Protein AF-A0A847P1I7-F1 (afdb_monomer)

Secondary structure (DSSP, 8-state):
-------HHHHHHHHHHH---SS-----S-TT--S----S----------EEEE-TTT--EEEEEEE--BGGGHHHHHHHHTT-TT--EEEEE-S-TTSB--B--GGGGG-TT--EEEEESS---B--GGGGG-TT--EEEEESS---B--HHHHHT-TT--EEE--SS---BPPP-S---SEEE--SS---B--GGGGGSPPPSEEE-TTS---S--HHHHHHHHTT---GGGG------EEEE-S-SSEEEETTPPP----EEEE-SSSS-PPEEEEE---TTS-EEEEEEEEEE-TTS-EEEEEEEEEEESS--PPPEEEESS-SEEEEETTSPPPP--EEEEETTTEE---EEE----TTS-EEEEEEEEEE-TTS-EEEEEEEEEEES--PPPEEEESS-SS----TTPPP----EEEE--

Nearest PDB structures (foldseek):
  4u09-assembly1_A  TM=7.629E-01  e=2.697E-05  Leptospira interrogans serovar Copenhageni str. Fiocruz L1-130
  7sd1-assembly2_B  TM=8.257E-01  e=1.462E-04  Homo sapiens
  6s5y-assembly6_F  TM=3.499E-01  e=2.988E-05  Streptococcus agalactiae
  7voi-assembly1_C  TM=8.002E-01  e=9.758E-03  Homo sapiens
  7txh-assembly2_E  TM=5.831E-01  e=3.493E-04  Homo sapiens

Mean predicted aligned error: 15.8 Å

Radius of gyration: 42.82 Å; Cα contacts (8 Å, |Δi|>4): 878; chains: 1; bounding box: 141×56×103 Å

Solvent-accessible surface area (backbone atoms only — not comparable to full-atom values): 24532 Å² total; per-residue (Å²): 142,87,83,88,79,81,59,74,63,63,60,53,54,55,46,66,76,68,66,77,84,70,91,76,83,85,80,77,94,68,90,82,72,86,88,77,84,92,77,84,82,79,91,78,90,73,92,65,80,75,47,76,42,58,40,92,84,80,65,45,54,28,30,42,39,43,60,65,55,31,72,92,48,55,72,62,54,47,62,49,39,66,75,37,48,63,22,28,31,42,35,42,32,36,94,47,83,86,50,29,38,48,58,63,56,61,44,59,28,56,23,46,48,23,27,34,42,36,41,34,33,35,45,27,45,58,77,45,75,37,50,45,57,19,48,44,26,29,39,41,38,43,30,41,33,45,28,47,52,62,62,59,53,57,44,63,38,18,82,48,35,40,35,39,36,38,31,40,25,49,25,39,39,54,68,96,66,83,46,67,31,44,28,41,34,43,27,44,28,43,35,53,46,74,57,76,69,55,59,78,43,74,61,29,71,34,37,37,40,36,58,20,42,50,47,84,66,52,72,60,50,49,51,40,50,52,68,9,63,56,47,40,78,84,23,60,64,76,73,55,43,46,78,47,73,41,74,68,74,66,34,73,47,45,44,75,50,84,86,75,83,70,52,67,47,71,50,51,99,87,58,78,73,54,65,72,50,72,51,77,70,73,64,48,79,50,61,46,81,36,58,36,41,41,35,36,44,43,93,67,68,38,62,34,74,52,75,41,41,37,40,29,30,83,57,80,82,66,53,30,48,50,42,67,45,70,72,53,61,47,81,41,44,53,72,47,84,86,79,86,68,60,66,49,41,43,29,90,85,72,38,76,47,67,72,47,77,46,70,70,71,62,38,80,49,76,44,77,28,62,34,38,37,41,29,55,50,97,79,66,33,68,18,66,37,68,33,34,40,36,24,36,69,85,84,74,78,60,48,77,42,67,70,45,70,99,73,82,89,78,61,92,94,58,89,86,81,83,67,54,71,45,75,49,67,136

Sequence (426 aa):
MMNFRISFVAAFIIVALNTFTGVCQNYSADSINAYKVLSSAGHPNPDVTRYTTRDSVSGRIIALTIPGVYENRSPVVDEVLLYMTELRSLTLHTTSVTIGFNALPTEIGYLTKLETLILYNQNITDLPVSLERIHSLKHVDIISNKLKYLPKVLADKCSSLTYLRLDNNSIDSLPEISGLPETLIVNNCHISYIPESYTSLKPPSYSEFKGNGLCNLSPQLQEWLSAANPTWASDQHCKPPEITLNGQNPLFMVINRTYIEPGYIVTDDFDSMPAVVIDTSLNTTVGGTYTITYKAEDRHGYSTSCTRTIIVMERDTTIPVVTLIGADTITIERFHPYQEHGARVSDLLDGNVAYTIIGKADTTTIGAYELLYSATDSAGNTGVAKRIVLVVDDTTPPVLTLNGKLIDTITANGSFYESGWKAVDR

Structure (mmCIF, N/CA/C/O backbone):
data_AF-A0A847P1I7-F1
#
_entry.id   AF-A0A847P1I7-F1
#
loop_
_atom_site.group_PDB
_atom_site.id
_atom_site.type_symbol
_atom_site.label_atom_id
_atom_site.label_alt_id
_atom_site.label_comp_id
_atom_site.label_asym_id
_atom_site.label_entity_id
_atom_site.label_seq_id
_atom_site.pdbx_PDB_ins_code
_atom_site.Cartn_x
_atom_site.Cartn_y
_atom_site.Cartn_z
_atom_site.occupancy
_atom_site.B_iso_or_equiv
_atom_site.auth_seq_id
_ato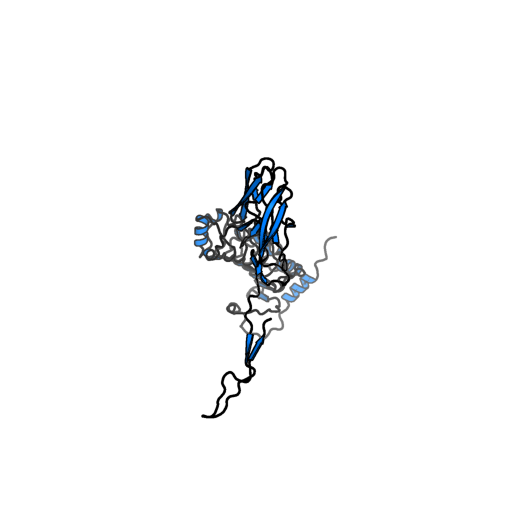m_site.auth_comp_id
_atom_site.auth_asym_id
_atom_site.auth_atom_id
_atom_site.pdbx_PDB_model_num
ATOM 1 N N . MET A 1 1 ? -48.907 -33.983 26.728 1.00 31.52 1 MET A N 1
ATOM 2 C CA . MET A 1 1 ? -47.739 -34.879 26.872 1.00 31.52 1 MET A CA 1
ATOM 3 C C . MET A 1 1 ? -46.482 -34.037 26.729 1.00 31.52 1 MET A C 1
ATOM 5 O O . MET A 1 1 ? -45.939 -33.930 25.644 1.00 31.52 1 MET A O 1
ATOM 9 N N . MET A 1 2 ? -46.102 -33.324 27.785 1.00 28.05 2 MET A N 1
ATOM 10 C CA . MET A 1 2 ? -44.955 -32.414 27.767 1.00 28.05 2 MET A CA 1
ATOM 11 C C . MET A 1 2 ? -44.593 -32.159 29.228 1.00 28.05 2 MET A C 1
ATOM 13 O O . MET A 1 2 ? -45.115 -31.241 29.837 1.00 28.05 2 MET A O 1
ATOM 17 N N . ASN A 1 3 ? -43.897 -33.114 29.839 1.00 32.84 3 ASN A N 1
ATOM 18 C CA . ASN A 1 3 ? -43.274 -33.034 31.164 1.00 32.84 3 ASN A CA 1
ATOM 19 C C . ASN A 1 3 ? -42.542 -34.361 31.399 1.00 32.84 3 ASN A C 1
ATOM 21 O O . ASN A 1 3 ? -43.035 -35.397 30.966 1.00 32.84 3 ASN A O 1
ATOM 25 N N . PHE A 1 4 ? -41.401 -34.310 32.092 1.00 27.23 4 PHE A N 1
ATOM 26 C CA . PHE A 1 4 ? -40.451 -35.406 32.369 1.00 27.23 4 PHE A CA 1
ATOM 27 C C . PHE A 1 4 ? -39.329 -35.641 31.345 1.00 27.23 4 PHE A C 1
ATOM 29 O O . PHE A 1 4 ? -39.129 -36.750 30.863 1.00 27.23 4 PHE A O 1
ATOM 36 N N . ARG A 1 5 ? -38.508 -34.611 31.110 1.00 26.61 5 ARG A N 1
ATOM 37 C CA . ARG A 1 5 ? -37.045 -34.757 30.955 1.00 26.61 5 ARG A CA 1
ATOM 38 C C . ARG A 1 5 ? -36.333 -33.562 31.602 1.00 26.61 5 ARG A C 1
ATOM 40 O O . ARG A 1 5 ? -35.603 -32.828 30.953 1.00 26.61 5 ARG A O 1
ATOM 47 N N . ILE A 1 6 ? -36.581 -33.357 32.896 1.00 31.38 6 ILE A N 1
ATOM 48 C CA . ILE A 1 6 ? -35.661 -32.593 33.750 1.00 31.38 6 ILE A CA 1
ATOM 4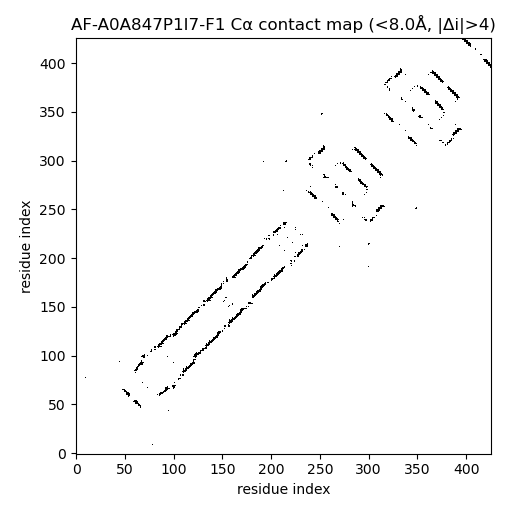9 C C . ILE A 1 6 ? -34.418 -33.480 33.855 1.00 31.38 6 ILE A C 1
ATOM 51 O O . ILE A 1 6 ? -34.460 -34.542 34.477 1.00 31.38 6 ILE A O 1
ATOM 55 N N . SER A 1 7 ? -33.378 -33.134 33.098 1.00 33.62 7 SER A N 1
ATOM 56 C CA . SER A 1 7 ? -32.201 -33.977 32.913 1.00 33.62 7 SER A CA 1
ATOM 57 C C . SER A 1 7 ? -31.457 -34.143 34.240 1.00 33.62 7 SER A C 1
ATOM 59 O O . SER A 1 7 ? -31.097 -33.171 34.901 1.00 33.62 7 SER A O 1
ATOM 61 N N . PHE A 1 8 ? -31.211 -35.400 34.605 1.00 31.05 8 PHE A N 1
ATOM 62 C CA . PHE A 1 8 ? -30.493 -35.893 35.788 1.00 31.05 8 PHE A CA 1
ATOM 63 C C . PHE A 1 8 ? -29.105 -35.251 36.034 1.00 31.05 8 PHE A C 1
ATOM 65 O O . PHE A 1 8 ? -28.510 -35.451 37.091 1.00 31.05 8 PHE A O 1
ATOM 72 N N . VAL A 1 9 ? -28.590 -34.468 35.081 1.00 31.38 9 VAL A N 1
ATOM 73 C CA . VAL A 1 9 ? -27.278 -33.808 35.120 1.00 31.38 9 VAL A CA 1
ATOM 74 C C . VAL A 1 9 ? -27.279 -32.561 36.020 1.00 31.38 9 VAL A C 1
ATOM 76 O O . VAL A 1 9 ? -26.332 -32.362 36.780 1.00 31.38 9 VAL A O 1
ATOM 79 N N . ALA A 1 10 ? -28.363 -31.774 36.038 1.00 31.97 10 ALA A N 1
ATOM 80 C CA . ALA A 1 10 ? -28.457 -30.563 36.865 1.00 31.97 10 ALA A CA 1
ATOM 81 C C . ALA A 1 10 ? -28.519 -30.880 38.374 1.00 31.97 10 ALA A C 1
ATOM 83 O O . ALA A 1 10 ? -27.910 -30.192 39.195 1.00 31.97 10 ALA A O 1
ATOM 84 N N . ALA A 1 11 ? -29.181 -31.982 38.747 1.00 31.05 11 ALA A N 1
ATOM 85 C CA . ALA A 1 11 ? -29.254 -32.440 40.135 1.00 31.05 11 ALA A CA 1
ATOM 86 C C . ALA A 1 11 ? -27.894 -32.941 40.663 1.00 31.05 11 ALA A C 1
ATOM 88 O O . ALA A 1 11 ? -27.566 -32.700 41.822 1.00 31.05 11 ALA A O 1
ATOM 89 N N . PHE A 1 12 ? -27.060 -33.564 39.821 1.00 31.47 12 PHE A N 1
ATOM 90 C CA . PHE A 1 12 ? -25.731 -34.042 40.230 1.00 31.47 12 PHE A CA 1
ATOM 91 C C . PHE A 1 12 ? -24.722 -32.901 40.445 1.00 31.47 12 PHE A C 1
ATOM 93 O O . PHE A 1 12 ? -23.875 -32.993 41.332 1.00 31.47 12 PHE A O 1
ATOM 100 N N . ILE A 1 13 ? -24.837 -31.797 39.698 1.00 37.53 13 ILE A N 1
ATOM 101 C CA . ILE A 1 13 ? -23.954 -30.627 39.847 1.00 37.53 13 ILE A CA 1
ATOM 102 C C . ILE A 1 13 ? -24.339 -29.792 41.081 1.00 37.53 13 ILE A C 1
ATOM 104 O O . ILE A 1 13 ? -23.459 -29.313 41.798 1.00 37.53 13 ILE A O 1
ATOM 108 N N . ILE A 1 14 ? -25.636 -29.689 41.396 1.00 34.97 14 ILE A N 1
ATOM 109 C CA . ILE A 1 14 ? -26.123 -29.028 42.621 1.00 34.97 14 ILE A CA 1
ATOM 110 C C . ILE A 1 14 ? -25.792 -29.855 43.876 1.00 34.97 14 ILE A C 1
ATOM 112 O O . ILE A 1 14 ? -25.462 -29.276 44.911 1.00 34.97 14 ILE A O 1
ATOM 116 N N . VAL A 1 15 ? -25.815 -31.192 43.797 1.00 31.77 15 VAL A N 1
ATOM 117 C CA . VAL A 1 15 ? -25.398 -32.069 44.907 1.00 31.77 15 VAL A CA 1
ATOM 118 C C . VAL A 1 15 ? -23.878 -32.014 45.105 1.00 31.77 15 VAL A C 1
ATOM 120 O O . VAL A 1 15 ? -23.437 -31.800 46.229 1.00 31.77 15 VAL A O 1
ATOM 123 N N . ALA A 1 16 ? -23.068 -32.048 44.041 1.00 34.25 16 ALA A N 1
ATOM 124 C CA . ALA A 1 16 ? -21.606 -31.953 44.153 1.00 34.25 16 ALA A CA 1
ATOM 125 C C . ALA A 1 16 ? -21.104 -30.618 44.750 1.00 34.25 16 ALA A C 1
ATOM 127 O O . ALA A 1 16 ? -20.061 -30.594 45.402 1.00 34.25 16 ALA A O 1
ATOM 128 N N . LEU A 1 17 ? -21.847 -29.517 44.579 1.00 37.75 17 LEU A N 1
ATOM 129 C CA . LEU A 1 17 ? -21.515 -28.204 45.155 1.00 37.75 17 LEU A CA 1
ATOM 130 C C . LEU A 1 17 ? -22.099 -27.957 46.559 1.00 37.75 17 LEU A C 1
ATOM 132 O O . LEU A 1 17 ? -21.698 -26.975 47.191 1.00 37.75 17 LEU A O 1
ATOM 136 N N . ASN A 1 18 ? -23.001 -28.819 47.050 1.00 31.30 18 ASN A N 1
ATOM 137 C CA . ASN A 1 18 ? -23.634 -28.707 48.373 1.00 31.30 18 ASN A CA 1
ATOM 138 C C . ASN A 1 18 ? -23.264 -29.835 49.362 1.00 31.30 18 ASN A C 1
ATOM 140 O O . ASN A 1 18 ? -23.566 -29.692 50.543 1.00 31.30 18 ASN A O 1
ATOM 144 N N . THR A 1 19 ? -22.598 -30.925 48.948 1.00 30.30 19 THR A N 1
ATOM 145 C CA . THR A 1 19 ? -22.246 -32.051 49.851 1.00 30.30 19 THR A CA 1
ATOM 146 C C . THR A 1 19 ? -20.777 -32.141 50.278 1.00 30.30 19 THR A C 1
ATOM 148 O O . THR A 1 19 ? -20.393 -33.117 50.917 1.00 30.30 19 THR A O 1
ATOM 151 N N . PHE A 1 20 ? -19.937 -31.139 50.012 1.00 32.59 20 PHE A N 1
ATOM 152 C CA . PHE A 1 20 ? -18.567 -31.096 50.552 1.00 32.59 20 PHE A CA 1
ATOM 153 C C . PHE A 1 20 ? -18.531 -30.458 51.956 1.00 32.59 20 PHE A C 1
ATOM 155 O O . PHE A 1 20 ? -17.933 -29.411 52.174 1.00 32.59 20 PHE A O 1
ATOM 162 N N . THR A 1 21 ? -19.192 -31.091 52.931 1.00 34.00 21 THR A N 1
ATOM 163 C CA . THR A 1 21 ? -19.036 -30.790 54.372 1.00 34.00 21 THR A CA 1
ATOM 164 C C . THR A 1 21 ? -18.113 -31.781 55.088 1.00 34.00 21 THR A C 1
ATOM 166 O O . THR A 1 21 ? -18.111 -31.856 56.313 1.00 34.00 21 THR A O 1
ATOM 169 N N . GLY A 1 22 ? -17.303 -32.551 54.364 1.00 28.95 22 GLY A N 1
ATOM 170 C CA . GLY A 1 22 ? -16.374 -33.502 54.966 1.00 28.95 22 GLY A CA 1
ATOM 171 C C . GLY A 1 22 ? -15.105 -33.618 54.143 1.00 28.95 22 GLY A C 1
ATOM 172 O O . GLY A 1 22 ? -15.175 -33.866 52.948 1.00 28.95 22 GLY A O 1
ATOM 173 N N . VAL A 1 23 ? -13.962 -33.496 54.817 1.00 27.89 23 VAL A N 1
ATOM 174 C CA . VAL A 1 23 ? -12.592 -33.618 54.287 1.00 27.89 23 VAL A CA 1
ATOM 175 C C . VAL A 1 23 ? -12.031 -32.346 53.633 1.00 27.89 23 VAL A C 1
ATOM 177 O O . VAL A 1 23 ? -11.768 -32.299 52.443 1.00 27.89 23 VAL A O 1
ATOM 180 N N . CYS A 1 24 ? -11.790 -31.330 54.464 1.00 25.72 24 CYS A N 1
ATOM 181 C CA . CYS A 1 24 ? -10.607 -30.459 54.383 1.00 25.72 24 CYS A CA 1
ATOM 182 C C . CYS A 1 24 ? -10.381 -29.834 55.771 1.00 25.72 24 CYS A C 1
ATOM 184 O O . CYS A 1 24 ? -10.513 -28.632 55.979 1.00 25.72 24 CYS A O 1
ATOM 186 N N . GLN A 1 25 ? -10.078 -30.679 56.763 1.00 26.55 25 GLN A N 1
ATOM 187 C CA . GLN A 1 25 ? -9.228 -30.220 57.858 1.00 26.55 25 GLN A CA 1
ATOM 188 C C . GLN A 1 25 ? -7.819 -30.075 57.276 1.00 26.55 25 GLN A C 1
ATOM 190 O O . GLN A 1 25 ? -7.344 -30.989 56.607 1.00 26.55 25 GLN A O 1
ATOM 195 N N . ASN A 1 26 ? -7.187 -28.935 57.552 1.00 28.45 26 ASN A N 1
ATOM 196 C CA . ASN A 1 26 ? -5.839 -28.533 57.141 1.00 28.45 26 ASN A CA 1
ATOM 197 C C . ASN A 1 26 ? -5.751 -27.980 55.716 1.00 28.45 26 ASN A C 1
ATOM 199 O O . ASN A 1 26 ? -5.397 -28.702 54.802 1.00 28.45 26 ASN A O 1
ATOM 203 N N . TYR A 1 27 ? -6.028 -26.686 55.550 1.00 26.11 27 TYR A N 1
ATOM 204 C CA . TYR A 1 27 ? -5.005 -25.718 55.137 1.00 26.11 27 TYR A CA 1
ATOM 205 C C . TYR A 1 27 ? -5.398 -24.341 55.685 1.00 26.11 27 TYR A C 1
ATOM 207 O O . TYR A 1 27 ? -6.515 -23.858 55.509 1.00 26.11 27 TYR A O 1
ATOM 215 N N . SER A 1 28 ? -4.479 -23.778 56.458 1.00 25.98 28 SER A N 1
ATOM 216 C CA . SER A 1 28 ? -4.569 -22.516 57.178 1.00 25.98 28 SER A CA 1
ATOM 217 C C . SER A 1 28 ? -4.544 -21.310 56.238 1.00 25.98 28 SER A C 1
ATOM 219 O O . SER A 1 28 ? -3.720 -21.259 55.336 1.00 25.98 28 SER A O 1
ATOM 221 N N . ALA A 1 29 ? -5.413 -20.336 56.507 1.00 27.09 29 ALA A N 1
ATOM 222 C CA . ALA A 1 29 ? -5.182 -18.884 56.463 1.00 27.09 29 ALA A CA 1
ATOM 223 C C . ALA A 1 29 ? -4.519 -18.166 55.252 1.00 27.09 29 ALA A C 1
ATOM 225 O O . ALA A 1 29 ? -4.426 -16.945 55.322 1.00 27.09 29 ALA A O 1
ATOM 226 N N . ASP A 1 30 ? -4.156 -18.808 54.137 1.00 27.58 30 ASP A N 1
ATOM 227 C CA . ASP A 1 30 ? -3.387 -18.144 53.056 1.00 27.58 30 ASP A CA 1
ATOM 228 C C . ASP A 1 30 ? -4.159 -17.832 51.753 1.00 27.58 30 ASP A C 1
ATOM 230 O O . ASP A 1 30 ? -3.571 -17.440 50.747 1.00 27.58 30 ASP A O 1
ATOM 234 N N . SER A 1 31 ? -5.492 -17.910 51.733 1.00 29.28 31 SER A N 1
ATOM 235 C CA . SER A 1 31 ? -6.301 -17.649 50.521 1.00 29.28 31 SER A CA 1
ATOM 236 C C . SER A 1 31 ? -6.682 -16.176 50.272 1.00 29.28 31 SER A C 1
ATOM 238 O O . SER A 1 31 ? -7.546 -15.899 49.443 1.00 29.28 31 SER A O 1
ATOM 240 N N . ILE A 1 32 ? -6.026 -15.210 50.932 1.00 29.67 32 ILE A N 1
ATOM 241 C CA . ILE A 1 32 ? -6.309 -13.766 50.768 1.00 29.67 32 ILE A CA 1
ATOM 242 C C . ILE A 1 32 ? -5.277 -13.016 49.889 1.00 29.67 32 ILE A C 1
ATOM 244 O O . ILE A 1 32 ? -5.553 -11.902 49.460 1.00 29.67 32 ILE A O 1
ATOM 248 N N . ASN A 1 33 ? -4.143 -13.609 49.492 1.00 28.39 33 ASN A N 1
ATOM 249 C CA . ASN A 1 33 ? -3.076 -12.877 48.775 1.00 28.39 33 ASN A CA 1
ATOM 250 C C . ASN A 1 33 ? -2.760 -13.381 47.352 1.00 28.39 33 ASN A C 1
ATOM 252 O O . ASN A 1 33 ? -1.612 -13.676 47.038 1.00 28.39 33 ASN A O 1
ATOM 256 N N . ALA A 1 34 ? -3.745 -13.398 46.449 1.00 29.17 34 ALA A N 1
ATOM 257 C CA . ALA A 1 34 ? -3.501 -13.615 45.011 1.00 29.17 34 ALA A CA 1
ATOM 258 C C . ALA A 1 34 ? -3.711 -12.354 44.142 1.00 29.17 34 ALA A C 1
ATOM 260 O O . ALA A 1 34 ? -3.944 -12.454 42.942 1.00 29.17 34 ALA A O 1
ATOM 261 N N . TYR A 1 35 ? -3.583 -11.158 44.732 1.00 27.31 35 TYR A N 1
ATOM 262 C CA . TYR A 1 35 ? -3.474 -9.875 44.017 1.00 27.31 35 TYR A CA 1
ATOM 263 C C . TYR A 1 35 ? -2.084 -9.261 44.239 1.00 27.31 35 TYR A C 1
ATOM 265 O O . TYR A 1 35 ? -1.932 -8.189 44.813 1.00 27.31 35 TYR A O 1
ATOM 273 N N . LYS A 1 36 ? -1.039 -9.994 43.847 1.00 27.14 36 LYS A N 1
ATOM 274 C CA . LYS A 1 36 ? 0.323 -9.484 43.618 1.00 27.14 36 LYS A CA 1
ATOM 275 C C . LYS A 1 36 ? 1.170 -10.644 43.114 1.00 27.14 36 LYS A C 1
ATOM 277 O O . LYS A 1 36 ? 1.626 -11.430 43.921 1.00 27.14 36 LYS A O 1
ATOM 282 N N . VAL A 1 37 ? 1.306 -10.765 41.797 1.00 25.05 37 VAL A N 1
ATOM 283 C CA . VAL A 1 37 ? 2.531 -11.094 41.036 1.00 25.05 37 VAL A CA 1
ATOM 284 C C . VAL A 1 37 ? 2.080 -11.242 39.581 1.00 25.05 37 VAL A C 1
ATOM 286 O O . VAL A 1 37 ? 1.728 -12.325 39.139 1.00 25.05 37 VAL A O 1
ATOM 289 N N . LEU A 1 38 ? 2.071 -10.130 38.847 1.00 26.27 38 LEU A N 1
ATOM 290 C CA . LEU A 1 38 ? 2.296 -10.104 37.398 1.00 26.27 38 LEU A CA 1
ATOM 291 C C . LEU A 1 38 ? 3.076 -8.823 37.082 1.00 26.27 38 LEU A C 1
ATOM 293 O O . LEU A 1 38 ? 2.606 -7.896 36.433 1.00 26.27 38 LEU A O 1
ATOM 297 N N . SER A 1 39 ? 4.297 -8.776 37.604 1.00 28.66 39 SER A N 1
ATOM 298 C CA . SER A 1 39 ? 5.394 -8.062 36.966 1.00 28.66 39 SER A CA 1
ATOM 299 C C . SER A 1 39 ? 6.488 -9.087 36.708 1.00 28.66 39 SER A C 1
ATOM 301 O O . SER A 1 39 ? 6.836 -9.838 37.617 1.00 28.66 39 SER A O 1
ATOM 303 N N . SER A 1 40 ? 7.047 -9.041 35.503 1.00 26.34 40 SER A N 1
ATOM 304 C CA . SER A 1 40 ? 8.213 -9.775 34.998 1.00 26.34 40 SER A CA 1
ATOM 305 C C . SER A 1 40 ? 7.987 -11.187 34.426 1.00 26.34 40 SER A C 1
ATOM 307 O O . SER A 1 40 ? 7.715 -12.148 35.129 1.00 26.34 40 SER A O 1
ATOM 309 N N . ALA A 1 41 ? 8.191 -11.236 33.105 1.00 29.58 41 ALA A N 1
ATOM 310 C CA . ALA A 1 41 ? 8.873 -12.275 32.336 1.00 29.58 41 ALA A CA 1
ATOM 311 C C . ALA A 1 41 ? 8.306 -13.707 32.318 1.00 29.58 41 ALA A C 1
ATOM 313 O O . ALA A 1 41 ? 8.547 -14.501 33.216 1.00 29.58 41 ALA A O 1
ATOM 314 N N . GLY A 1 42 ? 7.751 -14.063 31.152 1.00 33.59 42 GLY A N 1
ATOM 315 C CA . GLY A 1 42 ? 7.811 -15.421 30.605 1.00 33.59 42 GLY A CA 1
ATOM 316 C C . GLY A 1 42 ? 6.724 -16.368 31.107 1.00 33.59 42 GLY A C 1
ATOM 317 O O . GLY A 1 42 ? 6.628 -16.647 32.293 1.00 33.59 42 GLY A O 1
ATOM 318 N N . HIS A 1 43 ? 5.918 -16.863 30.165 1.00 35.31 43 HIS A N 1
ATOM 319 C CA . HIS A 1 43 ? 4.866 -17.871 30.330 1.00 35.31 43 HIS A CA 1
ATOM 320 C C . HIS A 1 43 ? 5.081 -18.879 31.474 1.00 35.31 43 HIS A C 1
ATOM 322 O O . HIS A 1 43 ? 6.141 -19.498 31.571 1.00 35.31 43 HIS A O 1
ATOM 328 N N . PRO A 1 44 ? 3.993 -19.212 32.185 1.00 30.83 44 PRO A N 1
ATOM 329 C CA . PRO A 1 44 ? 3.666 -20.623 32.332 1.00 30.83 44 PRO A CA 1
ATOM 330 C C . PRO A 1 44 ? 2.178 -20.886 32.087 1.00 30.83 44 PRO A C 1
ATOM 332 O O . PRO A 1 44 ? 1.292 -20.272 32.677 1.00 30.83 44 PRO A O 1
ATOM 335 N N . ASN A 1 45 ? 1.931 -21.838 31.194 1.00 44.19 45 ASN A N 1
ATOM 336 C CA . ASN A 1 45 ? 0.672 -22.558 31.059 1.00 44.19 45 ASN A CA 1
ATOM 337 C C . ASN A 1 45 ? 0.267 -23.158 32.418 1.00 44.19 45 ASN A C 1
ATOM 339 O O . ASN A 1 45 ? 1.090 -23.871 33.000 1.00 44.19 45 ASN A O 1
ATOM 343 N N . PRO A 1 46 ? -0.964 -22.947 32.908 1.00 36.94 46 PRO A N 1
ATOM 344 C CA . PRO A 1 46 ? -1.484 -23.756 33.986 1.00 36.94 46 PRO A CA 1
ATOM 345 C C . PRO A 1 46 ? -2.641 -24.623 33.467 1.00 36.94 46 PRO A C 1
ATOM 347 O O . PRO A 1 46 ? -3.646 -24.140 32.942 1.00 36.94 46 PRO A O 1
ATOM 350 N N . ASP A 1 47 ? -2.494 -25.934 33.638 1.00 38.31 47 ASP A N 1
ATOM 351 C CA . ASP A 1 47 ? -3.620 -26.843 33.838 1.00 38.31 47 ASP A CA 1
ATOM 352 C C . ASP A 1 47 ? -4.463 -26.303 35.002 1.00 38.31 47 ASP A C 1
ATOM 354 O O . ASP A 1 47 ? -3.946 -26.152 36.111 1.00 38.31 47 ASP A O 1
ATOM 358 N N . VAL A 1 48 ? -5.739 -25.965 34.779 1.00 36.31 48 VAL A N 1
ATOM 359 C CA . VAL A 1 48 ? -6.553 -25.322 35.822 1.00 36.31 48 VAL A CA 1
ATOM 360 C C . VAL A 1 48 ? -7.930 -25.964 35.979 1.00 36.31 48 VAL A C 1
ATOM 362 O O . VAL A 1 48 ? -8.796 -25.952 35.108 1.00 36.31 48 VAL A O 1
ATOM 365 N N . THR A 1 49 ? -8.125 -26.509 37.171 1.00 38.25 49 THR A N 1
ATOM 366 C CA . THR A 1 49 ? -9.386 -26.783 37.865 1.00 38.25 49 THR A CA 1
ATOM 367 C C . THR A 1 49 ? -10.191 -25.501 38.134 1.00 38.25 49 THR A C 1
ATOM 369 O O . THR A 1 49 ? -9.625 -24.494 38.537 1.00 38.25 49 THR A O 1
ATOM 372 N N . ARG A 1 50 ? -11.523 -25.541 37.980 1.00 52.03 50 ARG A N 1
ATOM 373 C CA . ARG A 1 50 ? -12.455 -24.424 38.272 1.00 52.03 50 ARG A CA 1
ATOM 374 C C . ARG A 1 50 ? -12.218 -23.818 39.666 1.00 52.03 50 ARG A C 1
ATOM 376 O O . ARG A 1 50 ? -12.227 -24.559 40.647 1.00 52.03 50 ARG A O 1
ATOM 383 N N . TYR A 1 51 ? -12.115 -22.491 39.763 1.00 65.38 51 TYR A N 1
ATOM 384 C CA . TYR A 1 51 ? -12.024 -21.780 41.047 1.00 65.38 51 TYR A CA 1
ATOM 385 C C . TYR A 1 51 ? -13.334 -21.052 41.367 1.00 65.38 51 TYR A C 1
ATOM 387 O O . TYR A 1 51 ? -13.917 -20.400 40.498 1.00 65.38 51 TYR A O 1
ATOM 395 N N . THR A 1 52 ? -13.789 -21.154 42.620 1.00 67.62 52 THR A N 1
ATOM 396 C CA . THR A 1 52 ? -14.979 -20.452 43.129 1.00 67.62 52 THR A CA 1
ATOM 397 C C . THR A 1 52 ? -14.684 -19.766 44.455 1.00 67.62 52 THR A C 1
ATOM 399 O O . THR A 1 52 ? -14.153 -20.409 45.360 1.00 67.62 52 THR A O 1
ATOM 402 N N . THR A 1 53 ? -15.128 -18.520 44.610 1.00 71.38 53 THR A N 1
ATOM 403 C CA . THR A 1 53 ? -15.154 -17.813 45.901 1.00 71.38 53 THR A CA 1
ATOM 404 C C . THR A 1 53 ? -16.583 -17.769 46.419 1.00 71.38 53 THR A C 1
ATOM 406 O O . THR A 1 53 ? -17.510 -17.529 45.642 1.00 71.38 53 THR A O 1
ATOM 409 N N . ARG A 1 54 ? -16.776 -17.986 47.724 1.00 70.88 54 ARG A N 1
ATOM 410 C CA . ARG A 1 54 ? -18.090 -17.938 48.380 1.00 70.88 54 ARG A CA 1
ATOM 411 C C . ARG A 1 54 ? -18.185 -16.765 49.346 1.00 70.88 54 ARG A C 1
ATOM 413 O O . ARG A 1 54 ? -17.202 -16.403 49.983 1.00 70.88 54 ARG A O 1
ATOM 420 N N . ASP A 1 55 ? -19.378 -16.198 49.452 1.00 70.25 55 ASP A N 1
ATOM 421 C CA . ASP A 1 55 ? -19.719 -15.226 50.483 1.00 70.25 55 ASP A CA 1
ATOM 422 C C . ASP A 1 55 ? -19.673 -15.894 51.864 1.00 70.25 55 ASP A C 1
ATOM 424 O O . ASP A 1 55 ? -20.224 -16.980 52.056 1.00 70.25 55 ASP A O 1
ATOM 428 N N . SER A 1 56 ? -19.005 -15.255 52.823 1.00 63.97 56 SER A N 1
ATOM 429 C CA . SER A 1 56 ? -18.724 -15.841 54.140 1.00 63.97 56 SER A CA 1
ATOM 430 C C . SER A 1 56 ? -19.964 -15.996 55.023 1.00 63.97 56 SER A C 1
ATOM 432 O O . SER A 1 56 ? -19.939 -16.790 55.961 1.00 63.97 56 SER A O 1
ATOM 434 N N . VAL A 1 57 ? -21.043 -15.266 54.726 1.00 71.19 57 VAL A N 1
ATOM 435 C CA . VAL A 1 57 ? -22.283 -15.273 55.514 1.00 71.19 57 VAL A CA 1
ATOM 436 C C . VAL A 1 57 ? -23.321 -16.205 54.892 1.00 71.19 57 VAL A C 1
ATOM 438 O O . VAL A 1 57 ? -23.902 -17.042 55.575 1.00 71.19 57 VAL A O 1
ATOM 441 N N . SER A 1 58 ? -23.558 -16.080 53.587 1.00 73.50 58 SER A N 1
ATOM 442 C CA . SER A 1 58 ? -24.580 -16.843 52.863 1.00 73.50 58 SER A CA 1
ATOM 443 C C . SER A 1 58 ? -24.074 -18.165 52.280 1.00 73.50 58 SER A C 1
ATOM 445 O O . SER A 1 58 ? -24.883 -18.985 51.846 1.00 73.50 58 SER A O 1
ATOM 447 N N . GLY A 1 59 ? -22.754 -18.372 52.207 1.00 66.06 59 GLY A N 1
ATOM 448 C CA . GLY A 1 59 ? -22.128 -19.550 51.597 1.00 66.06 59 GLY A CA 1
ATOM 449 C C . GLY A 1 59 ? -22.312 -19.653 50.076 1.00 66.06 59 GLY A C 1
ATOM 450 O O . GLY A 1 59 ? -21.873 -20.632 49.463 1.00 66.06 59 GLY A O 1
ATOM 451 N N . ARG A 1 60 ? -22.962 -18.671 49.439 1.00 70.56 60 ARG A N 1
ATOM 452 C CA . ARG A 1 60 ? -23.238 -18.661 47.996 1.00 70.56 60 ARG A CA 1
ATOM 453 C C . ARG A 1 60 ? -21.993 -18.275 47.203 1.00 70.56 60 ARG A C 1
ATOM 455 O O . ARG A 1 60 ? -21.170 -17.503 47.680 1.00 70.56 60 ARG A O 1
ATOM 462 N N . ILE A 1 61 ? -21.850 -18.817 45.994 1.00 69.06 61 ILE A N 1
ATOM 463 C CA . ILE A 1 61 ? -20.724 -18.495 45.106 1.00 69.06 61 ILE A CA 1
ATOM 464 C C . ILE A 1 61 ? -20.890 -17.060 44.594 1.00 69.06 61 ILE A C 1
ATOM 466 O O . ILE A 1 61 ? -21.924 -16.727 44.020 1.00 69.06 61 ILE A O 1
ATOM 470 N N . ILE A 1 62 ? -19.865 -16.234 44.801 1.00 72.69 62 ILE A N 1
ATOM 471 C CA . ILE A 1 62 ? -19.821 -14.819 44.406 1.00 72.69 62 ILE A CA 1
ATOM 472 C C . ILE A 1 62 ? -18.751 -14.523 43.354 1.00 72.69 62 ILE A C 1
ATOM 474 O O . ILE A 1 62 ? -18.842 -13.501 42.683 1.00 72.69 62 ILE A O 1
ATOM 478 N N . ALA A 1 63 ? -17.771 -15.408 43.166 1.00 75.75 63 ALA A N 1
ATOM 479 C CA . ALA A 1 63 ? -16.825 -15.317 42.058 1.00 75.75 63 ALA A CA 1
ATOM 480 C C . ALA A 1 63 ? -16.608 -16.691 41.430 1.00 75.75 63 ALA A C 1
ATOM 482 O O . ALA A 1 63 ? -16.498 -17.687 42.152 1.00 75.75 63 ALA A O 1
ATOM 483 N N . LEU A 1 64 ? -16.540 -16.734 40.102 1.00 80.06 64 LEU A N 1
ATOM 484 C CA . LEU A 1 64 ? -16.348 -17.954 39.329 1.00 80.06 64 LEU A CA 1
ATOM 485 C C . LEU A 1 64 ? -15.324 -17.720 38.221 1.00 80.06 64 LEU A C 1
ATOM 487 O O . LEU A 1 64 ? -15.507 -16.844 37.378 1.00 80.06 64 LEU A O 1
ATOM 491 N N . THR A 1 65 ? -14.304 -18.575 38.180 1.00 77.50 65 THR A N 1
ATOM 492 C CA . THR A 1 65 ? -13.333 -18.622 37.086 1.00 77.50 65 THR A CA 1
ATOM 493 C C . THR A 1 65 ? -13.435 -19.957 36.362 1.00 77.50 65 THR A C 1
ATOM 495 O O . THR A 1 65 ? -13.243 -21.020 36.965 1.00 77.50 65 THR A O 1
ATOM 498 N N . ILE A 1 66 ? -13.709 -19.902 35.057 1.00 72.62 66 ILE A N 1
ATOM 499 C CA . ILE A 1 66 ? -13.792 -21.070 34.180 1.00 72.62 66 ILE A CA 1
ATOM 500 C C . ILE A 1 66 ? -12.644 -21.013 33.156 1.00 72.62 66 ILE A C 1
ATOM 502 O O . ILE A 1 66 ? -12.690 -20.201 32.229 1.00 72.62 66 ILE A O 1
ATOM 506 N N . PRO A 1 67 ? -11.613 -21.857 33.310 1.00 69.12 67 PRO A N 1
ATOM 507 C CA . PRO A 1 67 ? -10.578 -22.051 32.299 1.00 69.12 67 PRO A CA 1
ATOM 508 C C . PRO A 1 67 ? -11.040 -23.028 31.206 1.00 69.12 67 PRO A C 1
ATOM 510 O O . PRO A 1 67 ? -11.845 -23.930 31.460 1.00 69.12 67 PRO A O 1
ATOM 513 N N . GLY A 1 68 ? -10.484 -22.888 30.002 1.00 58.97 68 GLY A N 1
ATOM 514 C CA . GLY A 1 68 ? -10.636 -23.850 28.907 1.00 58.97 68 GLY A CA 1
ATOM 515 C C . GLY A 1 68 ? -12.078 -23.991 28.418 1.00 58.97 68 GLY A C 1
ATOM 516 O O . GLY A 1 68 ? -12.573 -25.106 28.242 1.00 58.97 68 GLY A O 1
ATOM 517 N N . VAL A 1 69 ? -12.789 -22.873 28.251 1.00 57.50 69 VAL A N 1
ATOM 518 C CA . VAL A 1 69 ? -14.116 -22.889 27.622 1.00 57.50 69 VAL A CA 1
ATOM 519 C C . VAL A 1 69 ? -13.927 -23.138 26.122 1.00 57.50 69 VAL A C 1
ATOM 521 O O . VAL A 1 69 ? -13.441 -22.272 25.401 1.00 57.50 69 VAL A O 1
ATOM 524 N N . TYR A 1 70 ? -14.267 -24.347 25.673 1.00 59.38 70 TYR A N 1
ATOM 525 C CA . TYR A 1 70 ? -14.174 -24.772 24.273 1.00 59.38 70 TYR A CA 1
ATOM 526 C C . TYR A 1 70 ? -15.568 -24.933 23.659 1.00 59.38 70 TYR A C 1
ATOM 528 O O . TYR A 1 70 ? -16.520 -25.213 24.394 1.00 59.38 70 TYR A O 1
ATOM 536 N N . GLU A 1 71 ? -15.676 -24.831 22.327 1.00 50.94 71 GLU A N 1
ATOM 537 C CA . GLU A 1 71 ? -16.931 -24.898 21.539 1.00 50.94 71 GLU A CA 1
ATOM 538 C C . GLU A 1 71 ? -17.908 -26.016 21.974 1.00 50.94 71 GLU A C 1
ATOM 540 O O . GLU A 1 71 ? -19.121 -25.840 21.923 1.00 50.94 71 GLU A O 1
ATOM 545 N N . ASN A 1 72 ? -17.405 -27.135 22.510 1.00 40.38 72 ASN A N 1
ATOM 546 C CA . ASN A 1 72 ? -18.209 -28.294 22.923 1.00 40.38 72 ASN A CA 1
ATOM 547 C C . ASN A 1 72 ? -18.669 -28.302 24.402 1.00 40.38 72 ASN A C 1
ATOM 549 O O . ASN A 1 72 ? -19.235 -29.296 24.857 1.00 40.38 72 ASN A O 1
ATOM 553 N N . ARG A 1 73 ? -18.418 -27.238 25.185 1.00 50.44 73 ARG A N 1
ATOM 554 C CA . ARG A 1 73 ? -18.839 -27.116 26.604 1.00 50.44 73 ARG A CA 1
ATOM 555 C C . ARG A 1 73 ? -19.798 -25.950 26.900 1.00 50.44 73 ARG A C 1
ATOM 557 O O . ARG A 1 73 ? -20.149 -25.785 28.069 1.00 50.44 73 ARG A O 1
ATOM 564 N N . SER A 1 74 ? -20.282 -25.226 25.880 1.00 49.06 74 SER A N 1
ATOM 565 C CA . SER A 1 74 ? -21.327 -24.181 26.005 1.00 49.06 74 SER A CA 1
ATOM 566 C C . SER A 1 74 ? -22.500 -24.565 26.920 1.00 49.06 74 SER A C 1
ATOM 568 O O . SER A 1 74 ? -22.797 -23.781 27.819 1.00 49.06 74 SER A O 1
ATOM 570 N N . PRO A 1 75 ? -23.074 -25.793 26.848 1.00 49.00 75 PRO A N 1
ATOM 571 C CA . PRO A 1 75 ? -24.247 -26.142 27.658 1.00 49.00 75 PRO A CA 1
ATOM 572 C C . PRO A 1 75 ? -24.014 -26.014 29.170 1.00 49.00 75 PRO A C 1
ATOM 574 O O . PRO A 1 75 ? -24.952 -25.847 29.942 1.00 49.00 75 PRO A O 1
ATOM 577 N N . VAL A 1 76 ? -22.753 -26.101 29.612 1.00 50.22 76 VAL A N 1
ATOM 578 C CA . VAL A 1 76 ? -22.399 -26.015 31.030 1.00 50.22 76 VAL A CA 1
ATOM 579 C C . VAL A 1 76 ? -22.327 -24.571 31.515 1.00 50.22 76 VAL A C 1
ATOM 581 O O . VAL A 1 76 ? -22.524 -24.345 32.701 1.00 50.22 76 VAL A O 1
ATOM 584 N N . VAL A 1 77 ? -22.042 -23.594 30.653 1.00 58.31 77 VAL A N 1
ATOM 585 C CA . VAL A 1 77 ? -22.119 -22.176 31.040 1.00 58.31 77 VAL A CA 1
ATOM 586 C C . VAL A 1 77 ? -23.590 -21.759 31.071 1.00 58.31 77 VAL A C 1
ATOM 588 O O . VAL A 1 77 ? -24.046 -21.227 32.079 1.00 58.31 77 VAL A O 1
ATOM 591 N N . ASP A 1 78 ? -24.346 -22.117 30.035 1.00 65.19 78 ASP A N 1
ATOM 592 C CA . ASP A 1 78 ? -25.747 -21.729 29.838 1.00 65.19 78 ASP A CA 1
ATOM 593 C C . ASP A 1 78 ? -26.635 -22.154 31.024 1.00 65.19 78 ASP A C 1
ATOM 595 O O . ASP A 1 78 ? -27.301 -21.323 31.646 1.00 65.19 78 ASP A O 1
ATOM 599 N N . GLU A 1 79 ? -26.585 -23.434 31.419 1.00 61.38 79 GLU A N 1
ATOM 600 C CA . GLU A 1 79 ? -27.403 -23.947 32.527 1.00 61.38 79 GLU A CA 1
ATOM 601 C C . GLU A 1 79 ? -26.917 -23.476 33.902 1.00 61.38 79 GLU A C 1
ATOM 603 O O . GLU A 1 79 ? -27.725 -23.274 34.807 1.00 61.38 79 GLU A O 1
ATOM 608 N N . VAL A 1 80 ? -25.605 -23.307 34.096 1.00 63.66 80 VAL A N 1
ATOM 609 C CA . VAL A 1 80 ? -25.040 -22.974 35.413 1.00 63.66 80 VAL A CA 1
ATOM 610 C C . VAL A 1 80 ? -25.283 -21.511 35.772 1.00 63.66 80 VAL A C 1
ATOM 612 O O . VAL A 1 80 ? -25.588 -21.217 36.932 1.00 63.66 80 VAL A O 1
ATOM 615 N N . LEU A 1 81 ? -25.204 -20.599 34.798 1.00 67.88 81 LEU A N 1
ATOM 616 C CA . LEU A 1 81 ? -25.432 -19.173 35.039 1.00 67.88 81 LEU A CA 1
ATOM 617 C C . LEU A 1 81 ? -26.865 -18.881 35.507 1.00 67.88 81 LEU A C 1
ATOM 619 O O . LEU A 1 81 ? -27.057 -17.977 36.319 1.00 67.88 81 LEU A O 1
ATOM 623 N N . LEU A 1 82 ? -27.850 -19.696 35.108 1.00 68.56 82 LEU A N 1
ATOM 624 C CA . LEU A 1 82 ? -29.241 -19.561 35.557 1.00 68.56 82 LEU A CA 1
ATOM 625 C C . LEU A 1 82 ? -29.395 -19.666 37.087 1.00 68.56 82 LEU A C 1
ATOM 627 O O . LEU A 1 82 ? -30.282 -19.042 37.667 1.00 68.56 82 LEU A O 1
ATOM 631 N N . TYR A 1 83 ? -28.528 -20.435 37.755 1.00 68.88 83 TYR A N 1
ATOM 632 C CA . TYR A 1 83 ? -28.614 -20.693 39.199 1.00 68.88 83 TYR A CA 1
ATOM 633 C C . TYR A 1 83 ? -27.628 -19.863 40.034 1.00 68.88 83 TYR A C 1
ATOM 635 O O . TYR A 1 83 ? -27.673 -19.907 41.264 1.00 68.88 83 TYR A O 1
ATOM 643 N N . MET A 1 84 ? -26.742 -19.092 39.397 1.00 73.69 84 MET A N 1
ATOM 644 C CA . MET A 1 84 ? -25.692 -18.309 40.061 1.00 73.69 84 MET A CA 1
ATOM 645 C C . MET A 1 84 ? -26.061 -16.826 40.207 1.00 73.69 84 MET A C 1
ATOM 647 O O . MET A 1 84 ? -25.227 -15.947 40.031 1.00 73.69 84 MET A O 1
ATOM 651 N N . THR A 1 85 ? -27.300 -16.518 40.591 1.00 81.44 85 THR A N 1
ATOM 652 C CA . THR A 1 85 ? -27.824 -15.135 40.644 1.00 81.44 85 THR A CA 1
ATOM 653 C C . THR A 1 85 ? -27.126 -14.212 41.658 1.00 81.44 85 THR A C 1
ATOM 655 O O . THR A 1 85 ? -27.357 -13.007 41.651 1.00 81.44 85 THR A O 1
ATOM 658 N N . GLU A 1 86 ? -26.293 -14.754 42.553 1.00 83.69 86 GLU A N 1
ATOM 659 C CA . GLU A 1 86 ? -25.465 -13.978 43.495 1.00 83.69 86 GLU A CA 1
ATOM 660 C C . GLU A 1 86 ? -24.051 -13.690 42.989 1.00 83.69 86 GLU A C 1
ATOM 662 O O . GLU A 1 86 ? -23.262 -13.065 43.703 1.00 83.69 86 GLU A O 1
ATOM 667 N N . LEU A 1 87 ? -23.713 -14.159 41.788 1.00 84.12 87 LEU A N 1
ATOM 668 C CA . LEU A 1 87 ? -22.383 -13.993 41.235 1.00 84.12 87 LEU A CA 1
ATOM 669 C C . LEU A 1 87 ? -22.079 -12.506 41.030 1.00 84.12 87 LEU A C 1
ATOM 671 O O . LEU A 1 87 ? -22.845 -11.786 40.395 1.00 84.12 87 LEU A O 1
ATOM 675 N N . ARG A 1 88 ? -20.942 -12.067 41.568 1.00 88.81 88 ARG A N 1
ATOM 676 C CA . ARG A 1 88 ? -20.415 -10.702 41.451 1.00 88.81 88 ARG A CA 1
ATOM 677 C C . ARG A 1 88 ? -19.223 -10.619 40.509 1.00 88.81 88 ARG A C 1
ATOM 679 O O . ARG A 1 88 ? -18.961 -9.552 39.972 1.00 88.81 88 ARG A O 1
ATOM 686 N N . SER A 1 89 ? -18.518 -11.724 40.284 1.00 87.75 89 SER A N 1
ATOM 687 C CA . SER A 1 89 ? -17.383 -11.780 39.363 1.00 87.75 89 SER A CA 1
ATOM 688 C C . SER A 1 89 ? -17.400 -13.054 38.521 1.00 87.75 89 SER A C 1
ATOM 690 O O . SER A 1 89 ? -17.541 -14.158 39.055 1.00 87.75 89 SER A O 1
ATOM 692 N N . LEU A 1 90 ? -17.261 -12.898 37.205 1.00 87.38 90 LEU A N 1
ATOM 693 C CA . LEU A 1 90 ? -17.190 -13.989 36.239 1.00 87.38 90 LEU A CA 1
ATOM 694 C C . LEU A 1 90 ? -15.960 -13.815 35.350 1.00 87.38 90 LEU A C 1
ATOM 696 O O . LEU A 1 90 ? -15.849 -12.821 34.635 1.00 87.38 90 LEU A O 1
ATOM 700 N N . THR A 1 91 ? -15.091 -14.822 35.344 1.00 83.44 91 THR A N 1
ATOM 701 C CA . THR A 1 91 ? -13.905 -14.869 34.485 1.00 83.44 91 THR A CA 1
ATOM 702 C C . THR A 1 91 ? -13.945 -16.100 33.590 1.00 83.44 91 THR A C 1
ATOM 704 O O . THR A 1 91 ? -13.917 -17.230 34.082 1.00 83.44 91 THR A O 1
ATOM 707 N N . LEU A 1 92 ? -13.953 -15.893 32.275 1.00 81.25 92 LEU A N 1
ATOM 708 C CA . LEU A 1 92 ? -13.853 -16.943 31.262 1.00 81.25 92 LEU A CA 1
ATOM 709 C C . LEU A 1 92 ? -12.555 -16.758 30.472 1.00 81.25 92 LEU A C 1
ATOM 711 O O . LEU A 1 92 ? -12.305 -15.686 29.921 1.00 81.25 92 LEU A O 1
ATOM 715 N N . HIS A 1 93 ? -11.716 -17.792 30.417 1.00 75.69 93 HIS A N 1
ATOM 716 C CA . HIS A 1 93 ? -10.466 -17.730 29.661 1.00 75.69 93 HIS A CA 1
ATOM 717 C C . HIS A 1 93 ? -10.058 -19.087 29.083 1.00 75.69 93 HIS A C 1
ATOM 719 O O . HIS A 1 93 ? -10.520 -20.141 29.516 1.00 75.69 93 HIS A O 1
ATOM 725 N N . THR A 1 94 ? -9.177 -19.072 28.086 1.00 69.88 94 THR A N 1
ATOM 726 C CA . THR A 1 94 ? -8.556 -20.268 27.505 1.00 69.88 94 THR A CA 1
ATOM 727 C C . THR A 1 94 ? -7.112 -19.955 27.145 1.00 69.88 94 THR A C 1
ATOM 729 O O . THR A 1 94 ? -6.749 -18.806 26.906 1.00 69.88 94 THR A O 1
ATOM 732 N N . THR A 1 95 ? -6.272 -20.981 27.115 1.00 63.66 95 THR A N 1
ATOM 733 C CA . THR A 1 95 ? -4.882 -20.888 26.653 1.00 63.66 95 THR A CA 1
ATOM 734 C C . THR A 1 95 ? -4.744 -21.229 25.167 1.00 63.66 95 THR A C 1
ATOM 736 O O . THR A 1 95 ? -3.687 -21.001 24.587 1.00 63.66 95 THR A O 1
ATOM 739 N N . SER A 1 96 ? -5.805 -21.742 24.527 1.00 63.03 96 SER A N 1
ATOM 740 C CA . SER A 1 96 ? -5.806 -22.115 23.109 1.00 63.03 96 SER A CA 1
ATOM 741 C C . SER A 1 96 ? -6.611 -21.131 22.264 1.00 63.03 96 SER A C 1
ATOM 743 O O . SER A 1 96 ? -7.821 -21.006 22.434 1.00 63.03 96 SER A O 1
ATOM 745 N N . VAL A 1 97 ? -5.934 -20.495 21.306 1.00 57.09 97 VAL A N 1
ATOM 746 C CA . VAL A 1 97 ? -6.508 -19.508 20.373 1.00 57.09 97 VAL A CA 1
ATOM 747 C C . VAL A 1 97 ? -7.385 -20.172 19.291 1.00 57.09 97 VAL A C 1
ATOM 749 O O . VAL A 1 97 ? -8.144 -19.506 18.599 1.00 57.09 97 VAL A O 1
ATOM 752 N N . THR A 1 98 ? -7.300 -21.497 19.117 1.00 54.56 98 THR A N 1
ATOM 753 C CA . THR A 1 98 ? -7.908 -22.212 17.975 1.00 54.56 98 THR A CA 1
ATOM 754 C C . THR A 1 98 ? -9.304 -22.777 18.244 1.00 54.56 98 THR A C 1
ATOM 756 O O . THR A 1 98 ? -10.026 -23.049 17.295 1.00 54.56 98 THR A O 1
ATOM 759 N N . ILE A 1 99 ? -9.691 -22.968 19.509 1.00 56.88 99 ILE A N 1
ATOM 760 C CA . ILE A 1 99 ? -10.924 -23.682 19.912 1.00 56.88 99 ILE A CA 1
ATOM 761 C C . ILE A 1 99 ? -11.768 -22.889 20.927 1.00 56.88 99 ILE A C 1
ATOM 763 O O . ILE A 1 99 ? -12.530 -23.469 21.700 1.00 56.88 99 ILE A O 1
ATOM 767 N N . GLY A 1 100 ? -11.597 -21.564 20.961 1.00 57.41 100 GLY A N 1
ATOM 768 C CA . GLY A 1 100 ? -12.269 -20.668 21.902 1.00 57.41 100 GLY A CA 1
ATOM 769 C C . GLY A 1 100 ? -13.769 -20.504 21.644 1.00 57.41 100 GLY A C 1
ATOM 770 O O . GLY A 1 100 ? -14.257 -20.673 20.530 1.00 57.41 100 GLY A O 1
ATOM 771 N N . PHE A 1 101 ? -14.493 -20.135 22.694 1.00 70.06 101 PHE A N 1
ATOM 772 C CA . PHE A 1 101 ? -15.926 -19.854 22.672 1.00 70.06 101 PHE A CA 1
ATOM 773 C C . PHE A 1 101 ? -16.245 -18.551 21.912 1.00 70.06 101 PHE A C 1
ATOM 775 O O . PHE A 1 101 ? -15.522 -17.566 22.057 1.00 70.06 101 PHE A O 1
ATOM 782 N N . ASN A 1 102 ? -17.295 -18.533 21.083 1.00 74.31 102 ASN A N 1
ATOM 783 C CA . ASN A 1 102 ? -17.522 -17.457 20.105 1.00 74.31 102 ASN A CA 1
ATOM 784 C C . ASN A 1 102 ? -18.610 -16.428 20.472 1.00 74.31 102 ASN A C 1
ATOM 786 O O . ASN A 1 102 ? -18.656 -15.364 19.854 1.00 74.31 102 ASN A O 1
ATOM 790 N N . ALA A 1 103 ? -19.453 -16.683 21.478 1.00 79.38 103 ALA A N 1
ATOM 791 C CA . ALA A 1 103 ? -20.464 -15.723 21.932 1.00 79.38 103 ALA A CA 1
ATOM 792 C C . ALA A 1 103 ? -20.986 -16.058 23.331 1.00 79.38 103 ALA A C 1
ATOM 794 O O . ALA A 1 103 ? -21.393 -17.187 23.555 1.00 79.38 103 ALA A O 1
ATOM 795 N N . LEU A 1 104 ? -21.062 -15.083 24.245 1.00 82.56 104 LEU A N 1
ATOM 796 C CA . LEU A 1 104 ? -21.706 -15.266 25.557 1.00 82.56 104 LEU A CA 1
ATOM 797 C C . LEU A 1 104 ? -23.195 -15.635 25.441 1.00 82.56 104 LEU A C 1
ATOM 799 O O . LEU A 1 104 ? -23.896 -15.058 24.607 1.00 82.56 104 LEU A O 1
ATOM 803 N N . PRO A 1 105 ? -23.704 -16.536 26.304 1.00 83.81 105 PRO A N 1
ATOM 804 C CA . PRO A 1 105 ? -25.099 -16.938 26.253 1.00 83.81 105 PRO A CA 1
ATOM 805 C C . PRO A 1 105 ? -26.003 -15.842 26.810 1.00 83.81 105 PRO A C 1
ATOM 807 O O . PRO A 1 105 ? -25.604 -15.049 27.668 1.00 83.81 105 PRO A O 1
ATOM 810 N N . THR A 1 106 ? -27.256 -15.810 26.357 1.00 85.94 106 THR A N 1
ATOM 811 C CA . THR A 1 106 ? -28.232 -14.794 26.780 1.00 85.94 106 THR A CA 1
ATOM 812 C C . THR A 1 106 ? -28.521 -14.827 28.284 1.00 85.94 106 THR A C 1
ATOM 814 O O . THR A 1 106 ? -28.870 -13.807 28.880 1.00 85.94 106 THR A O 1
ATOM 817 N N . GLU A 1 107 ? -28.307 -15.972 28.920 1.00 85.44 107 GLU A N 1
ATOM 818 C CA . GLU A 1 107 ? -28.515 -16.273 30.330 1.00 85.44 107 GLU A CA 1
ATOM 819 C C . GLU A 1 107 ? -27.618 -15.438 31.249 1.00 85.44 107 GLU A C 1
ATOM 821 O O . GLU A 1 107 ? -27.967 -15.233 32.412 1.00 85.44 107 GLU A O 1
ATOM 826 N N . ILE A 1 108 ? -26.515 -14.874 30.739 1.00 87.31 108 ILE A N 1
ATOM 827 C CA . ILE A 1 108 ? -25.677 -13.944 31.507 1.00 87.31 108 ILE A CA 1
ATOM 828 C C . ILE A 1 108 ? -26.490 -12.769 32.071 1.00 87.31 108 ILE A C 1
ATOM 830 O O . ILE A 1 108 ? -26.215 -12.301 33.173 1.00 87.31 108 ILE A O 1
ATOM 834 N N . GLY A 1 109 ? -27.558 -12.354 31.378 1.00 87.88 109 GLY A N 1
ATOM 835 C CA . GLY A 1 109 ? -28.463 -11.292 31.820 1.00 87.88 109 GLY A CA 1
ATOM 836 C C . GLY A 1 109 ? -29.249 -11.597 33.103 1.00 87.88 109 GLY A C 1
ATOM 837 O O . GLY A 1 109 ? -29.874 -10.690 33.650 1.00 87.88 109 GLY A O 1
ATOM 838 N N . TYR A 1 110 ? -29.237 -12.840 33.603 1.00 88.50 110 TYR A N 1
ATOM 839 C CA . TYR A 1 110 ? -29.805 -13.191 34.913 1.00 88.50 110 TYR A CA 1
ATOM 840 C C . TYR A 1 110 ? -28.864 -12.882 36.083 1.00 88.50 110 TYR A C 1
ATOM 842 O O . TYR A 1 110 ? -29.304 -12.840 37.233 1.00 88.50 110 TYR A O 1
ATOM 850 N N . LEU A 1 111 ? -27.582 -12.627 35.816 1.00 90.44 111 LEU A N 1
ATOM 851 C CA . LEU A 1 111 ? -26.583 -12.301 36.830 1.00 90.44 111 LEU A CA 1
ATOM 852 C C . LEU A 1 111 ? -26.663 -10.816 37.212 1.00 90.44 111 LEU A C 1
ATOM 854 O O . LEU A 1 111 ? -25.690 -10.081 37.102 1.00 90.44 111 LEU A O 1
ATOM 858 N N . THR A 1 112 ? -27.821 -10.341 37.674 1.00 92.19 112 THR A N 1
ATOM 859 C CA . THR A 1 112 ? -28.086 -8.907 37.922 1.00 92.19 112 THR A CA 1
ATOM 860 C C . THR A 1 112 ? -27.269 -8.288 39.066 1.00 92.19 112 THR A C 1
ATOM 862 O O . THR A 1 112 ? -27.442 -7.110 39.366 1.00 92.19 112 THR A O 1
ATOM 865 N N . LYS A 1 113 ? -26.439 -9.089 39.749 1.00 92.88 113 LYS A N 1
ATOM 866 C CA . LYS A 1 113 ? -25.482 -8.677 40.790 1.00 92.88 113 LYS A CA 1
ATOM 867 C C . LYS A 1 113 ? -24.028 -8.705 40.305 1.00 92.88 113 LYS A C 1
ATOM 869 O O . LYS A 1 113 ? -23.130 -8.430 41.097 1.00 92.88 113 LYS A O 1
ATOM 874 N N . LEU A 1 114 ? -23.789 -9.051 39.039 1.00 93.75 114 LEU A N 1
ATOM 875 C CA . LEU A 1 114 ? -22.454 -9.146 38.468 1.00 93.75 114 LEU A CA 1
ATOM 876 C C . LEU A 1 114 ? -21.818 -7.755 38.383 1.00 93.75 114 LEU A C 1
ATOM 878 O O . LEU A 1 114 ? -22.358 -6.852 37.750 1.00 93.75 114 LEU A O 1
ATOM 882 N N . GLU A 1 115 ? -20.673 -7.587 39.033 1.00 95.06 115 GLU A N 1
ATOM 883 C CA . GLU A 1 115 ? -19.900 -6.343 39.073 1.00 95.06 115 GLU A CA 1
ATOM 884 C C . GLU A 1 115 ? -18.673 -6.415 38.154 1.00 95.06 115 GLU A C 1
ATOM 886 O O . GLU A 1 115 ? -18.246 -5.395 37.611 1.00 95.06 115 GLU A O 1
ATOM 891 N N . THR A 1 116 ? -18.127 -7.617 37.953 1.00 92.56 116 THR A N 1
ATOM 892 C CA . THR A 1 116 ? -16.912 -7.865 37.173 1.00 92.56 116 THR A CA 1
ATOM 893 C C . THR A 1 116 ? -17.131 -8.954 36.126 1.00 92.56 116 THR A C 1
ATOM 895 O O . THR A 1 116 ? -17.553 -10.062 36.460 1.00 92.56 116 THR A O 1
ATOM 898 N N . LEU A 1 117 ? -16.795 -8.655 34.870 1.00 93.12 117 LEU A N 1
ATOM 899 C CA . LEU A 1 117 ? -16.809 -9.606 33.759 1.00 93.12 117 LEU A CA 1
ATOM 900 C C . LEU A 1 117 ? -15.460 -9.581 33.036 1.00 93.12 117 LEU A C 1
ATOM 902 O O . LEU A 1 117 ? -15.077 -8.553 32.487 1.00 93.12 117 LEU A O 1
ATOM 906 N N . ILE A 1 118 ? -14.761 -10.714 33.020 1.00 89.00 118 ILE A N 1
ATOM 907 C CA . ILE A 1 118 ? -13.458 -10.861 32.362 1.00 89.00 118 ILE A CA 1
ATOM 908 C C . ILE A 1 118 ? -13.544 -11.978 31.324 1.00 89.00 118 ILE A C 1
ATOM 910 O O . ILE A 1 118 ? -13.844 -13.125 31.657 1.00 89.00 118 ILE A O 1
ATOM 914 N N . LEU A 1 119 ? -13.257 -11.652 30.069 1.00 87.44 119 LEU A N 1
ATOM 915 C CA . LEU A 1 119 ? -13.281 -12.552 28.921 1.00 87.44 119 LEU A CA 1
ATOM 916 C C . LEU A 1 119 ? -11.942 -12.446 28.191 1.00 87.44 119 LEU A C 1
ATOM 918 O O . LEU A 1 119 ? -11.697 -11.486 27.468 1.00 87.44 119 LEU A O 1
ATOM 922 N N . TYR A 1 120 ? -11.063 -13.430 28.354 1.00 84.19 120 TYR A N 1
ATOM 923 C CA . TYR A 1 120 ? -9.730 -13.382 27.749 1.00 84.19 120 TYR A CA 1
ATOM 924 C C . TYR A 1 120 ? -9.482 -14.540 26.783 1.00 84.19 120 TYR A C 1
ATOM 926 O O . TYR A 1 120 ? -9.779 -15.702 27.092 1.00 84.19 120 TYR A O 1
ATOM 934 N N . ASN A 1 121 ? -8.882 -14.209 25.635 1.00 78.38 121 ASN A N 1
ATOM 935 C CA . ASN A 1 121 ? -8.352 -15.154 24.653 1.00 78.38 121 ASN A CA 1
ATOM 936 C C . ASN A 1 121 ? -9.408 -16.106 24.065 1.00 78.38 121 ASN A C 1
ATOM 938 O O . ASN A 1 121 ? -9.109 -17.267 23.803 1.00 78.38 121 ASN A O 1
ATOM 942 N N . GLN A 1 122 ? -10.653 -15.649 23.906 1.00 79.00 122 GLN A N 1
ATOM 943 C CA . GLN A 1 122 ? -11.707 -16.426 23.245 1.00 79.00 122 GLN A CA 1
ATOM 944 C C . GLN A 1 122 ? -11.863 -16.003 21.776 1.00 79.00 122 GLN A C 1
ATOM 946 O O . GLN A 1 122 ? -11.161 -15.131 21.271 1.00 79.00 122 GLN A O 1
ATOM 951 N N . ASN A 1 123 ? -12.832 -16.604 21.086 1.00 83.56 123 ASN A N 1
ATOM 952 C CA . ASN A 1 123 ? -13.222 -16.220 19.731 1.00 83.56 123 ASN A CA 1
ATOM 953 C C . ASN A 1 123 ? -14.468 -15.321 19.738 1.00 83.56 123 ASN A C 1
ATOM 955 O O . ASN A 1 123 ? -15.243 -15.348 18.785 1.00 83.56 123 ASN A O 1
ATOM 959 N N . ILE A 1 124 ? -14.697 -14.556 20.816 1.00 86.69 124 ILE A N 1
ATOM 960 C CA . ILE A 1 124 ? -15.930 -13.778 20.983 1.00 86.69 124 ILE A CA 1
ATOM 961 C C . ILE A 1 124 ? -16.016 -12.698 19.911 1.00 86.69 124 ILE A C 1
ATOM 963 O O . ILE A 1 124 ? -15.151 -11.825 19.841 1.00 86.69 124 ILE A O 1
ATOM 967 N N . THR A 1 125 ? -17.071 -12.749 19.101 1.00 89.00 125 THR A N 1
ATOM 968 C CA . THR A 1 125 ? -17.322 -11.766 18.038 1.00 89.00 125 THR A CA 1
ATOM 969 C C . THR A 1 125 ? -18.325 -10.691 18.435 1.00 89.00 125 THR A C 1
ATOM 971 O O . THR A 1 125 ? -18.305 -9.612 17.847 1.00 89.00 125 THR A O 1
ATOM 974 N N . ASP A 1 126 ? -19.188 -10.971 19.418 1.00 88.56 126 ASP A N 1
ATOM 975 C CA . ASP A 1 126 ? -20.204 -10.038 19.916 1.00 88.56 126 ASP A CA 1
ATOM 976 C C . ASP A 1 126 ? -20.619 -10.359 21.367 1.00 88.56 126 ASP A C 1
ATOM 978 O O . ASP A 1 126 ? -20.355 -11.452 21.879 1.00 88.56 126 ASP A O 1
ATOM 982 N N . LEU A 1 127 ? -21.290 -9.414 22.027 1.00 89.94 127 LEU A N 1
ATOM 983 C CA . LEU A 1 127 ? -21.876 -9.578 23.355 1.00 89.94 127 LEU A CA 1
ATOM 984 C C . LEU A 1 127 ? -23.412 -9.625 23.290 1.00 89.94 127 LEU A C 1
ATOM 986 O O . LEU A 1 127 ? -24.026 -8.863 22.545 1.00 89.94 127 LEU A O 1
ATOM 990 N N . PRO A 1 128 ? -24.073 -10.466 24.105 1.00 89.75 128 PRO A N 1
ATOM 991 C CA . PRO A 1 128 ? -25.522 -10.593 24.081 1.00 89.75 128 PRO A CA 1
ATOM 992 C C . PRO A 1 128 ? -26.204 -9.328 24.613 1.00 89.75 128 PRO A C 1
ATOM 994 O O . PRO A 1 128 ? -25.807 -8.759 25.632 1.00 89.75 128 PRO A O 1
ATOM 997 N N . VAL A 1 129 ? -27.317 -8.950 23.977 1.00 90.50 129 VAL A N 1
ATOM 998 C CA . VAL A 1 129 ? -28.145 -7.796 24.378 1.00 90.50 129 VAL A CA 1
ATOM 999 C C . VAL A 1 129 ? -28.624 -7.879 25.832 1.00 90.50 129 VAL A C 1
ATOM 1001 O O . VAL A 1 129 ? -28.816 -6.858 26.483 1.00 90.50 129 VAL A O 1
ATOM 1004 N N . SER A 1 130 ? -28.751 -9.088 26.385 1.00 91.69 130 SER A N 1
ATOM 1005 C CA . SER A 1 130 ? -29.207 -9.321 27.758 1.00 91.69 130 SER A CA 1
ATOM 1006 C C . SER A 1 130 ? -28.291 -8.737 28.842 1.00 91.69 130 SER A C 1
ATOM 1008 O O . SER A 1 130 ? -28.745 -8.594 29.980 1.00 91.69 130 SER A O 1
ATOM 1010 N N . LEU A 1 131 ? -27.056 -8.332 28.505 1.00 92.69 131 LEU A N 1
ATOM 1011 C CA . LEU A 1 131 ? -26.198 -7.530 29.388 1.00 92.69 131 LEU A CA 1
ATOM 1012 C C . LEU A 1 131 ? -26.864 -6.220 29.833 1.00 92.69 131 LEU A C 1
ATOM 1014 O O . LEU A 1 131 ? -26.547 -5.727 30.913 1.00 92.69 131 LEU A O 1
ATOM 1018 N N . GLU A 1 132 ? -27.840 -5.704 29.078 1.00 92.38 132 GLU A N 1
ATOM 1019 C CA . GLU A 1 132 ? -28.623 -4.521 29.456 1.00 92.38 132 GLU A CA 1
ATOM 1020 C C . GLU A 1 132 ? -29.333 -4.659 30.812 1.00 92.38 132 GLU A C 1
ATOM 1022 O O . GLU A 1 132 ? -29.680 -3.664 31.437 1.00 92.38 132 GLU A O 1
ATOM 1027 N N . ARG A 1 133 ? -29.560 -5.892 31.288 1.00 92.50 133 ARG A N 1
ATOM 1028 C CA . ARG A 1 133 ? -30.203 -6.162 32.584 1.00 92.50 133 ARG A CA 1
ATOM 1029 C C . ARG A 1 133 ? -29.239 -6.023 33.762 1.00 92.50 133 ARG A C 1
ATOM 1031 O O . ARG A 1 133 ? -29.679 -5.913 34.909 1.00 92.50 133 ARG A O 1
ATOM 1038 N N . ILE A 1 134 ? -27.935 -6.033 33.497 1.00 93.12 134 ILE A N 1
ATOM 1039 C CA . ILE A 1 134 ? -26.881 -6.088 34.507 1.00 93.12 134 ILE A CA 1
ATOM 1040 C C . ILE A 1 134 ? -26.380 -4.675 34.822 1.00 93.12 134 ILE A C 1
ATOM 1042 O O . ILE A 1 134 ? -25.257 -4.281 34.512 1.00 93.12 134 ILE A O 1
ATOM 1046 N N . HIS A 1 135 ? -27.230 -3.905 35.493 1.00 91.50 135 HIS A N 1
ATOM 1047 C CA . HIS A 1 135 ? -26.928 -2.530 35.900 1.00 91.50 135 HIS A CA 1
ATOM 1048 C C . HIS A 1 135 ? -25.835 -2.442 36.980 1.00 91.50 135 HIS A C 1
ATOM 1050 O O . HIS A 1 135 ? -25.369 -1.352 37.281 1.00 91.50 135 HIS A O 1
ATOM 1056 N N . SER A 1 136 ? -25.432 -3.572 37.572 1.00 94.56 136 SER A N 1
ATOM 1057 C CA . SER A 1 136 ? -24.376 -3.660 38.584 1.00 94.56 136 SER A CA 1
ATOM 1058 C C . SER A 1 136 ? -22.960 -3.722 38.012 1.00 94.56 136 SER A C 1
ATOM 1060 O O . SER A 1 136 ? -22.014 -3.634 38.794 1.00 94.56 136 SER A O 1
ATOM 1062 N N . LEU A 1 137 ? -22.796 -3.904 36.694 1.00 95.62 137 LEU A N 1
ATOM 1063 C CA . LEU A 1 137 ? -21.478 -4.043 36.071 1.00 95.62 137 LEU A CA 1
ATOM 1064 C C . LEU A 1 137 ? -20.654 -2.771 36.259 1.00 95.62 137 LEU A C 1
ATOM 1066 O O . LEU A 1 137 ? -21.097 -1.686 35.897 1.00 95.62 137 LEU A O 1
ATOM 1070 N N . LYS A 1 138 ? -19.444 -2.932 36.801 1.00 94.50 138 LYS A N 1
ATOM 1071 C CA . LYS A 1 138 ? -18.479 -1.854 37.065 1.00 94.50 138 LYS A CA 1
ATOM 1072 C C . LYS A 1 138 ? -17.185 -2.034 36.285 1.00 94.50 138 LYS A C 1
ATOM 1074 O O . LYS A 1 138 ? -16.603 -1.050 35.840 1.00 94.50 138 LYS A O 1
ATOM 1079 N N . HIS A 1 139 ? -16.742 -3.280 36.124 1.00 94.56 139 HIS A N 1
ATOM 1080 C CA . HIS A 1 139 ? -15.454 -3.620 35.533 1.00 94.56 139 HIS A CA 1
ATOM 1081 C C . HIS A 1 139 ? -15.623 -4.685 34.453 1.00 94.56 139 HIS A C 1
ATOM 1083 O O . HIS A 1 139 ? -16.020 -5.814 34.748 1.00 94.56 139 HIS A O 1
ATOM 1089 N N . VAL A 1 140 ? -15.312 -4.329 33.210 1.00 95.44 140 VAL A N 1
ATOM 1090 C CA . VAL A 1 140 ? -15.380 -5.240 32.067 1.00 95.44 140 VAL A CA 1
ATOM 1091 C C . VAL A 1 140 ? -14.033 -5.277 31.363 1.00 95.44 140 VAL A C 1
ATOM 1093 O O . VAL A 1 140 ? -13.503 -4.238 30.972 1.00 95.44 140 VAL A O 1
ATOM 1096 N N . ASP A 1 141 ? -13.504 -6.482 31.187 1.00 94.44 141 ASP A N 1
ATOM 1097 C CA . ASP A 1 141 ? -12.243 -6.724 30.496 1.00 94.44 141 ASP A CA 1
ATOM 1098 C C . ASP A 1 141 ? -12.439 -7.805 29.426 1.00 94.44 141 ASP A C 1
ATOM 1100 O O . ASP A 1 141 ? -12.760 -8.948 29.748 1.00 94.44 141 ASP A O 1
ATOM 1104 N N . ILE A 1 142 ? -12.316 -7.454 28.146 1.00 92.56 142 ILE A N 1
ATOM 1105 C CA . ILE A 1 142 ? -12.536 -8.363 27.011 1.00 92.56 142 ILE A CA 1
ATOM 1106 C C . ILE A 1 142 ? -11.320 -8.296 26.089 1.00 92.56 142 ILE A C 1
ATOM 1108 O O . ILE A 1 142 ? -11.334 -7.619 25.065 1.00 92.56 142 ILE A O 1
ATOM 1112 N N . ILE A 1 143 ? -10.247 -8.996 26.451 1.00 91.25 143 ILE A N 1
ATOM 1113 C CA . ILE A 1 143 ? -8.940 -8.900 25.780 1.00 91.25 143 ILE A CA 1
ATOM 1114 C C . ILE A 1 143 ? -8.697 -10.101 24.865 1.00 91.25 143 ILE A C 1
ATOM 1116 O O . ILE A 1 143 ? -9.001 -11.235 25.233 1.00 91.25 143 ILE A O 1
ATOM 1120 N N . SER A 1 144 ? -8.048 -9.879 23.716 1.00 89.88 144 SER A N 1
ATOM 1121 C CA . SER A 1 144 ? -7.661 -10.954 22.782 1.00 89.88 144 SER A CA 1
ATOM 1122 C C . SER A 1 144 ? -8.872 -11.757 22.299 1.00 89.88 144 SER A C 1
ATOM 1124 O O . SER A 1 144 ? -8.888 -12.981 22.374 1.00 89.88 144 SER A O 1
ATOM 1126 N N . ASN A 1 145 ? -9.909 -11.052 21.847 1.00 89.06 145 ASN A N 1
ATOM 1127 C CA . ASN A 1 145 ? -11.106 -11.640 21.246 1.00 89.06 145 ASN A CA 1
ATOM 1128 C C . ASN A 1 145 ? -11.231 -11.185 19.779 1.00 89.06 145 ASN A C 1
ATOM 1130 O O . ASN A 1 145 ? -10.245 -10.795 19.152 1.00 89.06 145 ASN A O 1
ATOM 1134 N N . LYS A 1 146 ? -12.424 -11.300 19.188 1.00 90.88 146 LYS A N 1
ATOM 1135 C CA . LYS A 1 146 ? -12.713 -10.983 17.780 1.00 90.88 146 LYS A CA 1
ATOM 1136 C C . LYS A 1 146 ? -13.840 -9.957 17.644 1.00 90.88 146 LYS A C 1
ATOM 1138 O O . LYS A 1 146 ? -14.537 -9.950 16.628 1.00 90.88 146 LYS A O 1
ATOM 1143 N N . LEU A 1 147 ? -14.036 -9.105 18.656 1.00 91.69 147 LEU A N 1
ATOM 1144 C CA . LEU A 1 147 ? -15.039 -8.043 18.598 1.00 91.69 147 LEU A CA 1
ATOM 1145 C C . LEU A 1 147 ? -14.723 -7.105 17.432 1.00 91.69 147 LEU A C 1
ATOM 1147 O O . LEU A 1 147 ? -13.586 -6.653 17.302 1.00 91.69 147 LEU A O 1
ATOM 1151 N N . LYS A 1 148 ? -15.734 -6.819 16.607 1.00 88.44 148 LYS A N 1
ATOM 1152 C CA . LYS A 1 148 ? -15.628 -5.888 15.469 1.00 88.44 148 LYS A CA 1
ATOM 1153 C C . LYS A 1 148 ? -16.050 -4.461 15.796 1.00 88.44 148 LYS A C 1
ATOM 1155 O O . LYS A 1 148 ? -15.636 -3.528 15.125 1.00 88.44 148 LYS A O 1
ATOM 1160 N N . TYR A 1 149 ? -16.856 -4.297 16.838 1.00 86.44 149 TYR A N 1
ATOM 1161 C CA . TYR A 1 149 ? -17.407 -3.012 17.250 1.00 86.44 149 TYR A CA 1
ATOM 1162 C C . TYR A 1 149 ? -17.295 -2.871 18.764 1.00 86.44 149 TYR A C 1
ATOM 1164 O O . TYR A 1 149 ? -17.333 -3.871 19.488 1.00 86.44 149 TYR A O 1
ATOM 1172 N N . LEU A 1 150 ? -17.204 -1.632 19.253 1.00 86.81 150 LEU A N 1
ATOM 1173 C CA . LEU A 1 150 ? -17.423 -1.356 20.671 1.00 86.81 150 LEU A CA 1
ATOM 1174 C C . LEU A 1 150 ? -18.846 -1.829 21.043 1.00 86.81 150 LEU A C 1
ATOM 1176 O O . LEU A 1 150 ? -19.810 -1.366 20.424 1.00 86.81 150 LEU A O 1
ATOM 1180 N N . PRO A 1 151 ? -19.026 -2.718 22.037 1.00 87.25 151 PRO A N 1
ATOM 1181 C CA . PRO A 1 151 ? -20.348 -3.233 22.376 1.00 87.25 151 PRO A CA 1
ATOM 1182 C C . PRO A 1 151 ? -21.248 -2.128 22.944 1.00 87.25 151 PRO A C 1
ATOM 1184 O O . PRO A 1 151 ? -21.147 -1.765 24.117 1.00 87.25 151 PRO A O 1
ATOM 1187 N N . LYS A 1 152 ? -22.164 -1.607 22.119 1.00 88.44 152 LYS A N 1
ATOM 1188 C CA . LYS A 1 152 ? -23.052 -0.483 22.468 1.00 88.44 152 LYS A CA 1
ATOM 1189 C C . LYS A 1 152 ? -23.861 -0.725 23.747 1.00 88.44 152 LYS A C 1
ATOM 1191 O O . LYS A 1 152 ? -24.100 0.206 24.507 1.00 88.44 152 LYS A O 1
ATOM 1196 N N . VAL A 1 153 ? -24.217 -1.983 24.028 1.00 90.94 153 VAL A N 1
ATOM 1197 C CA . VAL A 1 153 ? -24.898 -2.379 25.272 1.00 90.94 153 VAL A CA 1
ATOM 1198 C C . VAL A 1 153 ? -24.116 -1.970 26.530 1.00 90.94 153 VAL A C 1
ATOM 1200 O O . VAL A 1 153 ? -24.724 -1.513 27.493 1.00 90.94 153 VAL A O 1
ATOM 1203 N N . LEU A 1 154 ? -22.781 -2.057 26.513 1.00 90.12 154 LEU A N 1
ATOM 1204 C CA . LEU A 1 154 ? -21.945 -1.675 27.653 1.00 90.12 154 LEU A CA 1
ATOM 1205 C C . LEU A 1 154 ? -21.916 -0.157 27.850 1.00 90.12 154 LEU A C 1
ATOM 1207 O O . LEU A 1 154 ? -22.002 0.308 28.981 1.00 90.12 154 LEU A O 1
ATOM 1211 N N . ALA A 1 155 ? -21.826 0.604 26.760 1.00 83.75 155 ALA A N 1
ATOM 1212 C CA . ALA A 1 155 ? -21.764 2.062 26.813 1.00 83.75 155 ALA A CA 1
ATOM 1213 C C . ALA A 1 155 ? -23.120 2.706 27.164 1.00 83.75 155 ALA A C 1
ATOM 1215 O O . ALA A 1 155 ? -23.167 3.670 27.920 1.00 83.75 155 ALA A O 1
ATOM 1216 N N . ASP A 1 156 ? -24.229 2.156 26.655 1.00 86.50 156 ASP A N 1
ATOM 1217 C CA . ASP A 1 156 ? -25.554 2.777 26.788 1.00 86.50 156 ASP A CA 1
ATOM 1218 C C . ASP A 1 156 ? -26.406 2.245 27.941 1.00 86.50 156 ASP A C 1
ATOM 1220 O O . ASP A 1 156 ? -27.326 2.932 28.392 1.00 86.50 156 ASP A O 1
ATOM 1224 N N . LYS A 1 157 ? -26.199 0.991 28.361 1.00 87.62 157 LYS A N 1
ATOM 1225 C CA . LYS A 1 157 ? -27.108 0.308 29.300 1.00 87.62 157 LYS A CA 1
ATOM 1226 C C . LYS A 1 157 ? -26.462 -0.004 30.643 1.00 87.62 157 LYS A C 1
ATOM 1228 O O . LYS A 1 157 ? -27.152 0.003 31.661 1.00 87.62 157 LYS A O 1
ATOM 1233 N N . CYS A 1 158 ? -25.150 -0.229 30.685 1.00 85.88 158 CYS A N 1
ATOM 1234 C CA . CYS A 1 158 ? -24.437 -0.508 31.930 1.00 85.88 158 CYS A CA 1
ATOM 1235 C C . CYS A 1 158 ? -24.062 0.796 32.655 1.00 85.88 158 CYS A C 1
ATOM 1237 O O . CYS A 1 158 ? -22.901 1.184 32.711 1.00 85.88 158 CYS A O 1
ATOM 1239 N N . SER A 1 159 ? -25.048 1.468 33.256 1.00 85.25 159 SER A N 1
ATOM 1240 C CA . SER A 1 159 ? -24.894 2.792 33.889 1.00 85.25 159 SER A CA 1
ATOM 1241 C C . SER A 1 159 ? -23.898 2.869 35.056 1.00 85.25 159 SER A C 1
ATOM 1243 O O . SER A 1 159 ? -23.542 3.964 35.480 1.00 85.25 159 SER A O 1
ATOM 1245 N N . SER A 1 160 ? -23.487 1.734 35.628 1.00 91.94 160 SER A N 1
ATOM 1246 C CA . SER A 1 160 ? -22.475 1.670 36.695 1.00 91.94 160 SER A CA 1
ATOM 1247 C C . SER A 1 160 ? -21.071 1.330 36.194 1.00 91.94 160 SER A C 1
ATOM 1249 O O . SER A 1 160 ? -20.163 1.195 37.016 1.00 91.94 160 SER A O 1
ATOM 1251 N N . LEU A 1 161 ? -20.881 1.191 34.879 1.00 93.69 161 LEU A N 1
ATOM 1252 C CA . LEU A 1 161 ? -19.605 0.810 34.292 1.00 93.69 161 LEU A CA 1
ATOM 1253 C C . LEU A 1 161 ? -18.588 1.943 34.457 1.00 93.69 161 LEU A C 1
ATOM 1255 O O . LEU A 1 161 ? -18.758 3.030 33.911 1.00 93.69 161 LEU A O 1
ATOM 1259 N N . THR A 1 162 ? -17.510 1.680 35.193 1.00 94.06 162 THR A N 1
ATOM 1260 C CA . THR A 1 162 ? -16.424 2.646 35.416 1.00 94.06 162 THR A CA 1
ATOM 1261 C C . THR A 1 162 ? -15.134 2.246 34.715 1.00 94.06 162 T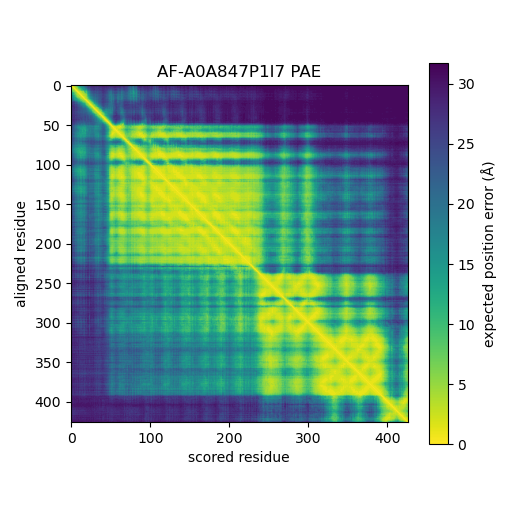HR A C 1
ATOM 1263 O O . THR A 1 162 ? -14.305 3.108 34.440 1.00 94.06 162 THR A O 1
ATOM 1266 N N . TYR A 1 163 ? -14.965 0.967 34.377 1.00 93.81 163 TYR A N 1
ATOM 1267 C CA . TYR A 1 163 ? -13.773 0.449 33.715 1.00 93.81 163 TYR A CA 1
ATOM 1268 C C . TYR A 1 163 ? -14.141 -0.476 32.557 1.00 93.81 163 TYR A C 1
ATOM 1270 O O . TYR A 1 163 ? -14.826 -1.483 32.759 1.00 93.81 163 TYR A O 1
ATOM 1278 N N . LEU A 1 164 ? -13.637 -0.157 31.365 1.00 94.38 164 LEU A N 1
ATOM 1279 C CA . LEU A 1 164 ? -13.757 -0.980 30.168 1.00 94.38 164 LEU A CA 1
ATOM 1280 C C . LEU A 1 164 ? -12.402 -1.134 29.485 1.00 94.38 164 LEU A C 1
ATOM 1282 O O . LEU A 1 164 ? -11.771 -0.144 29.110 1.00 94.38 164 LEU A O 1
ATOM 1286 N N . ARG A 1 165 ? -11.991 -2.381 29.271 1.00 93.94 165 ARG A N 1
ATOM 1287 C CA . ARG A 1 165 ? -10.784 -2.719 28.523 1.00 93.94 165 ARG A CA 1
ATOM 1288 C C . ARG A 1 165 ? -11.080 -3.734 27.423 1.00 93.94 165 ARG A C 1
ATOM 1290 O O . ARG A 1 165 ? -11.765 -4.723 27.662 1.00 93.94 165 ARG A O 1
ATOM 1297 N N . LEU A 1 166 ? -10.591 -3.462 26.212 1.00 94.44 166 LEU A N 1
ATOM 1298 C CA . LEU A 1 166 ? -10.916 -4.193 24.979 1.00 94.44 166 LEU A CA 1
ATOM 1299 C C . LEU A 1 166 ? -9.679 -4.490 24.114 1.00 94.44 166 LEU A C 1
ATOM 1301 O O . LEU A 1 166 ? -9.793 -4.635 22.898 1.00 94.44 166 LEU A O 1
ATOM 1305 N N . ASP A 1 167 ? -8.491 -4.561 24.714 1.00 92.69 167 ASP A N 1
ATOM 1306 C CA . ASP A 1 167 ? -7.238 -4.686 23.961 1.00 92.69 167 ASP A CA 1
ATOM 1307 C C . ASP A 1 167 ? -7.192 -5.923 23.045 1.00 92.69 167 ASP A C 1
ATOM 1309 O O . ASP A 1 167 ? -7.650 -7.010 23.410 1.00 92.69 167 ASP A O 1
ATOM 1313 N N . ASN A 1 168 ? -6.516 -5.802 21.900 1.00 91.31 168 ASN A N 1
ATOM 1314 C CA . ASN A 1 168 ? -6.295 -6.891 20.941 1.00 91.31 168 ASN A CA 1
ATOM 1315 C C . ASN A 1 168 ? -7.610 -7.521 20.435 1.00 91.31 168 ASN A C 1
ATOM 1317 O O . ASN A 1 168 ? -7.764 -8.743 20.415 1.00 91.31 168 ASN A O 1
ATOM 1321 N N . ASN A 1 169 ? -8.575 -6.681 20.065 1.00 92.88 169 ASN A N 1
ATOM 1322 C CA . ASN A 1 169 ? -9.759 -7.068 19.296 1.00 92.88 169 ASN A CA 1
ATOM 1323 C C . ASN A 1 169 ? -9.627 -6.582 17.842 1.00 92.88 169 ASN A C 1
ATOM 1325 O O . ASN A 1 169 ? -8.571 -6.125 17.421 1.00 92.88 169 ASN A O 1
ATOM 1329 N N . SER A 1 170 ? -10.698 -6.680 17.056 1.00 90.62 170 SER A N 1
ATOM 1330 C CA . SER A 1 170 ? -10.757 -6.195 15.672 1.00 90.62 170 SER A CA 1
ATOM 1331 C C . SER A 1 170 ? -11.722 -5.015 15.534 1.00 90.62 170 SER A C 1
ATOM 1333 O O . SER A 1 170 ? -12.439 -4.924 14.542 1.00 90.62 170 SER A O 1
ATOM 1335 N N . ILE A 1 171 ? -11.772 -4.146 16.551 1.00 90.25 171 ILE A N 1
ATOM 1336 C CA . ILE A 1 171 ? -12.667 -2.984 16.578 1.00 90.25 171 ILE A CA 1
ATOM 1337 C C . ILE A 1 171 ? -12.171 -1.964 15.557 1.00 90.25 171 ILE A C 1
ATOM 1339 O O . ILE A 1 171 ? -11.073 -1.439 15.728 1.00 90.25 171 ILE A O 1
ATOM 1343 N N . ASP A 1 172 ? -12.958 -1.710 14.513 1.00 82.94 172 ASP A N 1
ATOM 1344 C CA . ASP A 1 172 ? -12.593 -0.804 13.413 1.00 82.94 172 ASP A CA 1
ATOM 1345 C C . ASP A 1 172 ? -13.119 0.631 13.597 1.00 82.94 172 ASP A C 1
ATOM 1347 O O . ASP A 1 172 ? -12.572 1.590 13.053 1.00 82.94 172 ASP A O 1
ATOM 1351 N N . SER A 1 173 ? -14.163 0.797 14.406 1.00 81.38 173 SER A N 1
ATOM 1352 C CA . SER A 1 173 ? -14.857 2.067 14.592 1.00 81.38 173 SER A CA 1
ATOM 1353 C C . SER A 1 173 ? -15.544 2.144 15.953 1.00 81.38 173 SER A C 1
ATOM 1355 O O . SER A 1 173 ? -15.967 1.136 16.536 1.00 81.38 173 SER A O 1
ATOM 1357 N N . LEU A 1 174 ? -15.658 3.368 16.470 1.00 85.88 174 LEU A N 1
ATOM 1358 C CA . LEU A 1 174 ? -16.466 3.660 17.648 1.00 85.88 174 LEU A CA 1
ATOM 1359 C C . LEU A 1 174 ? -17.903 4.045 17.224 1.00 85.88 174 LEU A C 1
ATOM 1361 O O . LEU A 1 174 ? -18.067 4.909 16.365 1.00 85.88 174 LEU A O 1
ATOM 1365 N N . PRO A 1 175 ? -18.956 3.412 17.777 1.00 86.50 175 PRO A N 1
ATOM 1366 C CA . PRO A 1 175 ? -20.343 3.713 17.443 1.00 86.50 175 PRO A CA 1
ATOM 1367 C C . PRO A 1 175 ? -20.845 4.962 18.174 1.00 86.50 175 PRO A C 1
ATOM 1369 O O . PRO A 1 175 ? -20.302 5.362 19.193 1.00 86.50 175 PRO A O 1
ATOM 1372 N N . GLU A 1 176 ? -21.966 5.520 17.722 1.00 84.94 176 GLU A N 1
ATOM 1373 C CA . GLU A 1 176 ? -22.695 6.545 18.479 1.00 84.94 176 GLU A CA 1
ATOM 1374 C C . GLU A 1 176 ? -23.214 5.975 19.811 1.00 84.94 176 GLU A C 1
ATOM 1376 O O . GLU A 1 176 ? -24.045 5.052 19.810 1.00 84.94 176 GLU A O 1
ATOM 1381 N N . ILE A 1 177 ? -22.745 6.539 20.928 1.00 85.81 177 ILE A N 1
ATOM 1382 C CA . ILE A 1 177 ? -23.052 6.124 22.307 1.00 85.81 177 ILE A CA 1
ATOM 1383 C C . ILE A 1 177 ? -23.467 7.320 23.169 1.00 85.81 177 ILE A C 1
ATOM 1385 O O . ILE A 1 177 ? -23.165 8.471 22.869 1.00 85.81 177 ILE A O 1
ATOM 1389 N N . SER A 1 178 ? -24.161 7.034 24.266 1.00 83.50 178 SER A N 1
ATOM 1390 C CA . SER A 1 178 ? -24.685 8.040 25.200 1.00 83.50 178 SER A CA 1
ATOM 1391 C C . SER A 1 178 ? -23.719 8.437 26.320 1.00 83.50 178 SER A C 1
ATOM 1393 O O . SER A 1 178 ? -23.899 9.483 26.946 1.00 83.50 178 SER A O 1
ATOM 1395 N N . GLY A 1 179 ? -22.691 7.629 26.580 1.00 85.19 179 GLY A N 1
ATOM 1396 C CA . GLY A 1 179 ? -21.706 7.890 27.621 1.00 85.19 179 GLY A CA 1
ATOM 1397 C C . GLY A 1 179 ? -20.555 6.891 27.606 1.00 85.19 179 GLY A C 1
ATOM 1398 O O . GLY A 1 179 ? -20.638 5.831 26.990 1.00 85.19 179 GLY A O 1
ATOM 1399 N N . LEU A 1 180 ? -19.468 7.250 28.287 1.00 86.31 180 LEU A N 1
ATOM 1400 C CA . LEU A 1 180 ? -18.255 6.443 28.401 1.00 86.31 180 LEU A CA 1
ATOM 1401 C C . LEU A 1 180 ? -17.921 6.145 29.868 1.00 86.31 180 LEU A C 1
ATOM 1403 O O . LEU A 1 180 ? -18.226 6.966 30.738 1.00 86.31 180 LEU A O 1
ATOM 1407 N N . PRO A 1 181 ? -17.274 4.999 30.147 1.00 89.94 181 PRO A N 1
ATOM 1408 C CA . PRO A 1 181 ? -16.756 4.697 31.475 1.00 89.94 181 PRO A CA 1
ATOM 1409 C C . PRO A 1 181 ? -15.624 5.658 31.864 1.00 89.94 181 PRO A C 1
ATOM 1411 O O . PRO A 1 181 ? -14.993 6.281 31.012 1.00 89.94 181 PRO A O 1
ATOM 1414 N N . GLU A 1 182 ? -15.328 5.754 33.163 1.00 90.56 182 GLU A N 1
ATOM 1415 C CA . GLU A 1 182 ? -14.226 6.587 33.672 1.00 90.56 182 GLU A CA 1
ATOM 1416 C C . GLU A 1 182 ? -12.863 6.161 33.112 1.00 90.56 182 GLU A C 1
ATOM 1418 O O . GLU A 1 182 ? -11.994 7.004 32.896 1.00 90.56 182 GLU A O 1
ATOM 1423 N N . THR A 1 183 ? -12.678 4.862 32.876 1.00 90.69 183 THR A N 1
ATOM 1424 C CA . THR A 1 183 ? -11.499 4.283 32.234 1.00 90.69 183 THR A CA 1
ATOM 1425 C C . THR A 1 183 ? -11.898 3.518 30.978 1.00 90.69 183 THR A C 1
ATOM 1427 O O . THR A 1 183 ? -12.680 2.569 31.064 1.00 90.69 183 THR A O 1
ATOM 1430 N N . LEU A 1 184 ? -11.320 3.894 29.834 1.00 90.88 184 LEU A N 1
ATOM 1431 C CA . LEU A 1 184 ? -11.491 3.205 28.553 1.00 90.88 184 LEU A CA 1
ATOM 1432 C C . LEU A 1 184 ? -10.132 2.850 27.941 1.00 90.88 184 LEU A C 1
ATOM 1434 O O . LEU A 1 184 ? -9.377 3.734 27.553 1.00 90.88 184 LEU A O 1
ATOM 1438 N N . ILE A 1 185 ? -9.837 1.563 27.798 1.00 90.44 185 ILE A N 1
ATOM 1439 C CA . ILE A 1 185 ? -8.585 1.087 27.201 1.00 90.44 185 ILE A CA 1
ATOM 1440 C C . ILE A 1 185 ? -8.921 0.208 25.998 1.00 90.44 185 ILE A C 1
ATOM 1442 O O . ILE A 1 185 ? -9.579 -0.822 26.138 1.00 90.44 185 ILE A O 1
ATOM 1446 N N . VAL A 1 186 ? -8.493 0.623 24.810 1.00 90.62 186 VAL A N 1
ATOM 1447 C CA . VAL A 1 186 ? -8.737 -0.097 23.558 1.00 90.62 186 VAL A CA 1
ATOM 1448 C C . VAL A 1 186 ? -7.458 -0.096 22.734 1.00 90.62 186 VAL A C 1
ATOM 1450 O O . VAL A 1 186 ? -7.365 0.581 21.721 1.00 90.62 186 VAL A O 1
ATOM 1453 N N . ASN A 1 187 ? -6.437 -0.819 23.184 1.00 89.56 187 ASN A N 1
ATOM 1454 C CA . ASN A 1 187 ? -5.159 -0.908 22.481 1.00 89.56 187 ASN A CA 1
ATOM 1455 C C . ASN A 1 187 ? -5.157 -2.012 21.413 1.00 89.56 187 ASN A C 1
ATOM 1457 O O . ASN A 1 187 ? -5.851 -3.023 21.544 1.00 89.56 187 ASN A O 1
ATOM 1461 N N . ASN A 1 188 ? -4.303 -1.865 20.401 1.00 87.75 188 ASN A N 1
ATOM 1462 C CA . ASN A 1 188 ? -4.033 -2.845 19.347 1.00 87.75 188 ASN A CA 1
ATOM 1463 C C . ASN A 1 188 ? -5.316 -3.383 18.698 1.00 87.75 188 ASN A C 1
ATOM 1465 O O . ASN A 1 188 ? -5.469 -4.592 18.516 1.00 87.75 188 ASN A O 1
ATOM 1469 N N . CYS A 1 189 ? -6.269 -2.491 18.442 1.00 88.19 189 CYS A N 1
ATOM 1470 C CA . CYS A 1 189 ? -7.415 -2.785 17.593 1.00 88.19 189 CYS A CA 1
ATOM 1471 C C . CYS A 1 189 ? -7.164 -2.151 16.216 1.00 88.19 189 CYS A C 1
ATOM 1473 O O . CYS A 1 189 ? -6.019 -2.029 15.784 1.00 88.19 189 CYS A O 1
ATOM 1475 N N . HIS A 1 190 ? -8.215 -1.770 15.498 1.00 81.25 190 HIS A N 1
ATOM 1476 C CA . HIS A 1 190 ? -8.111 -1.164 14.175 1.00 81.25 190 HIS A CA 1
ATOM 1477 C C . HIS A 1 190 ? -8.938 0.120 14.088 1.00 81.25 190 HIS A C 1
ATOM 1479 O O . HIS A 1 190 ? -9.461 0.408 13.014 1.00 81.25 190 HIS A O 1
ATOM 1485 N N . ILE A 1 191 ? -9.092 0.861 15.195 1.00 82.69 191 ILE A N 1
ATOM 1486 C CA . ILE A 1 191 ? -9.976 2.030 15.241 1.00 82.69 191 ILE A CA 1
ATOM 1487 C C . ILE A 1 191 ? -9.451 3.099 14.284 1.00 82.69 191 ILE A C 1
ATOM 1489 O O . ILE A 1 191 ? -8.478 3.780 14.592 1.00 82.69 191 ILE A O 1
ATOM 1493 N N . SER A 1 192 ? -10.144 3.273 13.161 1.00 73.50 192 SER A N 1
ATOM 1494 C CA . SER A 1 192 ? -9.840 4.293 12.152 1.00 73.50 192 SER A CA 1
ATOM 1495 C C . SER A 1 192 ? -10.795 5.482 12.196 1.00 73.50 192 SER A C 1
ATOM 1497 O O . SER A 1 192 ? -10.572 6.484 11.524 1.00 73.50 192 SER A O 1
ATOM 1499 N N . TYR A 1 193 ? -11.880 5.381 12.969 1.00 78.75 193 TYR A N 1
ATOM 1500 C CA . TYR A 1 193 ? -12.906 6.415 13.045 1.00 78.75 193 TYR A CA 1
ATOM 1501 C C . TYR A 1 193 ? -13.452 6.589 14.465 1.00 78.75 193 TYR A C 1
ATOM 1503 O O . TYR A 1 193 ? -13.909 5.630 15.100 1.00 78.75 193 TYR A O 1
ATOM 1511 N N . ILE A 1 194 ? -13.444 7.842 14.928 1.00 85.44 194 ILE A N 1
ATOM 1512 C CA . ILE A 1 194 ? -14.123 8.301 16.141 1.00 85.44 194 ILE A CA 1
ATOM 1513 C C . ILE A 1 194 ? -15.171 9.339 15.710 1.00 85.44 194 ILE A C 1
ATOM 1515 O O . ILE A 1 194 ? -14.792 10.336 15.091 1.00 85.44 194 ILE A O 1
ATOM 1519 N N . PRO A 1 195 ? -16.467 9.139 16.009 1.00 88.06 195 PRO A N 1
ATOM 1520 C CA . PRO A 1 195 ? -17.499 10.110 15.667 1.00 88.06 195 PRO A CA 1
ATOM 1521 C C . PRO A 1 195 ? -17.281 11.463 16.354 1.00 88.06 195 PRO A C 1
ATOM 1523 O O . PRO A 1 195 ? -16.983 11.521 17.545 1.00 88.06 195 PRO A O 1
ATOM 1526 N N . GLU A 1 196 ? -17.515 12.566 15.637 1.00 88.12 196 GLU A N 1
ATOM 1527 C CA . GLU A 1 196 ? -17.397 13.933 16.185 1.00 88.12 196 GLU A CA 1
ATOM 1528 C C . GLU A 1 196 ? -18.328 14.190 17.378 1.00 88.12 196 GLU A C 1
ATOM 1530 O O . GLU A 1 196 ? -18.042 15.030 18.231 1.00 88.12 196 GLU A O 1
ATOM 1535 N N . SER A 1 197 ? -19.428 13.442 17.491 1.00 90.19 197 SER A N 1
ATOM 1536 C CA . SER A 1 197 ? -20.346 13.501 18.633 1.00 90.19 197 SER A CA 1
ATOM 1537 C C . SER A 1 197 ? -19.662 13.205 19.974 1.00 90.19 197 SER A C 1
ATOM 1539 O O . SER A 1 197 ? -20.106 13.710 21.008 1.00 90.19 197 SER A O 1
ATOM 1541 N N . TYR A 1 198 ? -18.545 12.466 19.973 1.00 89.56 198 TYR A N 1
ATOM 1542 C CA . TYR A 1 198 ? -17.770 12.164 21.177 1.00 89.56 198 TYR A CA 1
ATOM 1543 C C . TYR A 1 198 ? -17.249 13.426 21.859 1.00 89.56 198 TYR A C 1
ATOM 1545 O O . TYR A 1 198 ? -17.166 13.455 23.082 1.00 89.56 198 TYR A O 1
ATOM 1553 N N . THR A 1 199 ? -16.997 14.499 21.104 1.00 90.56 199 THR A N 1
ATOM 1554 C CA . THR A 1 199 ? -16.564 15.799 21.647 1.00 90.56 199 THR A CA 1
ATOM 1555 C C . THR A 1 199 ? -17.588 16.418 22.606 1.00 90.56 199 THR A C 1
ATOM 1557 O O . THR A 1 199 ? -17.229 17.231 23.455 1.00 90.56 199 THR A O 1
ATOM 1560 N N . SER A 1 200 ? -18.860 16.010 22.510 1.00 91.00 200 SER A N 1
ATOM 1561 C CA . SER A 1 200 ? -19.937 16.432 23.415 1.00 91.00 200 SER A CA 1
ATOM 1562 C C . SER A 1 200 ? -20.073 15.538 24.653 1.00 91.00 200 SER A C 1
ATOM 1564 O O . SER A 1 200 ? -20.771 15.902 25.601 1.00 91.00 200 SER A O 1
ATOM 1566 N N . LEU A 1 201 ? -19.428 14.367 24.664 1.00 89.62 201 LEU A N 1
ATOM 1567 C CA . LEU A 1 201 ? -19.414 13.453 25.803 1.00 89.62 201 LEU A CA 1
ATOM 1568 C C . LEU A 1 201 ? -18.335 13.872 26.801 1.00 89.62 201 LEU A C 1
ATOM 1570 O O . LEU A 1 201 ? -17.259 14.343 26.428 1.00 89.62 201 LEU A O 1
ATOM 1574 N N . LYS A 1 202 ? -18.582 13.623 28.092 1.00 88.88 202 LYS A N 1
ATOM 1575 C CA . LYS A 1 202 ? -17.535 13.755 29.112 1.00 88.88 202 LYS A CA 1
ATOM 1576 C C . LYS A 1 202 ? -16.389 12.787 28.762 1.00 88.88 202 LYS A C 1
ATOM 1578 O O . LYS A 1 202 ? -16.654 11.584 28.694 1.00 88.88 202 LYS A O 1
ATOM 1583 N N . PRO A 1 203 ? -15.147 13.267 28.561 1.00 87.69 203 PRO A N 1
ATOM 1584 C CA . PRO A 1 203 ? -14.025 12.384 28.282 1.00 87.69 203 PRO A CA 1
ATOM 1585 C C . PRO A 1 203 ? -13.761 11.462 29.482 1.00 87.69 203 PRO A C 1
ATOM 1587 O O . PRO A 1 203 ? -14.002 11.858 30.634 1.00 87.69 203 PRO A O 1
ATOM 1590 N N . PRO A 1 204 ? -13.270 10.235 29.240 1.00 88.38 204 PRO A N 1
ATOM 1591 C CA . PRO A 1 204 ? -12.841 9.354 30.315 1.00 88.38 204 PRO A CA 1
ATOM 1592 C C . PRO A 1 204 ? -11.731 10.029 31.132 1.00 88.38 204 PRO A C 1
ATOM 1594 O O . PRO A 1 204 ? -10.947 10.825 30.623 1.00 88.38 204 PRO A O 1
ATOM 1597 N N . SER A 1 205 ? -11.650 9.715 32.423 1.00 88.94 205 SER A N 1
ATOM 1598 C CA . SER A 1 205 ? -10.544 10.177 33.274 1.00 88.94 205 SER A CA 1
ATOM 1599 C C . SER A 1 205 ? -9.216 9.525 32.889 1.00 88.94 205 SER A C 1
ATOM 1601 O O . SER A 1 205 ? -8.156 10.097 33.139 1.00 88.94 205 SER A O 1
ATOM 1603 N N . TYR A 1 206 ? -9.271 8.342 32.277 1.00 87.94 206 TYR A N 1
ATOM 1604 C CA . TYR A 1 206 ? -8.112 7.655 31.729 1.00 87.94 206 TYR A CA 1
ATOM 1605 C C . TYR A 1 206 ? -8.466 6.938 30.429 1.00 87.94 206 TYR A C 1
ATOM 1607 O O . TYR A 1 206 ? -9.454 6.200 30.380 1.00 87.94 206 TYR A O 1
ATOM 1615 N N . SER A 1 207 ? -7.641 7.105 29.396 1.00 87.69 207 SER A N 1
ATOM 1616 C CA . SER A 1 207 ? -7.774 6.316 28.178 1.00 87.69 207 SER A CA 1
ATOM 1617 C C . SER A 1 207 ? -6.462 5.910 27.527 1.00 87.69 207 SER A C 1
ATOM 1619 O O . SER A 1 207 ? -5.474 6.645 27.536 1.00 87.69 207 SER A O 1
ATOM 1621 N N . GLU A 1 208 ? -6.480 4.731 26.909 1.00 87.06 208 GLU A N 1
ATOM 1622 C CA . GLU A 1 208 ? -5.398 4.255 26.053 1.00 87.06 208 GLU A CA 1
ATOM 1623 C C . GLU A 1 208 ? -5.952 3.746 24.722 1.00 87.06 208 GLU A C 1
ATOM 1625 O O . GLU A 1 208 ? -6.902 2.966 24.694 1.00 87.06 208 GLU A O 1
ATOM 1630 N N . PHE A 1 209 ? -5.328 4.188 23.631 1.00 86.50 209 PHE A N 1
ATOM 1631 C CA . PHE A 1 209 ? -5.685 3.829 22.256 1.00 86.50 209 PHE A CA 1
ATOM 1632 C C . PHE A 1 209 ? -4.444 3.466 21.425 1.00 86.50 209 PHE A C 1
ATOM 1634 O O . PHE A 1 209 ? -4.430 3.664 20.215 1.00 86.50 209 PHE A O 1
ATOM 1641 N N . LYS A 1 210 ? -3.376 2.965 22.052 1.00 85.19 210 LYS A N 1
ATOM 1642 C CA . LYS A 1 210 ? -2.123 2.621 21.357 1.00 85.19 210 LYS A CA 1
ATOM 1643 C C . LYS A 1 210 ? -2.351 1.509 20.335 1.00 85.19 210 LYS A C 1
ATOM 1645 O O . LYS A 1 210 ? -3.098 0.583 20.625 1.00 85.19 210 LYS A O 1
ATOM 1650 N N . GLY A 1 211 ? -1.646 1.533 19.210 1.00 81.75 211 GLY A N 1
ATOM 1651 C CA . GLY A 1 211 ? -1.695 0.488 18.187 1.00 81.75 211 GLY A CA 1
ATOM 1652 C C . GLY A 1 211 ? -3.003 0.421 17.390 1.00 81.75 211 GLY A C 1
ATOM 1653 O O . GLY A 1 211 ? -3.307 -0.638 16.854 1.00 81.75 211 GLY A O 1
ATOM 1654 N N . ASN A 1 212 ? -3.791 1.497 17.341 1.00 81.38 212 ASN A N 1
ATOM 1655 C CA . ASN A 1 212 ? -4.959 1.631 16.464 1.00 81.38 212 ASN A CA 1
ATOM 1656 C C . ASN A 1 212 ? -4.664 2.384 15.164 1.00 81.38 212 ASN A C 1
ATOM 1658 O O . ASN A 1 212 ? -5.462 2.281 14.236 1.00 81.38 212 ASN A O 1
ATOM 1662 N N . GLY A 1 213 ? -3.556 3.129 15.089 1.00 75.56 213 GLY A N 1
ATOM 1663 C CA . GLY A 1 213 ? -3.235 3.955 13.923 1.00 75.56 213 GLY A CA 1
ATOM 1664 C C . GLY A 1 213 ? -4.117 5.202 13.805 1.00 75.56 213 GLY A C 1
ATOM 1665 O O . GLY A 1 213 ? -4.378 5.664 12.700 1.00 75.56 213 GLY A O 1
ATOM 1666 N N . LEU A 1 214 ? -4.595 5.748 14.933 1.00 78.38 214 LEU A N 1
ATOM 1667 C CA . LEU A 1 214 ? -5.455 6.936 14.942 1.00 78.38 214 LEU A CA 1
ATOM 1668 C C . LEU A 1 214 ? -4.753 8.133 14.288 1.00 78.38 214 LEU A C 1
ATOM 1670 O O . LEU A 1 214 ? -3.740 8.638 14.778 1.00 78.38 214 LEU A O 1
ATOM 1674 N N . CYS A 1 215 ? -5.348 8.623 13.207 1.00 74.88 215 CYS A N 1
ATOM 1675 C CA . CYS A 1 215 ? -4.837 9.719 12.402 1.00 74.88 215 CYS A CA 1
ATOM 1676 C C . CYS A 1 215 ? -5.984 10.600 11.878 1.00 74.88 215 CYS A C 1
ATOM 1678 O O . CYS A 1 215 ? -7.158 10.286 12.057 1.00 74.88 215 CYS A O 1
ATOM 1680 N N . ASN A 1 216 ? -5.642 11.756 11.303 1.00 75.31 216 ASN A N 1
ATOM 1681 C CA . ASN A 1 216 ? -6.588 12.717 10.714 1.00 75.31 216 ASN A CA 1
ATOM 1682 C C . ASN A 1 216 ? -7.742 13.194 11.633 1.00 75.31 216 ASN A C 1
ATOM 1684 O O . ASN A 1 216 ? -8.816 13.560 11.162 1.00 75.31 216 ASN A O 1
ATOM 1688 N N . LEU A 1 217 ? -7.539 13.198 12.954 1.00 80.88 217 LEU A N 1
ATOM 1689 C CA . LEU A 1 217 ? -8.561 13.634 13.910 1.00 80.88 217 LEU A CA 1
ATOM 1690 C C . LEU A 1 217 ? -8.758 15.153 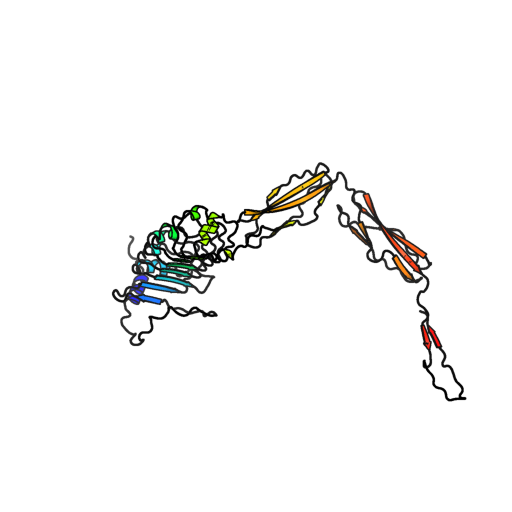13.859 1.00 80.88 217 LEU A C 1
ATOM 1692 O O . LEU A 1 217 ? -7.780 15.905 13.786 1.00 80.88 217 LEU A O 1
ATOM 1696 N N . SER A 1 218 ? -10.003 15.618 13.986 1.00 86.69 218 SER A N 1
ATOM 1697 C CA . SER A 1 218 ? -10.290 17.048 14.123 1.00 86.69 218 SER A CA 1
ATOM 1698 C C . SER A 1 218 ? -9.637 17.632 15.384 1.00 86.69 218 SER A C 1
ATOM 1700 O O . SER A 1 218 ? -9.422 16.909 16.361 1.00 86.69 218 SER A O 1
ATOM 1702 N N . PRO A 1 219 ? -9.346 18.947 15.428 1.00 89.12 219 PRO A N 1
ATOM 1703 C CA . PRO A 1 219 ? -8.787 19.579 16.625 1.00 89.12 219 PRO A CA 1
ATOM 1704 C C . PRO A 1 219 ? -9.623 19.330 17.890 1.00 89.12 219 PRO A C 1
ATOM 1706 O O . PRO A 1 219 ? -9.068 19.172 18.972 1.00 89.12 219 PRO A O 1
ATOM 1709 N N . GLN A 1 220 ? -10.947 19.237 17.741 1.00 91.06 220 GLN A N 1
ATOM 1710 C CA . GLN A 1 220 ? -11.877 18.979 18.841 1.00 91.06 220 GLN A CA 1
ATOM 1711 C C . GLN A 1 220 ? -11.729 17.551 19.376 1.00 91.06 220 GLN A C 1
ATOM 1713 O O . GLN A 1 220 ? -11.667 17.355 20.587 1.00 91.06 220 GLN A O 1
ATOM 1718 N N . LEU A 1 221 ? -11.605 16.553 18.494 1.00 88.44 221 LEU A N 1
ATOM 1719 C CA . LEU A 1 221 ? -11.339 15.170 18.895 1.00 88.44 221 LEU A CA 1
ATOM 1720 C C . LEU A 1 221 ? -9.947 15.002 19.512 1.00 88.44 221 LEU A C 1
ATOM 1722 O O . LEU A 1 221 ? -9.794 14.261 20.483 1.00 88.44 221 LEU A O 1
ATOM 1726 N N . GLN A 1 222 ? -8.940 15.709 18.993 1.00 87.06 222 GLN A N 1
ATOM 1727 C CA . GLN A 1 222 ? -7.595 15.706 19.575 1.00 87.06 222 GLN A CA 1
ATOM 1728 C C . GLN A 1 222 ? -7.601 16.277 20.996 1.00 87.06 222 GLN A C 1
ATOM 1730 O O . GLN A 1 222 ? -7.000 15.687 21.896 1.00 87.06 222 GLN A O 1
ATOM 1735 N N . GLU A 1 223 ? -8.293 17.397 21.219 1.00 88.19 223 GLU A N 1
ATOM 1736 C CA . GLU A 1 223 ? -8.463 17.990 22.548 1.00 88.19 223 GLU A CA 1
ATOM 1737 C C . GLU A 1 223 ? -9.230 17.042 23.479 1.00 88.19 223 GLU A C 1
ATOM 1739 O O . GLU A 1 223 ? -8.783 16.770 24.596 1.00 88.19 223 GLU A O 1
ATOM 1744 N N . TRP A 1 224 ? -10.327 16.463 22.987 1.00 88.56 224 TRP A N 1
ATOM 1745 C CA . TRP A 1 224 ? -11.152 15.517 23.731 1.00 88.56 224 TRP A CA 1
ATOM 1746 C C . TRP A 1 224 ? -10.366 14.277 24.186 1.00 88.56 224 TRP A C 1
ATOM 1748 O O . TRP A 1 224 ? -10.399 13.927 25.366 1.00 88.56 224 TRP A O 1
ATOM 1758 N N . LEU A 1 225 ? -9.586 13.652 23.298 1.00 84.94 225 LEU A N 1
ATOM 1759 C CA . LEU A 1 225 ? -8.712 12.529 23.659 1.00 84.94 225 LEU A CA 1
ATOM 1760 C C . LEU A 1 225 ? -7.572 12.957 24.595 1.00 84.94 225 LEU A C 1
ATOM 1762 O O . LEU A 1 225 ? -7.121 12.177 25.435 1.00 84.94 225 LEU A O 1
ATOM 1766 N N . SER A 1 226 ? -7.081 14.191 24.455 1.00 83.62 226 SER A N 1
ATOM 1767 C CA . SER A 1 226 ? -5.998 14.724 25.291 1.00 83.62 226 SER A CA 1
ATOM 1768 C C . SER A 1 226 ? -6.420 15.009 26.729 1.00 83.62 226 SER A C 1
ATOM 1770 O O . SER A 1 226 ? -5.577 14.999 27.624 1.00 83.62 226 SER A O 1
ATOM 1772 N N . ALA A 1 227 ? -7.715 15.192 26.986 1.00 81.75 227 ALA A N 1
ATOM 1773 C CA . ALA A 1 227 ? -8.239 15.337 28.340 1.00 81.75 227 ALA A CA 1
ATOM 1774 C C . ALA A 1 227 ? -8.091 14.054 29.189 1.00 81.75 227 ALA A C 1
ATOM 1776 O O . ALA A 1 227 ? -8.112 14.126 30.417 1.00 81.75 227 ALA A O 1
ATOM 1777 N N . ALA A 1 228 ? -7.902 12.894 28.553 1.00 74.25 228 ALA A N 1
ATOM 1778 C CA . ALA A 1 228 ? -7.951 11.572 29.176 1.00 74.25 228 ALA A CA 1
ATOM 1779 C C . ALA A 1 228 ? -6.568 10.916 29.406 1.00 74.25 228 ALA A C 1
ATOM 1781 O O . ALA A 1 228 ? -6.457 9.690 29.374 1.00 74.25 228 ALA A O 1
ATOM 1782 N N . ASN A 1 229 ? -5.513 11.712 29.637 1.00 69.25 229 ASN A N 1
ATOM 1783 C CA . ASN A 1 229 ? -4.110 11.271 29.776 1.00 69.25 229 ASN A CA 1
ATOM 1784 C C . ASN A 1 229 ? -3.592 10.494 28.539 1.00 69.25 229 ASN A C 1
ATOM 1786 O O . ASN A 1 229 ? -3.465 9.267 28.560 1.00 69.25 229 ASN A O 1
ATOM 1790 N N . PRO A 1 230 ? -3.321 11.204 27.434 1.00 63.69 230 PRO A N 1
ATOM 1791 C CA . PRO A 1 230 ? -3.305 10.627 26.102 1.00 63.69 230 PRO A CA 1
ATOM 1792 C C . PRO A 1 230 ? -2.053 9.806 25.821 1.00 63.69 230 PRO A C 1
ATOM 1794 O O . PRO A 1 230 ? -0.950 10.335 25.697 1.00 63.69 230 PRO A O 1
ATOM 1797 N N . THR A 1 231 ? -2.240 8.510 25.596 1.00 69.00 231 THR A N 1
ATOM 1798 C CA . THR A 1 231 ? -1.211 7.669 24.971 1.00 69.00 231 THR A CA 1
ATOM 1799 C C . THR A 1 231 ? -1.417 7.463 23.467 1.00 69.00 231 THR A C 1
ATOM 1801 O O . THR A 1 231 ? -0.595 6.823 22.818 1.00 69.00 231 THR A O 1
ATOM 1804 N N . TRP A 1 232 ? -2.478 8.045 22.893 1.00 70.56 232 TRP A N 1
ATOM 1805 C CA . TRP A 1 232 ? -2.779 7.983 21.456 1.00 70.56 232 TRP A CA 1
ATOM 1806 C C . TRP A 1 232 ? -1.774 8.776 20.602 1.00 70.56 232 TRP A C 1
ATOM 1808 O O . TRP A 1 232 ? -1.538 8.440 19.449 1.00 70.56 232 TRP A O 1
ATOM 1818 N N . ALA A 1 233 ? -1.135 9.808 21.166 1.00 61.69 233 ALA A N 1
ATOM 1819 C CA . ALA A 1 233 ? -0.243 10.699 20.422 1.00 61.69 233 ALA A CA 1
ATOM 1820 C C . ALA A 1 233 ? 1.031 10.010 19.891 1.00 61.69 233 ALA A C 1
ATOM 1822 O O . ALA A 1 233 ? 1.612 10.483 18.918 1.00 61.69 233 ALA A O 1
ATOM 1823 N N . SER A 1 234 ? 1.467 8.893 20.489 1.00 60.84 234 SER A N 1
ATOM 1824 C CA . SER A 1 234 ? 2.611 8.112 19.985 1.00 60.84 234 SER A CA 1
ATOM 1825 C C . SER A 1 234 ? 2.242 7.096 18.900 1.00 60.84 234 SER A C 1
ATOM 1827 O O . SER A 1 234 ? 3.113 6.362 18.447 1.00 60.84 234 SER A O 1
ATOM 1829 N N . ASP A 1 235 ? 0.970 7.031 18.507 1.00 61.22 235 ASP A N 1
ATOM 1830 C CA . ASP A 1 235 ? 0.423 6.053 17.561 1.00 61.22 235 ASP A CA 1
ATOM 1831 C C . ASP A 1 235 ? 0.071 6.656 16.187 1.00 61.22 235 ASP A C 1
ATOM 1833 O O . ASP A 1 235 ? -0.578 6.018 15.362 1.00 61.22 235 ASP A O 1
ATOM 1837 N N . GLN A 1 236 ? 0.506 7.894 15.928 1.00 61.94 236 GLN A N 1
ATOM 1838 C CA . GLN A 1 236 ? 0.236 8.607 14.680 1.00 61.94 236 GLN A CA 1
ATOM 1839 C C . GLN A 1 236 ? 1.030 8.027 13.502 1.00 61.94 236 GLN A C 1
ATOM 1841 O O . GLN A 1 236 ? 2.104 8.513 13.144 1.00 61.94 236 GLN A O 1
ATOM 1846 N N . HIS A 1 237 ? 0.477 6.996 12.874 1.00 63.03 237 HIS A N 1
ATOM 1847 C CA . HIS A 1 237 ? 0.942 6.469 11.594 1.00 63.03 237 HIS A CA 1
ATOM 1848 C C . HIS A 1 237 ? 0.104 7.082 10.465 1.00 63.03 237 HIS A C 1
ATOM 1850 O O . HIS A 1 237 ? -0.793 6.460 9.918 1.00 63.03 237 HIS A O 1
ATOM 1856 N N . CYS A 1 238 ? 0.384 8.351 10.158 1.00 66.75 238 CYS A N 1
ATOM 1857 C CA . CYS A 1 238 ? -0.395 9.188 9.238 1.00 66.75 238 CYS A CA 1
ATOM 1858 C C . CYS A 1 238 ? 0.280 9.300 7.859 1.00 66.75 238 CYS A C 1
ATOM 1860 O O . CYS A 1 238 ? 0.713 10.394 7.479 1.00 66.75 238 CYS A O 1
ATOM 1862 N N . LYS A 1 239 ? 0.458 8.195 7.129 1.00 74.62 239 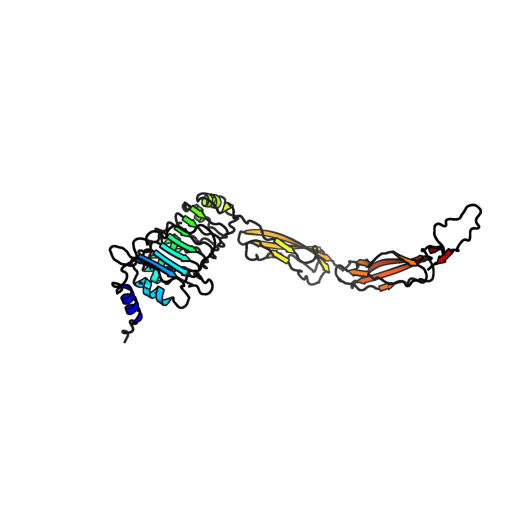LYS A N 1
ATOM 1863 C CA . LYS A 1 239 ? 1.041 8.256 5.779 1.00 74.62 239 LYS A CA 1
ATOM 1864 C C . LYS A 1 239 ? -0.013 7.955 4.720 1.00 74.62 239 LYS A C 1
ATOM 1866 O O . LYS A 1 239 ? -0.715 6.967 4.874 1.00 74.62 239 LYS A O 1
ATOM 1871 N N . PRO A 1 240 ? -0.088 8.756 3.643 1.00 77.25 240 PRO A N 1
ATOM 1872 C CA . PRO A 1 240 ? -0.944 8.425 2.518 1.00 77.25 240 PRO A CA 1
ATOM 1873 C C . PRO A 1 240 ? -0.438 7.158 1.811 1.00 77.25 240 PRO A C 1
ATOM 1875 O O . PRO A 1 240 ? 0.758 6.852 1.885 1.00 77.25 240 PRO A O 1
ATOM 1878 N N . PRO A 1 241 ? -1.304 6.474 1.048 1.00 87.25 241 PRO A N 1
ATOM 1879 C CA . PRO A 1 241 ? -0.889 5.332 0.247 1.00 87.25 241 PRO A CA 1
ATOM 1880 C C . PRO A 1 241 ? 0.109 5.743 -0.841 1.00 87.25 241 PRO A C 1
ATOM 1882 O O . PRO A 1 241 ? 0.080 6.867 -1.349 1.00 87.25 241 PRO A O 1
ATOM 1885 N N . GLU A 1 242 ? 0.964 4.818 -1.259 1.00 89.56 242 GLU A N 1
ATOM 1886 C CA . GLU A 1 242 ? 1.929 5.030 -2.340 1.00 89.56 242 GLU A CA 1
ATOM 1887 C C . GLU A 1 242 ? 1.471 4.315 -3.616 1.00 89.56 242 GLU A C 1
ATOM 1889 O O . GLU A 1 242 ? 1.116 3.138 -3.582 1.00 89.56 242 GLU A O 1
ATOM 1894 N N . ILE A 1 243 ? 1.488 5.014 -4.761 1.00 93.62 243 ILE A N 1
ATOM 1895 C CA . ILE A 1 243 ? 1.169 4.439 -6.079 1.00 93.62 243 ILE A CA 1
ATOM 1896 C C . ILE A 1 243 ? 2.434 4.403 -6.934 1.00 93.62 243 ILE A C 1
ATOM 1898 O O . ILE A 1 243 ? 2.983 5.447 -7.289 1.00 93.62 243 ILE A O 1
ATOM 1902 N N . THR A 1 244 ? 2.843 3.205 -7.346 1.00 93.25 244 THR A N 1
ATOM 1903 C CA . THR A 1 244 ? 3.927 2.992 -8.312 1.00 93.25 244 THR A CA 1
ATOM 1904 C C . THR A 1 244 ? 3.352 2.513 -9.639 1.00 93.25 244 THR A C 1
ATOM 1906 O O . THR A 1 244 ? 2.692 1.478 -9.703 1.00 93.25 244 THR A O 1
ATOM 1909 N N . LEU A 1 245 ? 3.596 3.260 -10.717 1.00 94.38 245 LEU A N 1
ATOM 1910 C CA . LEU A 1 245 ? 3.170 2.870 -12.062 1.00 94.38 245 LEU A CA 1
ATOM 1911 C C . LEU A 1 245 ? 4.122 1.820 -12.639 1.00 94.38 245 LEU A C 1
ATOM 1913 O O . LEU A 1 245 ? 5.337 2.010 -12.629 1.00 94.38 245 LEU A O 1
ATOM 1917 N N . ASN A 1 246 ? 3.573 0.743 -13.200 1.00 94.25 246 ASN A N 1
ATOM 1918 C CA . ASN A 1 246 ? 4.367 -0.224 -13.953 1.00 94.25 246 ASN A CA 1
ATOM 1919 C C . ASN A 1 246 ? 4.594 0.285 -15.381 1.00 94.25 246 ASN A C 1
ATOM 1921 O O . ASN A 1 246 ? 3.760 1.003 -15.934 1.00 94.25 246 ASN A O 1
ATOM 1925 N N . GLY A 1 247 ? 5.677 -0.141 -16.027 1.00 89.81 247 GLY A N 1
ATOM 1926 C CA . GLY A 1 247 ? 5.965 0.215 -17.419 1.00 89.81 247 GLY A CA 1
ATOM 1927 C C . GLY A 1 247 ? 6.441 1.659 -17.608 1.00 89.81 247 GLY A C 1
ATOM 1928 O O . GLY A 1 247 ? 6.753 2.367 -16.654 1.00 89.81 247 GLY A O 1
ATOM 1929 N N . GLN A 1 248 ? 6.540 2.086 -18.866 1.00 89.31 248 GLN A N 1
ATOM 1930 C CA . GLN A 1 248 ? 7.084 3.400 -19.205 1.00 89.31 248 GLN A CA 1
ATOM 1931 C C . GLN A 1 248 ? 6.109 4.543 -18.887 1.00 89.31 248 GLN A C 1
ATOM 1933 O O . GLN A 1 248 ? 4.884 4.398 -18.969 1.00 89.31 248 GLN A O 1
ATOM 1938 N N . ASN A 1 249 ? 6.687 5.695 -18.546 1.00 92.06 249 ASN A N 1
ATOM 1939 C CA . ASN A 1 249 ? 5.996 6.969 -18.407 1.00 92.06 249 ASN A CA 1
ATOM 1940 C C . ASN A 1 249 ? 6.935 8.092 -18.902 1.00 92.06 249 ASN A C 1
ATOM 1942 O O . ASN A 1 249 ? 7.926 8.371 -18.223 1.00 92.06 249 ASN A O 1
ATOM 1946 N N . PRO A 1 250 ? 6.681 8.713 -20.071 1.00 93.62 250 PRO A N 1
ATOM 1947 C CA . PRO A 1 250 ? 5.509 8.522 -20.930 1.00 93.62 250 PRO A CA 1
ATOM 1948 C C . PRO A 1 250 ? 5.466 7.149 -21.626 1.00 93.62 250 PRO A C 1
ATOM 1950 O O . PRO A 1 250 ? 6.502 6.527 -21.850 1.00 93.62 250 PRO A O 1
ATOM 1953 N N . LEU A 1 251 ? 4.259 6.696 -21.975 1.00 92.69 251 LEU A N 1
ATOM 1954 C CA . LEU A 1 251 ? 4.007 5.533 -22.831 1.00 92.69 251 LEU A CA 1
ATOM 1955 C C . LEU A 1 251 ? 3.706 5.999 -24.256 1.00 92.69 251 LEU A C 1
ATOM 1957 O O . LEU A 1 251 ? 2.981 6.974 -24.455 1.00 92.69 251 LEU A O 1
ATOM 1961 N N . PHE A 1 252 ? 4.235 5.284 -25.242 1.00 91.88 252 PHE A N 1
ATOM 1962 C CA . PHE A 1 252 ? 4.108 5.624 -26.655 1.00 91.88 252 PHE A CA 1
ATOM 1963 C C . PHE A 1 252 ? 3.207 4.623 -27.374 1.00 91.88 252 PHE A C 1
ATOM 1965 O O . PHE A 1 252 ? 3.277 3.422 -27.120 1.00 91.88 252 PHE A O 1
ATOM 1972 N N . MET A 1 253 ? 2.350 5.114 -28.269 1.00 92.19 253 MET A N 1
ATOM 1973 C CA . MET A 1 253 ? 1.527 4.269 -29.135 1.00 92.19 253 MET A CA 1
ATOM 1974 C C . MET A 1 253 ? 1.176 4.978 -30.444 1.00 92.19 253 MET A C 1
ATOM 1976 O O . MET A 1 253 ? 1.235 6.200 -30.532 1.00 92.19 253 MET A O 1
ATOM 1980 N N . VAL A 1 254 ? 0.753 4.216 -31.452 1.00 93.75 254 VAL A N 1
ATOM 1981 C CA . VAL A 1 254 ? 0.245 4.754 -32.726 1.00 93.75 254 VAL A CA 1
ATOM 1982 C C . VAL A 1 254 ? -1.285 4.822 -32.697 1.00 93.75 254 VAL A C 1
ATOM 1984 O O . VAL A 1 254 ? -1.930 4.015 -32.020 1.00 93.75 254 VAL A O 1
ATOM 1987 N N . ILE A 1 255 ? -1.874 5.771 -33.432 1.00 94.81 255 ILE A N 1
ATOM 1988 C CA . ILE A 1 255 ? -3.330 5.904 -33.570 1.00 94.81 255 ILE A CA 1
ATOM 1989 C C . ILE A 1 255 ? -4.018 4.578 -33.938 1.00 94.81 255 ILE A C 1
ATOM 1991 O O . ILE A 1 255 ? -3.460 3.723 -34.629 1.00 94.81 255 ILE A O 1
ATOM 1995 N N . ASN A 1 256 ? -5.266 4.418 -33.495 1.00 90.69 256 ASN A N 1
ATOM 1996 C CA . ASN A 1 256 ? -6.121 3.244 -33.721 1.00 90.69 256 ASN A CA 1
ATOM 1997 C C . ASN A 1 256 ? -5.578 1.917 -33.160 1.00 90.69 256 ASN A C 1
ATOM 1999 O O . ASN A 1 256 ? -6.104 0.847 -33.477 1.00 90.69 256 ASN A O 1
ATOM 2003 N N . ARG A 1 257 ? -4.546 1.958 -32.311 1.00 90.06 257 ARG A N 1
ATOM 2004 C CA . ARG A 1 257 ? -4.126 0.806 -31.509 1.00 90.06 257 ARG A CA 1
ATOM 2005 C C . ARG A 1 257 ? -4.909 0.743 -30.199 1.00 90.06 257 ARG A C 1
ATOM 2007 O O . ARG A 1 257 ? -5.369 1.756 -29.670 1.00 90.06 257 ARG A O 1
ATOM 2014 N N . THR A 1 258 ? -5.049 -0.469 -29.672 1.00 90.31 258 THR A N 1
ATOM 2015 C CA . THR A 1 258 ? -5.632 -0.704 -28.350 1.00 90.31 258 THR A CA 1
ATOM 2016 C C . THR A 1 258 ? -4.627 -0.294 -27.279 1.00 90.31 258 THR A C 1
ATOM 2018 O O . THR A 1 258 ? -3.500 -0.786 -27.278 1.00 90.31 258 THR A O 1
ATOM 2021 N N . TYR A 1 259 ? -5.033 0.584 -26.362 1.00 90.19 259 TYR A N 1
ATOM 2022 C CA . TYR A 1 259 ? -4.255 0.866 -25.158 1.00 90.19 259 TYR A CA 1
ATOM 2023 C C . TYR A 1 259 ? -4.325 -0.332 -24.208 1.00 90.19 259 TYR A C 1
ATOM 2025 O O . TYR A 1 259 ? -5.415 -0.775 -23.842 1.00 90.19 259 TYR A O 1
ATOM 2033 N N . ILE A 1 260 ? -3.163 -0.850 -23.820 1.00 88.44 260 ILE A N 1
ATOM 2034 C CA . ILE A 1 260 ? -3.032 -1.893 -22.804 1.00 88.44 260 ILE A CA 1
ATOM 2035 C C . ILE A 1 260 ? -2.393 -1.234 -21.587 1.00 88.44 260 ILE A C 1
ATOM 2037 O O . ILE A 1 260 ? -1.247 -0.799 -21.660 1.00 88.44 260 ILE A O 1
ATOM 2041 N N . GLU A 1 261 ? -3.138 -1.153 -20.485 1.00 89.38 261 GLU A N 1
ATOM 2042 C CA . GLU A 1 261 ? -2.647 -0.598 -19.223 1.00 89.38 261 GLU A CA 1
ATOM 2043 C C . GLU A 1 261 ? -1.526 -1.487 -18.657 1.00 89.38 261 GLU A C 1
ATOM 2045 O O . GLU A 1 261 ? -1.788 -2.649 -18.335 1.00 89.38 261 GLU A O 1
ATOM 2050 N N . PRO A 1 262 ? -0.290 -0.972 -18.495 1.00 91.81 262 PRO A N 1
ATOM 2051 C CA . PRO A 1 262 ? 0.811 -1.749 -17.918 1.00 91.81 262 PRO A CA 1
ATOM 2052 C C . PRO A 1 262 ? 0.602 -2.115 -16.440 1.00 91.81 262 PRO A C 1
ATOM 2054 O O . PRO A 1 262 ? 1.316 -2.962 -15.898 1.00 91.81 262 PRO A O 1
ATOM 2057 N N . GLY A 1 263 ? -0.365 -1.472 -15.784 1.00 92.94 263 GLY A N 1
ATOM 2058 C CA . GLY A 1 263 ? -0.741 -1.707 -14.399 1.00 92.94 263 GLY A CA 1
ATOM 2059 C C . GLY A 1 263 ? -0.017 -0.776 -13.432 1.00 92.94 263 GLY A C 1
ATOM 2060 O O . GLY A 1 263 ? 0.777 0.087 -13.813 1.00 92.94 263 GLY A O 1
ATOM 2061 N N . TYR A 1 264 ? -0.306 -0.964 -12.153 1.00 94.12 264 TYR A N 1
ATOM 2062 C CA . TYR A 1 264 ? 0.249 -0.197 -11.047 1.00 94.12 264 TYR A CA 1
ATOM 2063 C C . TYR A 1 264 ? 0.270 -1.067 -9.790 1.00 94.12 264 TYR A C 1
ATOM 2065 O O . TYR A 1 264 ? -0.428 -2.079 -9.703 1.00 94.12 264 TYR A O 1
ATOM 2073 N N . ILE A 1 265 ? 1.076 -0.659 -8.820 1.00 91.69 265 ILE A N 1
ATOM 2074 C CA . ILE A 1 265 ? 1.131 -1.224 -7.476 1.00 91.69 265 ILE A CA 1
ATOM 2075 C C . ILE A 1 265 ? 0.701 -0.118 -6.519 1.00 91.69 265 ILE A C 1
ATOM 2077 O O . ILE A 1 265 ? 1.170 1.013 -6.644 1.00 91.69 265 ILE A O 1
ATOM 2081 N N . VAL A 1 266 ? -0.190 -0.444 -5.585 1.00 91.56 266 VAL A N 1
ATOM 2082 C CA . VAL A 1 266 ? -0.541 0.436 -4.471 1.00 91.56 266 VAL A CA 1
ATOM 2083 C C . VAL A 1 266 ? -0.134 -0.238 -3.169 1.00 91.56 266 VAL A C 1
ATOM 2085 O O . VAL A 1 266 ? -0.417 -1.420 -2.968 1.00 91.56 266 VAL A O 1
ATOM 2088 N N . THR A 1 267 ? 0.565 0.494 -2.315 1.00 87.25 267 THR A N 1
ATOM 2089 C CA . THR A 1 267 ? 0.982 0.029 -0.991 1.00 87.25 267 THR A CA 1
ATOM 2090 C C . THR A 1 267 ? 0.516 1.005 0.068 1.00 87.25 267 THR A C 1
ATOM 2092 O O . THR A 1 267 ? 0.442 2.209 -0.171 1.00 87.25 267 THR A O 1
ATOM 2095 N N . ASP A 1 268 ? 0.206 0.465 1.237 1.00 81.31 268 ASP A N 1
ATOM 2096 C CA . ASP A 1 268 ? -0.191 1.213 2.418 1.00 81.31 268 ASP A CA 1
ATOM 2097 C C . ASP A 1 268 ? 0.457 0.534 3.632 1.00 81.31 268 ASP A C 1
ATOM 2099 O O . ASP A 1 268 ? 0.448 -0.697 3.728 1.00 81.31 268 ASP A O 1
ATOM 2103 N N . ASP A 1 269 ? 1.090 1.322 4.500 1.00 67.50 269 ASP A N 1
ATOM 2104 C CA . ASP A 1 269 ? 1.895 0.826 5.619 1.00 67.50 269 ASP A CA 1
ATOM 2105 C C . ASP A 1 269 ? 1.018 0.253 6.761 1.00 67.50 269 ASP A C 1
ATOM 2107 O O . ASP A 1 269 ? 1.532 -0.522 7.571 1.00 67.50 269 ASP A O 1
ATOM 2111 N N . PHE A 1 270 ? -0.275 0.613 6.857 1.00 62.44 270 PHE A N 1
ATOM 2112 C CA . PHE A 1 270 ? -1.124 0.289 8.025 1.00 62.44 270 PHE A CA 1
ATOM 2113 C C . PHE A 1 270 ? -2.539 -0.212 7.715 1.00 62.44 270 PHE A C 1
ATOM 2115 O O . PHE A 1 270 ? -3.188 -0.775 8.605 1.00 62.44 270 PHE A O 1
ATOM 2122 N N . ASP A 1 271 ? -3.010 -0.056 6.479 1.00 60.81 271 ASP A N 1
ATOM 2123 C CA . ASP A 1 271 ? -4.402 -0.321 6.130 1.00 60.81 271 ASP A CA 1
ATOM 2124 C C . ASP A 1 271 ? -4.576 -1.468 5.127 1.00 60.81 271 ASP A C 1
ATOM 2126 O O . ASP A 1 271 ? -3.642 -1.975 4.502 1.00 60.81 271 ASP A O 1
ATOM 2130 N N . SER A 1 272 ? -5.823 -1.917 4.967 1.00 64.56 272 SER A N 1
ATOM 2131 C CA . SER A 1 272 ? -6.184 -2.762 3.831 1.00 64.56 272 SER A CA 1
ATOM 2132 C C . SER A 1 272 ? -5.899 -2.013 2.531 1.00 64.56 272 SER A C 1
ATOM 2134 O O . SER A 1 272 ? -6.302 -0.860 2.404 1.00 64.56 272 SER A O 1
ATOM 2136 N N . MET A 1 273 ? -5.276 -2.689 1.564 1.00 71.00 273 MET A N 1
ATOM 2137 C CA . MET A 1 273 ? -4.863 -2.109 0.283 1.00 71.00 273 MET A CA 1
ATOM 2138 C C . MET A 1 273 ? -5.982 -1.251 -0.352 1.00 71.00 273 MET A C 1
ATOM 2140 O O . MET A 1 273 ? -7.037 -1.806 -0.690 1.00 71.00 273 MET A O 1
ATOM 2144 N N . PRO A 1 274 ? -5.792 0.076 -0.497 1.00 79.12 274 PRO A N 1
ATOM 2145 C CA . PRO A 1 274 ? -6.865 0.969 -0.912 1.00 79.12 274 PRO A CA 1
ATOM 2146 C C . PRO A 1 274 ? -7.256 0.751 -2.373 1.00 79.12 274 PRO A C 1
ATOM 2148 O O . PRO A 1 274 ? -6.439 0.392 -3.225 1.00 79.12 274 PRO A O 1
ATOM 2151 N N . ALA A 1 275 ? -8.532 0.988 -2.678 1.00 84.31 275 ALA A N 1
ATOM 2152 C CA . ALA A 1 275 ? -9.013 0.957 -4.052 1.00 84.31 275 ALA A CA 1
ATOM 2153 C C . ALA A 1 275 ? -8.460 2.159 -4.834 1.00 84.31 275 ALA A C 1
ATOM 2155 O O . ALA A 1 275 ? -8.432 3.283 -4.335 1.00 84.31 275 ALA A O 1
ATOM 2156 N N . VAL A 1 276 ? -8.054 1.926 -6.084 1.00 89.88 276 VAL A N 1
ATOM 2157 C CA . VAL A 1 276 ? -7.563 2.982 -6.977 1.00 89.88 276 VAL A CA 1
ATOM 2158 C C . VAL A 1 276 ? -8.659 3.367 -7.963 1.00 89.88 276 VAL A C 1
ATOM 2160 O O . VAL A 1 276 ? -9.190 2.518 -8.678 1.00 89.88 276 VAL A O 1
ATOM 2163 N N . VAL A 1 277 ? -8.973 4.658 -8.017 1.00 90.00 277 VAL A N 1
ATOM 2164 C CA . VAL A 1 277 ? -9.845 5.259 -9.029 1.00 90.00 277 VAL A CA 1
ATOM 2165 C C . VAL A 1 277 ? -8.976 5.755 -10.179 1.00 90.00 277 VAL A C 1
ATOM 2167 O O . VAL A 1 277 ? -7.990 6.460 -9.955 1.00 90.00 277 VAL A O 1
ATOM 2170 N N . ILE A 1 278 ? -9.340 5.387 -11.407 1.00 88.81 278 ILE A N 1
ATOM 2171 C CA . ILE A 1 278 ? -8.611 5.760 -12.622 1.00 88.81 278 ILE A CA 1
ATOM 2172 C C . ILE A 1 278 ? -9.497 6.678 -13.460 1.00 88.81 278 ILE A C 1
ATOM 2174 O O . ILE A 1 278 ? -10.596 6.287 -13.852 1.00 88.81 278 ILE A O 1
ATOM 2178 N N . ASP A 1 279 ? -9.011 7.881 -13.749 1.00 85.19 279 ASP A N 1
ATOM 2179 C CA . ASP A 1 279 ? -9.643 8.807 -14.688 1.00 85.19 279 ASP A CA 1
ATOM 2180 C C . ASP A 1 279 ? -8.969 8.682 -16.061 1.00 85.19 279 ASP A C 1
ATOM 2182 O O . ASP A 1 279 ? -7.833 9.126 -16.265 1.00 85.19 279 ASP A O 1
ATOM 2186 N N . THR A 1 280 ? -9.654 8.011 -16.992 1.00 76.81 280 THR A N 1
ATOM 2187 C CA . THR A 1 280 ? -9.148 7.705 -18.335 1.00 76.81 280 THR A CA 1
ATOM 2188 C C . THR A 1 280 ? -9.798 8.601 -19.388 1.00 76.81 280 THR A C 1
ATOM 2190 O O . THR A 1 280 ? -10.753 8.207 -20.059 1.00 76.81 280 THR A O 1
ATOM 2193 N N . SER A 1 281 ? -9.245 9.791 -19.599 1.00 80.75 281 SER A N 1
ATOM 2194 C CA . SER A 1 281 ? -9.599 10.665 -20.726 1.00 80.75 281 SER A CA 1
ATOM 2195 C C . SER A 1 281 ? -8.688 10.414 -21.942 1.00 80.75 281 SER A C 1
ATOM 2197 O O . SER A 1 281 ? -8.027 11.313 -22.455 1.00 80.75 281 SER A O 1
ATOM 2199 N N . LEU A 1 282 ? -8.623 9.161 -22.410 1.00 88.56 282 LEU A N 1
ATOM 2200 C CA . LEU A 1 282 ? -7.756 8.752 -23.524 1.00 88.56 282 LEU A CA 1
ATOM 2201 C C . LEU A 1 282 ? -8.532 8.666 -24.847 1.00 88.56 282 LEU A C 1
ATOM 2203 O O . LEU A 1 282 ? -9.498 7.912 -24.952 1.00 88.56 282 LEU A O 1
ATOM 2207 N N . ASN A 1 283 ? -8.064 9.366 -25.884 1.00 90.44 283 ASN A N 1
ATOM 2208 C CA . ASN A 1 283 ? -8.541 9.192 -27.257 1.00 90.44 283 ASN A CA 1
ATOM 2209 C C . ASN A 1 283 ? -7.414 8.649 -28.147 1.00 90.44 283 ASN A C 1
ATOM 2211 O O . ASN A 1 283 ? -6.499 9.370 -28.525 1.00 90.44 283 ASN A O 1
ATOM 2215 N N . THR A 1 284 ? -7.494 7.375 -28.531 1.00 92.06 284 THR A N 1
ATOM 2216 C CA . THR A 1 284 ? -6.462 6.730 -29.360 1.00 92.06 284 THR A CA 1
ATOM 2217 C C . THR A 1 284 ? -6.640 6.970 -30.861 1.00 92.06 284 THR A C 1
ATOM 2219 O O . THR A 1 284 ? -5.825 6.503 -31.650 1.00 92.06 284 THR A O 1
ATOM 2222 N N . THR A 1 285 ? -7.689 7.677 -31.292 1.00 93.00 285 THR A N 1
ATOM 2223 C CA . THR A 1 285 ? -7.965 7.932 -32.722 1.00 93.00 285 THR A CA 1
ATOM 2224 C C . THR A 1 285 ? -7.328 9.220 -33.239 1.00 93.00 285 THR A C 1
ATOM 2226 O O . THR A 1 285 ? -7.224 9.413 -34.448 1.00 93.00 285 THR A O 1
ATOM 2229 N N . VAL A 1 286 ? -6.888 10.096 -32.332 1.00 93.88 286 VAL A N 1
ATOM 2230 C CA . VAL A 1 286 ? -6.304 11.402 -32.650 1.00 93.88 286 VAL A CA 1
ATOM 2231 C C . VAL A 1 286 ? -4.912 11.482 -32.036 1.00 93.88 286 VAL A C 1
ATOM 2233 O O . VAL A 1 286 ? -4.746 11.215 -30.845 1.00 93.88 286 VAL A O 1
ATOM 2236 N N . GLY A 1 287 ? -3.921 11.858 -32.846 1.00 94.25 287 GLY A N 1
ATOM 2237 C CA . GLY A 1 287 ? -2.560 12.086 -32.370 1.00 94.25 287 GLY A CA 1
ATOM 2238 C C . GLY A 1 287 ? -2.515 13.204 -31.326 1.00 94.25 287 GLY A C 1
ATOM 2239 O O . GLY A 1 287 ? -3.189 14.224 -31.466 1.00 94.25 287 GLY A O 1
ATOM 2240 N N . GLY A 1 288 ? -1.741 13.010 -30.263 1.00 94.12 288 GLY A N 1
ATOM 2241 C CA . GLY A 1 288 ? -1.670 13.959 -29.158 1.00 94.12 288 GLY A CA 1
ATOM 2242 C C . GLY A 1 288 ? -1.119 13.356 -27.874 1.00 94.12 288 GLY A C 1
ATOM 2243 O O . GLY A 1 288 ? -0.801 12.170 -27.800 1.00 94.12 288 GLY A O 1
ATOM 2244 N N . THR A 1 289 ? -1.022 14.200 -26.852 1.00 94.50 289 THR A N 1
ATOM 2245 C CA . THR A 1 289 ? -0.605 13.805 -25.507 1.00 94.50 289 THR A CA 1
ATOM 2246 C C . THR A 1 289 ? -1.827 13.744 -24.603 1.00 94.50 289 THR A C 1
ATOM 2248 O O . THR A 1 289 ? -2.559 14.724 -24.485 1.00 94.50 289 THR A O 1
ATOM 2251 N N . TYR A 1 290 ? -2.024 12.605 -23.951 1.00 94.44 290 TYR A N 1
ATOM 2252 C CA . TYR A 1 290 ? -3.127 12.336 -23.034 1.00 94.44 290 TYR A CA 1
ATOM 2253 C C . TYR A 1 290 ? -2.582 11.996 -21.652 1.00 94.44 290 TYR A C 1
ATOM 2255 O O . TYR A 1 290 ? -1.475 11.472 -21.528 1.00 94.44 290 TYR A O 1
ATOM 2263 N N . THR A 1 291 ? -3.374 12.252 -20.616 1.00 93.06 291 THR A N 1
ATOM 2264 C CA . THR A 1 291 ? -2.982 11.995 -19.229 1.00 93.06 291 THR A CA 1
ATOM 2265 C C . THR A 1 291 ? -4.012 11.094 -18.568 1.00 93.06 291 THR A C 1
ATOM 2267 O O . THR A 1 291 ? -5.200 11.401 -18.574 1.00 93.06 291 THR A O 1
ATOM 2270 N N . ILE A 1 292 ? -3.549 9.993 -17.981 1.00 93.69 292 ILE A N 1
ATOM 2271 C CA . ILE A 1 292 ? -4.351 9.120 -17.122 1.00 93.69 292 ILE A CA 1
ATOM 2272 C C . ILE A 1 292 ? -3.990 9.441 -15.676 1.00 93.69 292 ILE A C 1
ATOM 2274 O O . ILE A 1 292 ? -2.807 9.448 -15.331 1.00 93.69 292 ILE A O 1
ATOM 2278 N N . THR A 1 293 ? -4.993 9.701 -14.839 1.00 93.88 293 THR A N 1
ATOM 2279 C CA . THR A 1 293 ? -4.789 10.005 -13.414 1.00 93.88 293 THR A CA 1
ATOM 2280 C C . THR A 1 293 ? -5.221 8.824 -12.559 1.00 93.88 293 THR A C 1
ATOM 2282 O O . THR A 1 293 ? -6.334 8.326 -12.710 1.00 93.88 293 THR A O 1
ATOM 2285 N N . TYR A 1 294 ? -4.354 8.404 -11.640 1.00 94.69 294 TYR A N 1
ATOM 2286 C CA . TYR A 1 294 ? -4.621 7.357 -10.656 1.00 94.69 294 TYR A CA 1
ATOM 2287 C C . TYR A 1 294 ? -4.734 8.024 -9.293 1.00 94.69 294 TYR A C 1
ATOM 2289 O O . TYR A 1 294 ? -3.831 8.769 -8.908 1.00 94.69 294 TYR A O 1
ATOM 2297 N N . LYS A 1 295 ? -5.823 7.766 -8.569 1.00 94.19 295 LYS A N 1
ATOM 2298 C CA . LYS A 1 295 ? -6.041 8.265 -7.209 1.00 94.19 295 LYS A CA 1
ATOM 2299 C C . LYS A 1 295 ? -6.324 7.098 -6.270 1.00 94.19 295 LYS A C 1
ATOM 2301 O O . LYS A 1 295 ? -7.228 6.312 -6.537 1.00 94.19 295 LYS A O 1
ATOM 2306 N N . ALA A 1 296 ? -5.581 7.016 -5.174 1.00 92.19 296 ALA A N 1
ATOM 2307 C CA . ALA A 1 296 ? -5.841 6.104 -4.065 1.00 92.19 296 ALA A CA 1
ATOM 2308 C C . ALA A 1 296 ? -6.196 6.927 -2.830 1.00 92.19 296 ALA A C 1
ATOM 2310 O O . ALA A 1 296 ? -5.630 8.002 -2.627 1.00 92.19 296 ALA A O 1
ATOM 2311 N N . GLU A 1 297 ? -7.128 6.427 -2.031 1.00 86.19 297 GLU A N 1
ATOM 2312 C CA . GLU A 1 297 ? -7.531 7.022 -0.761 1.00 86.19 297 GLU A CA 1
ATOM 2313 C C . GLU A 1 297 ? -7.621 5.900 0.271 1.00 86.19 297 GLU A C 1
ATOM 2315 O O . GLU A 1 297 ? -8.244 4.870 -0.001 1.00 86.19 297 GLU A O 1
ATOM 2320 N N . ASP A 1 298 ? -6.937 6.064 1.399 1.00 79.38 298 ASP A N 1
ATOM 2321 C CA . ASP A 1 298 ? -6.991 5.106 2.500 1.00 79.38 298 ASP A CA 1
ATOM 2322 C C . ASP A 1 298 ? -8.291 5.254 3.311 1.00 79.38 298 ASP A C 1
ATOM 2324 O O . ASP A 1 298 ? -9.132 6.123 3.054 1.00 79.38 298 ASP A O 1
ATOM 2328 N N . ARG A 1 299 ? -8.488 4.391 4.314 1.00 72.88 299 ARG A N 1
ATOM 2329 C CA . ARG A 1 299 ? -9.691 4.443 5.170 1.00 72.88 299 ARG A CA 1
ATOM 2330 C C . ARG A 1 299 ? -9.729 5.665 6.094 1.00 72.88 299 ARG A C 1
ATOM 2332 O O . ARG A 1 299 ? -10.769 5.930 6.694 1.00 72.88 299 ARG A O 1
ATOM 2339 N N . HIS A 1 300 ? -8.614 6.378 6.222 1.00 70.75 300 HIS A N 1
ATOM 2340 C CA . HIS A 1 300 ? -8.458 7.575 7.042 1.00 70.75 300 HIS A CA 1
ATOM 2341 C C . HIS A 1 300 ? -8.625 8.871 6.224 1.00 70.75 300 HIS A C 1
ATOM 2343 O O . HIS A 1 300 ? -8.595 9.976 6.779 1.00 70.75 300 HIS A O 1
ATOM 2349 N N . GLY A 1 301 ? -8.860 8.746 4.913 1.00 74.00 301 GLY A N 1
ATOM 2350 C CA . GLY A 1 301 ? -9.088 9.848 3.983 1.00 74.00 301 GLY A CA 1
ATOM 2351 C C . GLY A 1 301 ? -7.807 10.495 3.453 1.00 74.00 301 GLY A C 1
ATOM 2352 O O . GLY A 1 301 ? -7.886 11.528 2.780 1.00 74.00 301 GLY A O 1
ATOM 2353 N N . TYR A 1 302 ? -6.625 9.933 3.724 1.00 78.69 302 TYR A N 1
ATOM 2354 C CA . TYR A 1 302 ? -5.413 10.398 3.062 1.00 78.69 302 TYR A CA 1
ATOM 2355 C C . TYR A 1 302 ? -5.390 9.881 1.635 1.00 78.69 302 TYR A C 1
ATOM 2357 O O . TYR A 1 302 ? -5.657 8.713 1.364 1.00 78.69 302 TYR A O 1
ATOM 2365 N N . SER A 1 303 ? -5.053 10.769 0.703 1.00 86.31 303 SER A N 1
ATOM 2366 C CA . SER A 1 303 ? -5.038 10.422 -0.710 1.00 86.31 303 SER A CA 1
ATOM 2367 C C . SER A 1 303 ? -3.727 10.775 -1.384 1.00 86.31 303 SER A C 1
ATOM 2369 O O . SER A 1 303 ? -3.106 11.799 -1.098 1.00 86.31 303 SER A O 1
ATOM 2371 N N . THR A 1 304 ? -3.354 9.921 -2.330 1.00 90.12 304 THR A N 1
ATOM 2372 C CA . THR A 1 304 ? -2.250 10.137 -3.261 1.00 90.12 304 THR A CA 1
ATOM 2373 C C . THR A 1 304 ? -2.801 10.118 -4.671 1.00 90.12 304 THR A C 1
ATOM 2375 O O . THR A 1 304 ? -3.733 9.375 -4.989 1.00 90.12 304 THR A O 1
ATOM 2378 N N . SER A 1 305 ? -2.200 10.932 -5.536 1.00 92.94 305 SER A N 1
ATOM 2379 C CA . SER A 1 305 ? -2.438 10.848 -6.968 1.00 92.94 305 SER A CA 1
ATOM 2380 C C . SER A 1 305 ? -1.130 10.831 -7.743 1.00 92.94 305 SER A C 1
ATOM 2382 O O . SER A 1 305 ? -0.156 11.479 -7.360 1.00 92.94 305 SER A O 1
ATOM 2384 N N . CYS A 1 306 ? -1.112 10.086 -8.840 1.00 93.56 306 CYS A N 1
ATOM 2385 C CA . CYS A 1 306 ? -0.036 10.119 -9.818 1.00 93.56 306 CYS A CA 1
ATOM 2386 C C . CYS A 1 306 ? -0.619 10.057 -11.232 1.00 93.56 306 CYS A C 1
ATOM 2388 O O . CYS A 1 306 ? -1.802 9.763 -11.424 1.00 93.56 306 CYS A O 1
ATOM 2390 N N . THR A 1 307 ? 0.201 10.379 -12.230 1.00 94.56 307 THR A N 1
ATOM 2391 C CA . THR A 1 307 ? -0.249 10.463 -13.621 1.00 94.56 307 THR A CA 1
ATOM 2392 C C . THR A 1 307 ? 0.649 9.672 -14.560 1.00 94.56 307 THR A C 1
ATOM 2394 O O . THR A 1 307 ? 1.874 9.649 -14.408 1.00 94.56 307 THR A O 1
ATOM 2397 N N . ARG A 1 308 ? 0.027 9.034 -15.556 1.00 95.06 308 ARG A N 1
ATOM 2398 C CA . ARG A 1 308 ? 0.707 8.443 -16.710 1.00 95.06 308 ARG A CA 1
ATOM 2399 C C . ARG A 1 308 ? 0.432 9.295 -17.939 1.00 95.06 308 ARG A C 1
ATOM 2401 O O . ARG A 1 308 ? -0.725 9.538 -18.280 1.00 95.06 308 ARG A O 1
ATOM 2408 N N . THR A 1 309 ? 1.494 9.697 -18.620 1.00 95.25 309 THR A N 1
ATOM 2409 C CA . THR A 1 309 ? 1.413 10.407 -19.896 1.00 95.25 309 THR A CA 1
ATOM 2410 C C . THR A 1 309 ? 1.407 9.398 -21.040 1.00 95.25 309 THR A C 1
ATOM 2412 O O . THR A 1 309 ? 2.296 8.552 -21.115 1.00 95.25 309 THR A O 1
ATOM 2415 N N . ILE A 1 310 ? 0.433 9.494 -21.943 1.00 94.69 310 ILE A N 1
ATOM 2416 C CA . ILE A 1 310 ? 0.333 8.694 -23.168 1.00 94.69 310 ILE A CA 1
ATOM 2417 C C . ILE A 1 310 ? 0.563 9.608 -24.369 1.00 94.69 310 ILE A C 1
ATOM 2419 O O . ILE A 1 310 ? -0.164 10.582 -24.554 1.00 94.69 310 ILE A O 1
ATOM 2423 N N . ILE A 1 311 ? 1.551 9.289 -25.198 1.00 93.38 311 ILE A N 1
ATOM 2424 C CA . ILE A 1 311 ? 1.838 9.999 -26.444 1.00 93.38 311 ILE A CA 1
ATOM 2425 C C . ILE A 1 311 ? 1.333 9.138 -27.602 1.00 93.38 311 ILE A C 1
ATOM 2427 O O . ILE A 1 311 ? 1.899 8.086 -27.904 1.00 93.38 311 ILE A O 1
ATOM 2431 N N . VAL A 1 312 ? 0.253 9.589 -28.239 1.00 94.75 312 VAL A N 1
ATOM 2432 C CA . VAL A 1 312 ? -0.350 8.953 -29.414 1.00 94.75 312 VAL A CA 1
ATOM 2433 C C . VAL A 1 312 ? 0.222 9.605 -30.671 1.00 94.75 312 VAL A C 1
ATOM 2435 O O . VAL A 1 312 ? 0.010 10.791 -30.923 1.00 94.75 312 VAL A O 1
ATOM 2438 N N . MET A 1 313 ? 0.949 8.829 -31.465 1.00 92.81 313 MET A N 1
ATOM 2439 C CA . MET A 1 313 ? 1.584 9.257 -32.710 1.00 92.81 313 MET A CA 1
ATOM 2440 C C . MET A 1 313 ? 0.707 8.904 -33.917 1.00 92.81 313 MET A C 1
ATOM 2442 O O . MET A 1 313 ? 0.070 7.853 -33.944 1.00 92.81 313 MET A O 1
ATOM 2446 N N . GLU A 1 314 ? 0.686 9.750 -34.950 1.00 94.06 314 GLU A N 1
ATOM 2447 C CA . GLU A 1 314 ? -0.071 9.467 -36.186 1.00 94.06 314 GLU A CA 1
ATOM 2448 C C . GLU A 1 314 ? 0.503 8.289 -36.985 1.00 94.06 314 GLU A C 1
ATOM 2450 O O . GLU A 1 314 ? -0.216 7.579 -37.684 1.00 94.06 314 GLU A O 1
ATOM 2455 N N . ARG A 1 315 ? 1.812 8.077 -36.872 1.00 91.56 315 ARG A N 1
ATOM 2456 C CA . ARG A 1 315 ? 2.540 6.933 -37.410 1.00 91.56 315 ARG A CA 1
ATOM 2457 C C . ARG A 1 315 ? 3.745 6.668 -36.527 1.00 91.56 315 ARG A C 1
ATOM 2459 O O . ARG A 1 315 ? 4.198 7.567 -35.821 1.00 91.56 315 ARG A O 1
ATOM 2466 N N . ASP A 1 316 ? 4.267 5.462 -36.618 1.00 92.81 316 ASP A N 1
ATOM 2467 C CA . ASP A 1 316 ? 5.543 5.131 -36.011 1.00 92.81 316 ASP A CA 1
ATOM 2468 C C . ASP A 1 316 ? 6.679 5.880 -36.731 1.00 92.81 316 ASP A C 1
ATOM 2470 O O . ASP A 1 316 ? 6.831 5.788 -37.952 1.00 92.81 316 ASP A O 1
ATOM 2474 N N . THR A 1 317 ? 7.441 6.668 -35.976 1.00 91.81 317 THR A N 1
ATOM 2475 C CA . THR A 1 317 ? 8.651 7.360 -36.443 1.00 91.81 317 THR A CA 1
ATOM 2476 C C . THR A 1 317 ? 9.855 7.051 -35.556 1.00 91.81 317 THR A C 1
ATOM 2478 O O . THR A 1 317 ? 10.834 7.802 -35.579 1.00 91.81 317 THR A O 1
ATOM 2481 N N . THR A 1 318 ? 9.761 6.039 -34.692 1.00 91.56 318 THR A N 1
ATOM 2482 C CA . THR A 1 318 ? 10.846 5.684 -33.782 1.00 91.56 318 THR A CA 1
ATOM 2483 C C . THR A 1 318 ? 11.860 4.842 -34.531 1.00 91.56 318 THR A C 1
ATOM 2485 O O . THR A 1 318 ? 11.514 3.968 -35.305 1.00 91.56 318 THR A O 1
ATOM 2488 N N . ILE A 1 319 ? 13.137 5.189 -34.398 1.00 94.56 319 ILE A N 1
ATOM 2489 C CA . ILE A 1 319 ? 14.212 4.465 -35.073 1.00 94.56 319 ILE A CA 1
ATOM 2490 C C . ILE A 1 319 ? 14.747 3.410 -34.096 1.00 94.56 319 ILE A C 1
ATOM 2492 O O . ILE A 1 319 ? 15.082 3.784 -32.965 1.00 94.56 319 ILE A O 1
ATOM 2496 N N . PRO A 1 320 ? 14.944 2.147 -34.525 1.00 97.31 320 PRO A N 1
ATOM 2497 C CA . PRO A 1 320 ? 15.584 1.130 -33.701 1.00 97.31 320 PRO A CA 1
ATOM 2498 C C . PRO A 1 320 ? 16.949 1.574 -33.173 1.00 97.31 320 PRO A C 1
ATOM 2500 O O . PRO A 1 320 ? 17.833 1.980 -33.929 1.00 97.31 320 PRO A O 1
ATOM 2503 N N . VAL A 1 321 ? 17.170 1.438 -31.869 1.00 97.69 321 VAL A N 1
ATOM 2504 C CA . VAL A 1 321 ? 18.459 1.739 -31.242 1.00 97.69 321 VAL A CA 1
ATOM 2505 C C . VAL A 1 321 ? 19.346 0.502 -31.305 1.00 97.69 321 VAL A C 1
ATOM 2507 O O . VAL A 1 321 ? 19.109 -0.485 -30.607 1.00 97.69 321 VAL A O 1
ATOM 2510 N N . VAL A 1 322 ? 20.395 0.560 -32.128 1.00 98.00 322 VAL A N 1
ATOM 2511 C CA . VAL A 1 322 ? 21.391 -0.509 -32.273 1.00 98.00 322 VAL A CA 1
ATOM 2512 C C . VAL A 1 322 ? 22.560 -0.261 -31.318 1.00 98.00 322 VAL A C 1
ATOM 2514 O O . VAL A 1 322 ? 23.314 0.693 -31.480 1.00 98.00 322 VAL A O 1
ATOM 2517 N N . THR A 1 323 ? 22.735 -1.136 -30.327 1.00 97.75 323 THR A N 1
ATOM 2518 C CA . THR A 1 323 ? 23.812 -1.056 -29.328 1.00 97.75 323 THR A CA 1
ATOM 2519 C C . THR A 1 323 ? 24.795 -2.207 -29.514 1.00 97.75 323 THR A C 1
ATOM 2521 O O . THR A 1 323 ? 24.430 -3.372 -29.351 1.00 97.75 323 THR A O 1
ATOM 2524 N N . LEU A 1 324 ? 26.054 -1.904 -29.835 1.00 97.69 324 LEU A N 1
ATOM 2525 C CA . LEU A 1 324 ? 27.099 -2.920 -29.988 1.00 97.69 324 LEU A CA 1
ATOM 2526 C C . LEU A 1 324 ? 27.385 -3.640 -28.663 1.00 97.69 324 LEU A C 1
ATOM 2528 O O . LEU A 1 324 ? 27.431 -3.024 -27.599 1.00 97.69 324 LEU A O 1
ATOM 2532 N N . ILE A 1 325 ? 27.619 -4.951 -28.726 1.00 97.56 325 ILE A N 1
ATOM 2533 C CA . ILE A 1 325 ? 28.135 -5.714 -27.586 1.00 97.56 325 ILE A CA 1
ATOM 2534 C C . ILE A 1 325 ? 29.662 -5.650 -27.652 1.00 97.56 325 ILE A C 1
ATOM 2536 O O . ILE A 1 325 ? 30.260 -6.207 -28.568 1.00 97.56 325 ILE A O 1
ATOM 2540 N N . GLY A 1 326 ? 30.302 -4.978 -26.698 1.00 95.81 326 GLY A N 1
ATOM 2541 C CA . GLY A 1 326 ? 31.750 -4.736 -26.715 1.00 95.81 326 GLY A CA 1
ATOM 2542 C C . GLY A 1 326 ? 32.132 -3.450 -27.453 1.00 95.81 326 GLY A C 1
ATOM 2543 O O . GLY A 1 326 ? 31.273 -2.630 -27.764 1.00 95.81 326 GLY A O 1
ATOM 2544 N N . ALA A 1 327 ? 33.428 -3.266 -27.710 1.00 96.06 327 ALA A N 1
ATOM 2545 C CA . ALA A 1 327 ? 33.951 -2.028 -28.282 1.00 96.06 327 ALA A CA 1
ATOM 2546 C C . ALA A 1 327 ? 33.449 -1.768 -29.717 1.00 96.06 327 ALA A C 1
ATOM 2548 O O . ALA A 1 327 ? 33.150 -2.694 -30.484 1.00 96.06 327 ALA A O 1
ATOM 2549 N N . ASP A 1 328 ? 33.377 -0.486 -30.070 1.00 96.75 328 ASP A N 1
ATOM 2550 C CA . ASP A 1 328 ? 33.146 -0.001 -31.433 1.00 96.75 328 ASP A CA 1
ATOM 2551 C C . ASP A 1 328 ? 34.400 -0.126 -32.310 1.00 96.75 328 ASP A C 1
ATOM 2553 O O . ASP A 1 328 ? 34.290 -0.159 -33.529 1.00 96.75 328 ASP A O 1
ATOM 2557 N N . THR A 1 329 ? 35.580 -0.285 -31.706 1.00 97.19 329 THR A N 1
ATOM 2558 C CA . THR A 1 329 ? 36.828 -0.626 -32.392 1.00 97.19 329 THR A CA 1
ATOM 2559 C C . THR A 1 329 ? 37.482 -1.841 -31.745 1.00 97.19 329 THR A C 1
ATOM 2561 O O . THR A 1 329 ? 37.713 -1.861 -30.537 1.00 97.19 329 THR A O 1
ATOM 2564 N N . ILE A 1 330 ? 37.796 -2.858 -32.547 1.00 96.12 330 ILE A N 1
ATOM 2565 C CA . ILE A 1 330 ? 38.495 -4.072 -32.112 1.00 96.12 330 ILE A CA 1
ATOM 2566 C C . ILE A 1 330 ? 39.800 -4.177 -32.888 1.00 96.12 330 ILE A C 1
ATOM 2568 O O . ILE A 1 330 ? 39.787 -4.312 -34.110 1.00 96.12 330 ILE A O 1
ATOM 2572 N N . THR A 1 331 ? 40.918 -4.134 -32.170 1.00 94.88 331 THR A N 1
ATOM 2573 C CA . THR A 1 331 ? 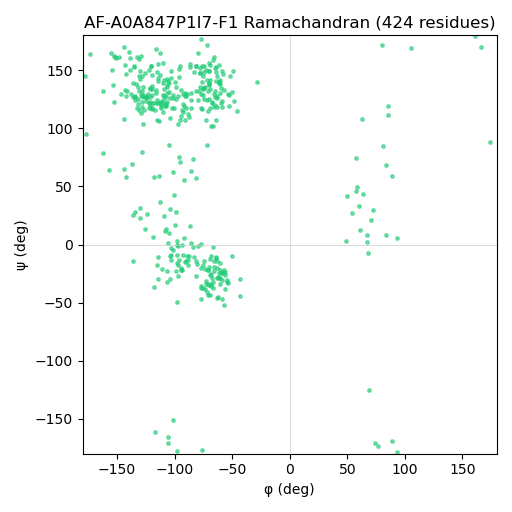42.244 -4.323 -32.756 1.00 94.88 331 THR A CA 1
ATOM 2574 C C . THR A 1 331 ? 42.609 -5.800 -32.747 1.00 94.88 331 THR A C 1
ATOM 2576 O O . THR A 1 331 ? 42.518 -6.450 -31.705 1.00 94.88 331 THR A O 1
ATOM 2579 N N . ILE A 1 332 ? 43.035 -6.315 -33.896 1.00 94.00 332 ILE A N 1
ATOM 2580 C CA . ILE A 1 332 ? 43.581 -7.665 -34.039 1.00 94.00 332 ILE A CA 1
ATOM 2581 C C . ILE A 1 332 ? 44.904 -7.610 -34.793 1.00 94.00 332 ILE A C 1
ATOM 2583 O O . ILE A 1 332 ? 45.103 -6.767 -35.667 1.00 94.00 332 ILE A O 1
ATOM 2587 N N . GLU A 1 333 ? 45.796 -8.536 -34.480 1.00 92.19 333 GLU A N 1
ATOM 2588 C CA . GLU A 1 333 ? 47.001 -8.741 -35.275 1.00 92.19 333 GLU A CA 1
ATOM 2589 C C . GLU A 1 333 ? 46.653 -9.520 -36.544 1.00 92.19 333 GLU A C 1
ATOM 2591 O O . GLU A 1 333 ? 45.747 -10.362 -36.564 1.00 92.19 333 GLU A O 1
ATOM 2596 N N . ARG A 1 334 ? 47.371 -9.241 -37.630 1.00 93.06 334 ARG A N 1
ATOM 2597 C CA . ARG A 1 334 ? 47.175 -9.920 -38.911 1.00 93.06 334 ARG A CA 1
ATOM 2598 C C . ARG A 1 334 ? 47.208 -11.447 -38.746 1.00 93.06 334 ARG A C 1
ATOM 2600 O O . ARG A 1 334 ? 47.938 -11.993 -37.925 1.00 93.06 334 ARG A O 1
ATOM 2607 N N . PHE A 1 335 ? 46.392 -12.129 -39.546 1.00 89.81 335 PHE A N 1
ATOM 2608 C CA . PHE A 1 335 ? 46.148 -13.577 -39.547 1.00 89.81 335 PHE A CA 1
ATOM 2609 C C . PHE A 1 335 ? 45.423 -14.133 -38.317 1.00 89.81 335 PHE A C 1
ATOM 2611 O O . PHE A 1 335 ? 44.993 -15.288 -38.355 1.00 89.81 335 PHE A O 1
ATOM 2618 N N . HIS A 1 336 ? 45.186 -13.329 -37.278 1.00 90.50 336 HIS A N 1
ATOM 2619 C CA . HIS A 1 336 ? 44.332 -13.750 -36.176 1.00 90.50 336 HIS A CA 1
ATOM 2620 C C . HIS A 1 336 ? 42.855 -13.687 -36.586 1.00 90.50 336 HIS A C 1
ATOM 2622 O O . HIS A 1 336 ? 42.434 -12.763 -37.289 1.00 90.50 336 HIS A O 1
ATOM 2628 N N . PRO A 1 337 ? 42.039 -14.677 -36.188 1.00 92.12 337 PRO A N 1
ATOM 2629 C CA . PRO A 1 337 ? 40.626 -14.680 -36.525 1.00 92.12 337 PRO A CA 1
ATOM 2630 C C . PRO A 1 337 ? 39.888 -13.569 -35.773 1.00 92.12 337 PRO A C 1
ATOM 2632 O O . PRO A 1 337 ? 40.023 -13.420 -34.560 1.00 92.12 337 PRO A O 1
ATOM 2635 N N . TYR A 1 338 ? 39.046 -12.830 -36.493 1.00 94.31 338 TYR A N 1
ATOM 2636 C CA . TYR A 1 338 ? 38.070 -11.934 -35.885 1.00 94.31 338 TYR A CA 1
ATOM 2637 C C . TYR A 1 338 ? 36.857 -12.737 -35.396 1.00 94.31 338 TYR A C 1
ATOM 2639 O O . TYR A 1 338 ? 36.224 -13.446 -36.182 1.00 94.31 338 TYR A O 1
ATOM 2647 N N . GLN A 1 339 ? 36.517 -12.607 -34.113 1.00 94.75 339 GLN A N 1
ATOM 2648 C CA . GLN A 1 339 ? 35.270 -13.124 -33.555 1.00 94.75 339 GLN A CA 1
ATOM 2649 C C . GLN A 1 339 ? 34.236 -11.998 -33.498 1.00 94.75 339 GLN A C 1
ATOM 2651 O O . GLN A 1 339 ? 34.508 -10.939 -32.948 1.00 94.75 339 GLN A O 1
ATOM 2656 N N . GLU A 1 340 ? 33.044 -12.226 -34.044 1.00 94.69 340 GLU A N 1
ATOM 2657 C CA . GLU A 1 340 ? 31.941 -11.263 -33.981 1.00 94.69 340 GLU A CA 1
ATOM 2658 C C . GLU A 1 340 ? 31.310 -11.244 -32.578 1.00 94.69 340 GLU A C 1
ATOM 2660 O O . GLU A 1 340 ? 31.016 -12.298 -32.012 1.00 94.69 340 GLU A O 1
ATOM 2665 N N . HIS A 1 341 ? 31.075 -10.050 -32.024 1.00 94.44 341 HIS A N 1
ATOM 2666 C CA . HIS A 1 341 ? 30.492 -9.881 -30.685 1.00 94.44 341 HIS A CA 1
ATOM 2667 C C . HIS A 1 341 ? 28.978 -9.601 -30.718 1.00 94.44 341 HIS A C 1
ATOM 2669 O O . HIS A 1 341 ? 28.305 -9.736 -29.699 1.00 94.44 341 HIS A O 1
ATOM 2675 N N . GLY A 1 342 ? 28.432 -9.229 -31.877 1.00 96.25 342 GLY A N 1
ATOM 2676 C CA . GLY A 1 342 ? 27.026 -8.908 -32.093 1.00 96.25 342 GLY A CA 1
ATOM 2677 C C . GLY A 1 342 ? 26.605 -7.528 -31.578 1.00 96.25 342 GLY A C 1
ATOM 2678 O O . GLY A 1 342 ? 27.415 -6.707 -31.135 1.00 96.25 342 GLY A O 1
ATOM 2679 N N . ALA A 1 343 ? 25.298 -7.289 -31.638 1.00 97.62 343 ALA A N 1
ATOM 2680 C CA . ALA A 1 343 ? 24.608 -6.112 -31.127 1.00 97.62 343 ALA A CA 1
ATOM 2681 C C . ALA A 1 343 ? 23.293 -6.512 -30.435 1.00 97.62 343 ALA A C 1
ATOM 2683 O O . ALA A 1 343 ? 22.749 -7.594 -30.667 1.00 97.62 343 ALA A O 1
ATOM 2684 N N . ARG A 1 344 ? 22.776 -5.621 -29.587 1.00 97.56 344 ARG A N 1
ATOM 2685 C CA . ARG A 1 344 ? 21.401 -5.636 -29.076 1.00 97.56 344 ARG A CA 1
ATOM 2686 C C . ARG A 1 344 ? 20.631 -4.516 -29.754 1.00 97.56 344 ARG A C 1
ATOM 2688 O O . ARG A 1 344 ? 21.159 -3.414 -29.878 1.00 97.56 344 ARG A O 1
ATOM 2695 N N . VAL A 1 345 ? 19.402 -4.792 -30.167 1.00 98.12 345 VAL A N 1
ATOM 2696 C CA . VAL A 1 345 ? 18.558 -3.801 -30.832 1.00 98.12 345 VAL A CA 1
ATOM 2697 C C . VAL A 1 345 ? 17.209 -3.750 -30.152 1.00 98.12 345 VAL A C 1
ATOM 2699 O O . VAL A 1 345 ? 16.566 -4.783 -29.968 1.00 98.12 345 VAL A O 1
ATOM 2702 N N . SER A 1 346 ? 16.802 -2.541 -29.793 1.00 95.75 346 SER A N 1
ATOM 2703 C CA . SER A 1 346 ? 15.492 -2.263 -29.222 1.00 95.75 346 SER A CA 1
ATOM 2704 C C . SER A 1 346 ? 14.871 -1.057 -29.909 1.00 95.75 346 SER A C 1
ATOM 2706 O O . SER A 1 346 ? 15.550 -0.052 -30.112 1.00 95.75 346 SER A O 1
ATOM 2708 N N . ASP A 1 347 ? 13.589 -1.145 -30.203 1.00 95.62 347 ASP A N 1
ATOM 2709 C CA . ASP A 1 347 ? 12.742 -0.058 -30.660 1.00 95.62 347 ASP A CA 1
ATOM 2710 C C . ASP A 1 347 ? 11.658 0.253 -29.612 1.00 95.62 347 ASP A C 1
ATOM 2712 O O . ASP A 1 347 ? 11.317 -0.591 -28.777 1.00 95.62 347 ASP A O 1
ATOM 2716 N N . LEU A 1 348 ? 11.153 1.487 -29.625 1.00 91.00 348 LEU A N 1
ATOM 2717 C CA . LEU A 1 348 ? 10.177 1.975 -28.655 1.00 91.00 348 LEU A CA 1
ATOM 2718 C C . LEU A 1 348 ? 8.784 1.348 -28.830 1.00 91.00 348 LEU A C 1
ATOM 2720 O O . LEU A 1 348 ? 8.093 1.149 -27.832 1.00 91.00 348 LEU A O 1
ATOM 2724 N N . LEU A 1 349 ? 8.374 1.047 -30.065 1.00 91.31 349 LEU A N 1
ATOM 2725 C CA . LEU A 1 349 ? 7.056 0.504 -30.402 1.00 91.31 349 LEU A CA 1
ATOM 2726 C C . LEU A 1 349 ? 7.112 -0.981 -30.787 1.00 91.31 349 LEU A C 1
ATOM 2728 O O . LEU A 1 349 ? 6.180 -1.719 -30.463 1.00 91.31 349 LEU A O 1
ATOM 2732 N N . ASP A 1 350 ? 8.210 -1.437 -31.395 1.00 90.19 350 ASP A N 1
ATOM 2733 C CA . ASP A 1 350 ? 8.386 -2.828 -31.841 1.00 90.19 350 ASP A CA 1
ATOM 2734 C C . ASP A 1 350 ? 9.183 -3.713 -30.856 1.00 90.19 350 ASP A C 1
ATOM 2736 O O . ASP A 1 350 ? 9.230 -4.939 -30.994 1.00 90.19 350 ASP A O 1
ATOM 2740 N N . GLY A 1 351 ? 9.795 -3.136 -29.816 1.00 89.50 351 GLY A N 1
ATOM 2741 C CA . GLY A 1 351 ? 10.569 -3.895 -28.834 1.00 89.50 351 GLY A CA 1
ATOM 2742 C C . GLY A 1 351 ? 11.854 -4.470 -29.437 1.00 89.50 351 GLY A C 1
ATOM 2743 O O . GLY A 1 351 ? 12.679 -3.729 -29.955 1.00 89.50 351 GLY A O 1
ATOM 2744 N N . ASN A 1 352 ? 12.086 -5.782 -29.344 1.00 94.25 352 ASN A N 1
ATOM 2745 C CA . ASN A 1 352 ? 13.307 -6.380 -29.899 1.00 94.25 352 ASN A CA 1
ATOM 2746 C C . ASN A 1 352 ? 13.206 -6.510 -31.425 1.00 94.25 352 ASN A C 1
ATOM 2748 O O . ASN A 1 352 ? 12.400 -7.292 -31.928 1.00 94.25 352 ASN A O 1
ATOM 2752 N N . VAL A 1 353 ? 14.088 -5.818 -32.147 1.00 96.44 353 VAL A N 1
ATOM 2753 C CA . VAL A 1 353 ? 14.139 -5.829 -33.617 1.00 96.44 353 VAL A CA 1
ATOM 2754 C C . VAL A 1 353 ? 15.339 -6.654 -34.093 1.00 96.44 353 VAL A C 1
ATOM 2756 O O . VAL A 1 353 ? 16.417 -6.619 -33.500 1.00 96.44 353 VAL A O 1
ATOM 2759 N N . ALA A 1 354 ? 15.173 -7.430 -35.164 1.00 96.88 354 ALA A N 1
ATOM 2760 C CA . ALA A 1 354 ? 16.285 -8.162 -35.769 1.00 96.88 354 ALA A CA 1
ATOM 2761 C C . ALA A 1 354 ? 17.229 -7.208 -36.525 1.00 96.88 354 ALA A C 1
ATOM 2763 O O . ALA A 1 354 ? 16.800 -6.195 -37.070 1.00 96.88 354 ALA A O 1
ATOM 2764 N N . TYR A 1 355 ? 18.516 -7.554 -36.603 1.00 97.81 355 TYR A N 1
ATOM 2765 C CA . TYR A 1 355 ? 19.504 -6.782 -37.357 1.00 97.81 355 TYR A CA 1
ATOM 2766 C C . TYR A 1 355 ? 20.310 -7.659 -38.305 1.00 97.81 355 TYR A C 1
ATOM 2768 O O . TYR A 1 355 ? 20.391 -8.880 -38.160 1.00 97.81 355 TYR A O 1
ATOM 2776 N N . THR A 1 356 ? 20.941 -6.999 -39.266 1.00 97.62 356 THR A N 1
ATOM 2777 C CA . THR A 1 356 ? 21.885 -7.587 -40.212 1.00 97.62 356 THR A CA 1
ATOM 2778 C C . THR A 1 356 ? 23.242 -6.906 -40.079 1.00 97.62 356 THR A C 1
ATOM 2780 O O . THR A 1 356 ? 23.325 -5.759 -39.641 1.00 97.62 356 THR A O 1
ATOM 2783 N N . ILE A 1 357 ? 24.309 -7.623 -40.434 1.00 97.81 357 ILE A N 1
ATOM 2784 C CA . ILE A 1 357 ? 25.673 -7.088 -40.479 1.00 97.81 357 ILE A CA 1
ATOM 2785 C C . ILE A 1 357 ? 26.081 -6.991 -41.946 1.00 97.81 357 ILE A C 1
ATOM 2787 O O . ILE A 1 357 ? 26.030 -7.980 -42.678 1.00 97.81 357 ILE A O 1
ATOM 2791 N N . ILE A 1 358 ? 26.478 -5.797 -42.370 1.00 97.12 358 ILE A N 1
ATOM 2792 C CA . ILE A 1 358 ? 26.950 -5.497 -43.719 1.00 97.12 358 ILE A CA 1
ATOM 2793 C C . ILE A 1 358 ? 28.452 -5.219 -43.641 1.00 97.12 358 ILE A C 1
ATOM 2795 O O . ILE A 1 358 ? 28.895 -4.390 -42.849 1.00 97.12 358 ILE A O 1
ATOM 2799 N N . GLY A 1 359 ? 29.228 -5.903 -44.480 1.00 94.75 359 GLY A N 1
ATOM 2800 C CA . GLY A 1 359 ? 30.692 -5.847 -44.469 1.00 94.75 359 GLY A CA 1
ATOM 2801 C C . GLY A 1 359 ? 31.329 -7.099 -43.863 1.00 94.75 359 GLY A C 1
ATOM 2802 O O . GLY A 1 359 ? 30.655 -7.964 -43.305 1.00 94.75 359 GLY A O 1
ATOM 2803 N N . LYS A 1 360 ? 32.648 -7.223 -44.027 1.00 94.44 360 LYS A N 1
ATOM 2804 C CA . LYS A 1 360 ? 33.463 -8.304 -43.460 1.00 94.44 360 LYS A CA 1
ATOM 2805 C C . LYS A 1 360 ? 34.894 -7.805 -43.266 1.00 94.44 360 LYS A C 1
ATOM 2807 O O . LYS A 1 360 ? 35.433 -7.157 -44.160 1.00 94.44 360 LYS A O 1
ATOM 2812 N N . ALA A 1 361 ? 35.510 -8.141 -42.136 1.00 94.00 361 ALA A N 1
ATOM 2813 C CA . ALA A 1 361 ? 36.923 -7.866 -41.906 1.00 94.00 361 ALA A CA 1
ATOM 2814 C C . ALA A 1 361 ? 37.809 -8.846 -42.692 1.00 94.00 361 ALA A C 1
ATOM 2816 O O . ALA A 1 361 ? 37.621 -10.063 -42.600 1.00 94.00 361 ALA A O 1
ATOM 2817 N N . ASP A 1 362 ? 38.773 -8.323 -43.451 1.00 95.00 362 ASP A N 1
ATOM 2818 C CA . ASP A 1 362 ? 39.876 -9.117 -43.996 1.00 95.00 362 ASP A CA 1
ATOM 2819 C C . ASP A 1 362 ? 41.031 -9.086 -42.996 1.00 95.00 362 ASP A C 1
ATOM 2821 O O . ASP A 1 362 ? 41.711 -8.079 -42.849 1.00 95.00 362 ASP A O 1
ATOM 2825 N N . THR A 1 363 ? 41.257 -10.200 -42.303 1.00 94.19 363 THR A N 1
ATOM 2826 C CA . THR A 1 363 ? 42.296 -10.290 -41.271 1.00 94.19 363 THR A CA 1
ATOM 2827 C C . THR A 1 363 ? 43.698 -10.497 -41.845 1.00 94.19 363 THR A C 1
ATOM 2829 O O . THR A 1 363 ? 44.661 -10.570 -41.088 1.00 94.19 363 THR A O 1
ATOM 2832 N N . THR A 1 364 ? 43.844 -10.606 -43.170 1.00 92.88 364 THR A N 1
ATOM 2833 C CA . THR A 1 364 ? 45.130 -10.858 -43.841 1.00 92.88 364 THR A CA 1
ATOM 2834 C C . THR A 1 364 ? 45.815 -9.590 -44.337 1.00 92.88 364 THR A C 1
ATOM 2836 O O . THR A 1 364 ? 47.008 -9.615 -44.643 1.00 92.88 364 THR A O 1
ATOM 2839 N N . THR A 1 365 ? 45.097 -8.472 -44.369 1.00 94.06 365 THR A N 1
ATOM 2840 C CA . THR A 1 365 ? 45.609 -7.194 -44.851 1.00 94.06 365 THR A CA 1
ATOM 2841 C C . THR A 1 365 ? 45.499 -6.162 -43.731 1.00 94.06 365 THR A C 1
ATOM 2843 O O . THR A 1 365 ? 44.484 -6.076 -43.048 1.00 94.06 365 THR A O 1
ATOM 2846 N N . ILE A 1 366 ? 46.569 -5.397 -43.503 1.00 93.81 366 ILE A N 1
ATOM 2847 C CA . ILE A 1 366 ? 46.573 -4.317 -42.506 1.00 93.81 366 ILE A CA 1
ATOM 2848 C C . ILE A 1 366 ? 45.601 -3.231 -42.968 1.00 93.81 366 ILE A C 1
ATOM 2850 O O . ILE A 1 366 ? 45.683 -2.762 -44.105 1.00 93.81 366 ILE A O 1
ATOM 2854 N N . GLY A 1 367 ? 44.697 -2.818 -42.086 1.00 94.62 367 GLY A N 1
ATOM 2855 C CA . GLY A 1 367 ? 43.662 -1.853 -42.430 1.00 94.62 367 GLY A CA 1
ATOM 2856 C C . GLY A 1 367 ? 42.539 -1.770 -41.405 1.00 94.62 367 GLY A C 1
ATOM 2857 O O . GLY A 1 367 ? 42.441 -2.578 -40.485 1.00 94.62 367 GLY A O 1
ATOM 2858 N N . ALA A 1 368 ? 41.685 -0.764 -41.576 1.00 96.75 368 ALA A N 1
ATOM 2859 C CA . ALA A 1 368 ? 40.461 -0.596 -40.805 1.00 96.75 368 ALA A CA 1
ATOM 2860 C C . ALA A 1 368 ? 39.270 -1.089 -41.636 1.00 96.75 368 ALA A C 1
ATOM 2862 O O . ALA A 1 368 ? 38.978 -0.538 -42.698 1.00 96.75 368 ALA A O 1
ATOM 2863 N N . TYR A 1 369 ? 38.583 -2.118 -41.148 1.00 97.12 369 TYR A N 1
ATOM 2864 C CA . TYR A 1 369 ? 37.439 -2.733 -41.815 1.00 97.12 369 TYR A CA 1
ATOM 2865 C C . TYR A 1 369 ? 36.149 -2.378 -41.090 1.00 97.12 369 TYR A C 1
ATOM 2867 O O . TYR A 1 369 ? 35.987 -2.693 -39.913 1.00 97.12 369 TYR A O 1
ATOM 2875 N N . GLU A 1 370 ? 35.225 -1.731 -41.798 1.00 97.69 370 GLU A N 1
ATOM 2876 C CA . GLU A 1 370 ? 33.932 -1.332 -41.245 1.00 97.69 370 GLU A CA 1
ATOM 2877 C C . GLU A 1 370 ? 32.912 -2.478 -41.344 1.00 97.69 370 GLU A C 1
ATOM 2879 O O . GLU A 1 370 ? 32.707 -3.064 -42.410 1.00 97.69 370 GLU A O 1
ATOM 2884 N N . LEU A 1 371 ? 32.251 -2.764 -40.223 1.00 97.56 371 LEU A N 1
ATOM 2885 C CA . LEU A 1 371 ? 31.062 -3.602 -40.118 1.00 97.56 371 LEU A CA 1
ATOM 2886 C C . LEU A 1 371 ? 29.881 -2.709 -39.722 1.00 97.56 371 LEU A C 1
ATOM 2888 O O . LEU A 1 371 ? 29.909 -2.058 -38.674 1.00 97.56 371 LEU A O 1
ATOM 2892 N N . LEU A 1 372 ? 28.845 -2.675 -40.556 1.00 98.12 372 LEU A N 1
ATOM 2893 C CA . LEU A 1 372 ? 27.637 -1.885 -40.338 1.00 98.12 372 LEU A CA 1
ATOM 2894 C C . LEU A 1 372 ? 26.503 -2.789 -39.851 1.00 98.12 372 LEU A C 1
ATOM 2896 O O . LEU A 1 372 ? 26.051 -3.675 -40.572 1.00 98.12 372 LEU A O 1
ATOM 2900 N N . TYR A 1 373 ? 26.018 -2.535 -38.644 1.00 98.25 373 TYR A N 1
ATOM 2901 C CA . TYR A 1 373 ? 24.875 -3.217 -38.046 1.00 98.25 373 TYR A CA 1
ATOM 2902 C C . TYR A 1 373 ? 23.643 -2.402 -38.394 1.00 98.25 373 TYR A C 1
ATOM 2904 O O . TYR A 1 373 ? 23.578 -1.233 -38.022 1.00 98.25 373 TYR A O 1
ATOM 2912 N N . SER A 1 374 ? 22.690 -2.989 -39.112 1.00 97.75 374 SER A N 1
ATOM 2913 C CA . SER A 1 374 ? 21.485 -2.300 -39.573 1.00 97.75 374 SER A CA 1
ATOM 2914 C C . SER A 1 374 ? 20.237 -3.073 -39.179 1.00 97.75 374 SER A C 1
ATOM 2916 O O . SER A 1 374 ? 20.142 -4.278 -39.428 1.00 97.75 374 SER A O 1
ATOM 2918 N N . ALA A 1 375 ? 19.294 -2.373 -38.556 1.00 98.06 375 ALA A N 1
ATOM 2919 C CA . ALA A 1 375 ? 17.996 -2.901 -38.166 1.00 98.06 375 ALA A CA 1
ATOM 2920 C C . ALA A 1 375 ? 16.895 -1.991 -38.700 1.00 98.06 375 ALA A C 1
ATOM 2922 O O . ALA A 1 375 ? 16.990 -0.770 -38.566 1.00 98.06 375 ALA A O 1
ATOM 2923 N N . THR A 1 376 ? 15.857 -2.594 -39.268 1.00 97.19 376 THR A N 1
ATOM 2924 C CA . THR A 1 376 ? 14.669 -1.897 -39.761 1.00 97.19 376 THR A CA 1
ATOM 2925 C C . THR A 1 376 ? 13.461 -2.430 -39.004 1.00 97.19 376 THR A C 1
ATOM 2927 O O . THR A 1 376 ? 13.293 -3.647 -38.905 1.00 97.19 376 THR A O 1
ATOM 2930 N N . ASP A 1 377 ? 12.663 -1.528 -38.444 1.00 96.12 377 ASP A N 1
ATOM 2931 C CA . ASP A 1 377 ? 11.428 -1.862 -37.734 1.00 96.12 377 ASP A CA 1
ATOM 2932 C C . ASP A 1 377 ? 10.276 -2.229 -38.694 1.00 96.12 377 ASP A C 1
ATOM 2934 O O . ASP A 1 377 ? 10.447 -2.296 -39.918 1.00 96.12 377 ASP A O 1
ATOM 2938 N N . SER A 1 378 ? 9.087 -2.487 -38.142 1.00 94.06 378 SER A N 1
ATOM 2939 C CA . SER A 1 378 ? 7.908 -2.849 -38.939 1.00 94.06 378 SER A CA 1
ATOM 2940 C C . SER A 1 378 ? 7.337 -1.680 -39.754 1.00 94.06 378 SER A C 1
ATOM 2942 O O . SER A 1 378 ? 6.653 -1.900 -40.761 1.00 94.06 378 SER A O 1
ATOM 2944 N N . ALA A 1 379 ? 7.635 -0.447 -39.345 1.00 93.19 379 ALA A N 1
ATOM 2945 C CA . ALA A 1 379 ? 7.222 0.791 -39.993 1.00 93.19 379 ALA A CA 1
ATOM 2946 C C . ALA A 1 379 ? 8.189 1.259 -41.099 1.00 93.19 379 ALA A C 1
ATOM 2948 O O . ALA A 1 379 ? 7.852 2.155 -41.878 1.00 93.19 379 ALA A O 1
ATOM 2949 N N . GLY A 1 380 ? 9.358 0.626 -41.214 1.00 94.00 380 GLY A N 1
ATOM 2950 C CA . GLY A 1 380 ? 10.402 0.939 -42.185 1.00 94.00 380 GLY A CA 1
ATOM 2951 C C . GLY A 1 380 ? 11.475 1.911 -41.681 1.00 94.00 380 GLY A C 1
ATOM 2952 O O . GLY A 1 380 ? 12.349 2.296 -42.464 1.00 94.00 380 GLY A O 1
ATOM 2953 N N . ASN A 1 381 ? 11.461 2.310 -40.407 1.00 96.00 381 ASN A N 1
ATOM 2954 C CA . ASN A 1 381 ? 12.513 3.146 -39.837 1.00 96.00 381 ASN A CA 1
ATOM 2955 C C . ASN A 1 381 ? 13.772 2.303 -39.616 1.00 96.00 381 ASN A C 1
ATOM 2957 O O . ASN A 1 381 ? 13.713 1.177 -39.128 1.00 96.00 381 ASN A O 1
ATOM 2961 N N . THR A 1 382 ? 14.933 2.841 -39.998 1.00 97.50 382 THR A N 1
ATOM 2962 C CA . THR A 1 382 ? 16.196 2.091 -39.979 1.00 97.50 382 THR A CA 1
ATOM 2963 C C . THR A 1 382 ? 17.221 2.741 -39.065 1.00 97.50 382 THR A C 1
ATOM 2965 O O . THR A 1 382 ? 17.612 3.890 -39.274 1.00 97.50 382 THR A O 1
ATOM 2968 N N . GLY A 1 383 ? 17.680 1.978 -38.074 1.00 97.69 383 GLY A N 1
ATOM 2969 C CA . GLY A 1 383 ? 18.766 2.338 -37.171 1.00 97.69 383 GLY A CA 1
ATOM 2970 C C . GLY A 1 383 ? 20.059 1.622 -37.534 1.00 97.69 383 GLY A C 1
ATOM 2971 O O . GLY A 1 383 ? 20.039 0.503 -38.058 1.00 97.69 383 GLY A O 1
ATOM 2972 N N . VAL A 1 384 ? 21.197 2.267 -37.264 1.00 97.94 384 VAL A N 1
ATOM 2973 C CA . VAL A 1 384 ? 22.516 1.702 -37.567 1.00 97.94 384 VAL A CA 1
ATOM 2974 C C . VAL A 1 384 ? 23.546 1.943 -36.467 1.00 97.94 384 VAL A C 1
ATOM 2976 O O . VAL A 1 384 ? 23.519 2.972 -35.797 1.00 97.94 384 VAL A O 1
ATOM 2979 N N . ALA A 1 385 ? 24.498 1.019 -36.338 1.00 98.06 385 ALA A N 1
ATOM 2980 C CA . ALA A 1 385 ? 25.734 1.190 -35.573 1.00 98.06 385 ALA A CA 1
ATOM 2981 C C . ALA A 1 385 ? 26.932 0.673 -36.380 1.00 98.06 385 ALA A C 1
ATOM 2983 O O . ALA A 1 385 ? 26.782 -0.205 -37.229 1.00 98.06 385 ALA A O 1
ATOM 2984 N N . LYS A 1 386 ? 28.126 1.210 -36.119 1.00 98.12 386 LYS A N 1
ATOM 2985 C CA . LYS A 1 386 ? 29.352 0.863 -36.849 1.00 98.12 386 LYS A CA 1
ATOM 2986 C C . LYS A 1 386 ? 30.395 0.281 -35.915 1.00 98.12 386 LYS A C 1
ATOM 2988 O O . LYS A 1 386 ? 30.669 0.874 -34.876 1.00 98.12 386 LYS A O 1
ATOM 2993 N N . ARG A 1 387 ? 31.010 -0.827 -36.326 1.00 98.12 387 ARG A N 1
ATOM 2994 C CA . ARG A 1 387 ? 32.225 -1.362 -35.712 1.00 98.12 387 ARG A CA 1
ATOM 2995 C C . ARG A 1 387 ? 33.388 -1.299 -36.688 1.00 98.12 387 ARG A C 1
ATOM 2997 O O . ARG A 1 387 ? 33.228 -1.623 -37.860 1.00 98.12 387 ARG A O 1
ATOM 3004 N N . ILE A 1 388 ? 34.562 -0.954 -36.180 1.00 97.88 388 ILE A N 1
ATOM 3005 C CA . ILE A 1 388 ? 35.824 -0.996 -36.908 1.00 97.88 388 ILE A CA 1
ATOM 3006 C C . ILE A 1 388 ? 36.644 -2.181 -36.397 1.00 97.88 388 ILE A C 1
ATOM 3008 O O . ILE A 1 388 ? 36.963 -2.267 -35.214 1.00 97.88 388 ILE A O 1
ATOM 3012 N N . VAL A 1 389 ? 37.018 -3.089 -37.293 1.00 97.44 389 VAL A N 1
ATOM 3013 C CA . VAL A 1 389 ? 38.059 -4.086 -37.026 1.00 97.44 389 VAL A CA 1
ATOM 3014 C C . VAL A 1 389 ? 39.369 -3.530 -37.559 1.00 97.44 389 VAL A C 1
ATOM 3016 O O . VAL A 1 389 ? 39.536 -3.373 -38.768 1.00 97.44 389 VAL A O 1
ATOM 3019 N N . LEU A 1 390 ? 40.276 -3.183 -36.653 1.00 96.75 390 LEU A N 1
ATOM 3020 C CA . LEU A 1 390 ? 41.581 -2.630 -36.979 1.00 96.75 390 LEU A CA 1
ATOM 3021 C C . LEU A 1 390 ? 42.612 -3.760 -37.010 1.00 96.75 390 LEU A C 1
ATOM 3023 O O . LEU A 1 390 ? 42.994 -4.287 -35.968 1.00 96.75 390 LEU A O 1
ATOM 3027 N N . VAL A 1 391 ? 43.057 -4.132 -38.206 1.00 96.12 391 VAL A N 1
ATOM 3028 C CA . VAL A 1 391 ? 44.097 -5.143 -38.412 1.00 96.12 391 VAL A CA 1
ATOM 3029 C C . VAL A 1 391 ? 45.450 -4.451 -38.420 1.00 96.12 391 VAL A C 1
ATOM 3031 O O . VAL A 1 391 ? 45.708 -3.613 -39.286 1.00 96.12 391 VAL A O 1
ATOM 3034 N N . VAL A 1 392 ? 46.300 -4.797 -37.460 1.00 94.25 392 VAL A N 1
ATOM 3035 C CA . VAL A 1 392 ? 47.657 -4.259 -37.302 1.00 94.25 392 VAL A CA 1
ATOM 3036 C C . VAL A 1 392 ? 48.704 -5.342 -37.555 1.00 94.25 392 VAL A C 1
ATOM 3038 O O . VAL A 1 392 ? 48.381 -6.531 -37.616 1.00 94.25 392 VAL A O 1
ATOM 3041 N N . ASP A 1 393 ? 49.956 -4.929 -37.756 1.00 88.75 393 ASP A N 1
ATOM 3042 C CA . ASP A 1 393 ? 51.077 -5.874 -37.728 1.00 88.75 393 ASP A CA 1
ATOM 3043 C C . ASP A 1 393 ? 51.347 -6.338 -36.291 1.00 88.75 393 ASP A C 1
ATOM 3045 O O . ASP A 1 393 ? 50.764 -5.794 -35.352 1.00 88.75 393 ASP A O 1
ATOM 3049 N N . ASP A 1 394 ? 52.221 -7.329 -36.138 1.00 79.12 394 ASP A N 1
ATOM 3050 C CA . ASP A 1 394 ? 52.652 -7.820 -34.826 1.00 79.12 394 ASP A CA 1
ATOM 3051 C C . ASP A 1 394 ? 53.065 -6.662 -33.902 1.00 79.12 394 ASP A C 1
ATOM 3053 O O . ASP A 1 394 ? 53.903 -5.819 -34.242 1.00 79.12 394 ASP A O 1
ATOM 3057 N N . THR A 1 395 ? 52.418 -6.596 -32.740 1.00 78.00 395 THR A N 1
ATOM 3058 C CA . THR A 1 395 ? 52.659 -5.565 -31.727 1.00 78.00 395 THR A CA 1
ATOM 3059 C C . THR A 1 395 ? 53.496 -6.078 -30.562 1.00 78.00 395 THR A C 1
ATOM 3061 O O . THR A 1 395 ? 53.840 -5.303 -29.661 1.00 78.00 395 THR A O 1
ATOM 3064 N N . THR A 1 396 ? 53.839 -7.366 -30.566 1.00 75.81 396 THR A N 1
ATOM 3065 C CA . THR A 1 396 ? 54.619 -8.014 -29.522 1.00 75.81 396 THR A CA 1
ATOM 3066 C C . THR A 1 396 ? 56.109 -7.985 -29.865 1.00 75.81 396 THR A C 1
ATOM 3068 O O . THR A 1 396 ? 56.523 -8.466 -30.909 1.00 75.81 396 THR A O 1
ATOM 3071 N N . PRO A 1 397 ? 56.965 -7.384 -29.018 1.00 76.50 397 PRO A N 1
ATOM 3072 C CA . PRO A 1 397 ? 58.404 -7.454 -29.235 1.00 76.50 397 PRO A CA 1
ATOM 3073 C C . PRO A 1 397 ? 58.935 -8.871 -28.968 1.00 76.50 397 PRO A C 1
ATOM 3075 O O . PRO A 1 397 ? 58.464 -9.524 -28.027 1.00 76.50 397 PRO A O 1
ATOM 3078 N N . PRO A 1 398 ? 60.000 -9.303 -29.665 1.00 81.56 398 PRO A N 1
ATOM 3079 C CA . PRO A 1 398 ? 60.627 -10.588 -29.401 1.00 81.56 398 PRO A CA 1
ATOM 3080 C C . PRO A 1 398 ? 61.184 -10.644 -27.975 1.00 81.56 398 PRO A C 1
ATOM 3082 O O . PRO A 1 398 ? 61.816 -9.705 -27.478 1.00 81.56 398 PRO A O 1
ATOM 3085 N N . VAL A 1 399 ? 61.007 -11.788 -27.316 1.00 86.94 399 VAL A N 1
ATOM 3086 C CA . VAL A 1 399 ? 61.545 -12.032 -25.977 1.00 86.94 399 VAL A CA 1
ATOM 3087 C C . VAL A 1 399 ? 62.981 -12.531 -26.091 1.00 86.94 399 VAL A C 1
ATOM 3089 O O . VAL A 1 399 ? 63.251 -13.614 -26.615 1.00 86.94 399 VAL A O 1
ATOM 3092 N N . LEU A 1 400 ? 63.917 -11.755 -25.549 1.00 86.19 400 LEU A N 1
ATOM 3093 C CA . LEU A 1 400 ? 65.321 -12.138 -25.418 1.00 86.19 400 LEU A CA 1
ATOM 3094 C C . LEU A 1 400 ? 65.543 -12.930 -24.126 1.00 86.19 400 LEU A C 1
ATOM 3096 O O . LEU A 1 400 ? 65.251 -12.455 -23.031 1.00 86.19 400 LEU A O 1
ATOM 3100 N N . THR A 1 401 ? 66.101 -14.131 -24.252 1.00 89.25 401 THR A N 1
ATOM 3101 C CA . THR A 1 401 ? 66.507 -14.990 -23.134 1.00 89.25 401 THR A CA 1
ATOM 3102 C C . THR A 1 401 ? 68.001 -15.278 -23.236 1.00 89.25 401 THR A C 1
ATOM 3104 O O . THR A 1 401 ? 68.475 -15.736 -24.274 1.00 89.25 401 THR A O 1
ATOM 3107 N N . LEU A 1 402 ? 68.758 -15.021 -22.170 1.00 88.81 402 LEU A N 1
ATOM 3108 C CA . LEU A 1 402 ? 70.165 -15.419 -22.093 1.00 88.81 402 LEU A CA 1
ATOM 3109 C C . LEU A 1 402 ? 70.253 -16.933 -21.872 1.00 88.81 402 LEU A C 1
ATOM 3111 O O . LEU A 1 402 ? 69.534 -17.476 -21.034 1.00 88.81 402 L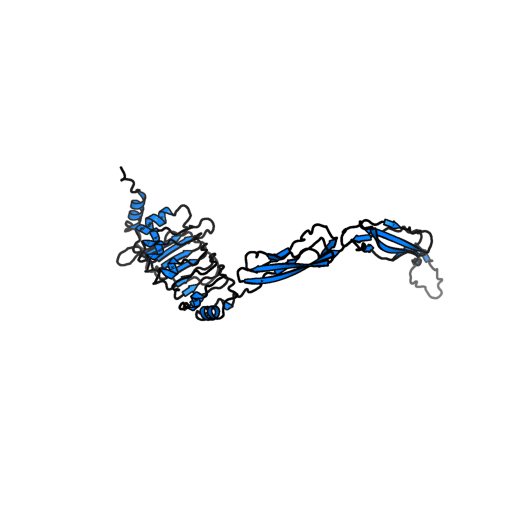EU A O 1
ATOM 3115 N N . ASN A 1 403 ? 71.145 -17.616 -22.591 1.00 87.12 403 ASN A N 1
ATOM 3116 C CA . ASN A 1 403 ? 71.407 -19.038 -22.341 1.00 87.12 403 ASN A CA 1
ATOM 3117 C C . ASN A 1 403 ? 72.287 -19.234 -21.088 1.00 87.12 403 ASN A C 1
ATOM 3119 O O . ASN A 1 403 ? 72.315 -20.321 -20.514 1.00 87.12 403 ASN A O 1
ATOM 3123 N N . GLY A 1 404 ? 73.012 -18.185 -20.680 1.00 81.12 404 GLY A N 1
ATOM 3124 C CA . GLY A 1 404 ? 73.818 -18.121 -19.460 1.00 81.12 404 GLY A CA 1
ATOM 3125 C C . GLY A 1 404 ? 73.182 -17.269 -18.359 1.00 81.12 404 GLY A C 1
ATOM 3126 O O . GLY A 1 404 ? 72.002 -16.922 -18.402 1.00 81.12 404 GLY A O 1
ATOM 3127 N N . LYS A 1 405 ? 73.972 -16.919 -17.342 1.00 82.00 405 LYS A N 1
ATOM 3128 C CA . LYS A 1 405 ? 73.513 -16.058 -16.244 1.00 82.00 405 LYS A CA 1
ATOM 3129 C C . LYS A 1 405 ? 73.483 -14.596 -16.685 1.00 82.00 405 LYS A C 1
ATOM 3131 O O . LYS A 1 405 ? 74.294 -14.168 -17.495 1.00 82.00 405 LYS A O 1
ATOM 3136 N N . LEU A 1 406 ? 72.593 -13.806 -16.079 1.00 81.81 406 LEU A N 1
ATOM 3137 C CA . LEU A 1 406 ? 72.564 -12.350 -16.279 1.00 81.81 406 LEU A CA 1
ATOM 3138 C C . LEU A 1 406 ? 73.864 -11.672 -15.813 1.00 81.81 406 LEU A C 1
ATOM 3140 O O . LEU A 1 406 ? 74.241 -10.626 -16.330 1.00 81.81 406 LEU A O 1
ATOM 3144 N N . ILE A 1 407 ? 74.533 -12.265 -14.822 1.00 84.00 407 ILE A N 1
ATOM 3145 C CA . ILE A 1 407 ? 75.802 -11.789 -14.281 1.00 84.00 407 ILE A CA 1
ATOM 3146 C C . ILE A 1 407 ? 76.755 -12.975 -14.195 1.00 84.00 407 ILE A C 1
ATOM 3148 O O . ILE A 1 407 ? 76.485 -13.936 -13.468 1.00 84.00 407 ILE A O 1
ATOM 3152 N N . ASP A 1 408 ? 77.884 -12.859 -14.888 1.00 83.25 408 ASP A N 1
ATOM 3153 C CA . ASP A 1 408 ? 79.020 -13.761 -14.751 1.00 83.25 408 ASP A CA 1
ATOM 3154 C C . ASP A 1 408 ? 80.162 -13.077 -14.001 1.00 83.25 408 ASP A C 1
ATOM 3156 O O . ASP A 1 408 ? 80.422 -11.883 -14.144 1.00 83.25 408 ASP A O 1
ATOM 3160 N N . THR A 1 409 ? 80.845 -13.854 -13.164 1.00 83.31 409 THR A N 1
ATOM 3161 C CA . THR A 1 409 ? 82.038 -13.407 -12.442 1.00 83.31 409 THR A CA 1
ATOM 3162 C C . THR A 1 409 ? 83.248 -14.099 -13.04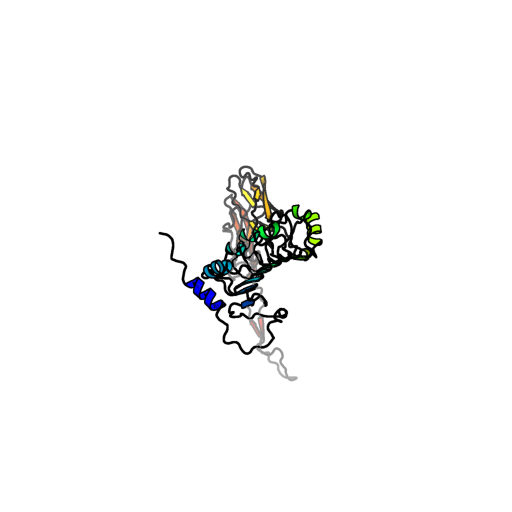3 1.00 83.31 409 THR A C 1
ATOM 3164 O O . THR A 1 409 ? 83.331 -15.326 -13.017 1.00 83.31 409 THR A O 1
ATOM 3167 N N . ILE A 1 410 ? 84.185 -13.310 -13.566 1.00 83.44 410 ILE A N 1
ATOM 3168 C CA . ILE A 1 410 ? 85.447 -13.802 -14.122 1.00 83.44 410 ILE A CA 1
ATOM 3169 C C . ILE A 1 410 ? 86.632 -13.299 -13.302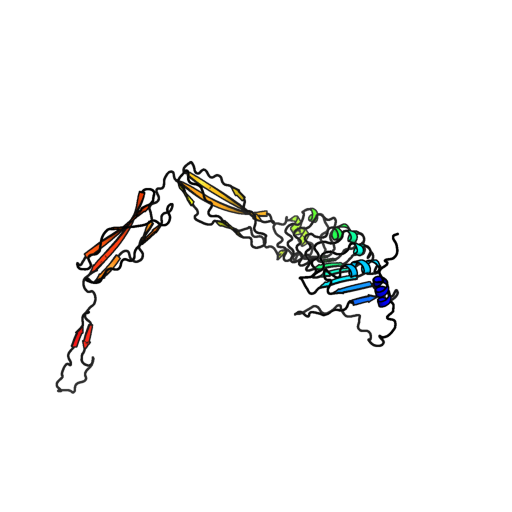 1.00 83.44 410 ILE A C 1
ATOM 3171 O O . ILE A 1 410 ? 86.612 -12.202 -12.742 1.00 83.44 410 ILE A O 1
ATOM 3175 N N . THR A 1 411 ? 87.684 -14.106 -13.238 1.00 83.44 411 THR A N 1
ATOM 3176 C CA . THR A 1 411 ? 88.951 -13.748 -12.596 1.00 83.44 411 THR A CA 1
ATOM 3177 C C . THR A 1 411 ? 89.741 -12.779 -13.480 1.00 83.44 411 THR A C 1
ATOM 3179 O O . THR A 1 411 ? 89.723 -12.900 -14.705 1.00 83.44 411 THR A O 1
ATOM 3182 N N . ALA A 1 412 ? 90.474 -11.833 -12.883 1.00 82.62 412 ALA A N 1
ATOM 3183 C CA . ALA A 1 412 ? 91.310 -10.889 -13.630 1.00 82.62 412 ALA A CA 1
ATOM 3184 C C . ALA A 1 412 ? 92.338 -11.626 -14.518 1.00 82.62 412 ALA A C 1
ATOM 3186 O O . ALA A 1 412 ? 93.013 -12.543 -14.051 1.00 82.62 412 ALA A O 1
ATOM 3187 N N . ASN A 1 413 ? 92.445 -11.215 -15.789 1.00 85.19 413 ASN A N 1
ATOM 3188 C CA . ASN A 1 413 ? 93.204 -11.866 -16.875 1.00 85.19 413 ASN A CA 1
ATOM 3189 C C . ASN A 1 413 ? 92.683 -13.247 -17.336 1.00 85.19 413 ASN A C 1
ATOM 3191 O O . ASN A 1 413 ? 93.345 -13.904 -18.139 1.00 85.19 413 ASN A O 1
ATOM 3195 N N . GLY A 1 414 ? 91.515 -13.691 -16.863 1.00 80.12 414 GLY A N 1
ATOM 3196 C CA . GLY A 1 414 ? 90.833 -14.879 -17.380 1.00 80.12 414 GLY A CA 1
ATOM 3197 C C . GLY A 1 414 ? 90.143 -14.621 -18.724 1.00 80.12 414 GLY A C 1
ATOM 3198 O O . GLY A 1 414 ? 89.749 -13.495 -19.028 1.00 80.12 414 GLY A O 1
ATOM 3199 N N . SER A 1 415 ? 89.977 -15.668 -19.535 1.00 81.94 415 SER A N 1
ATOM 3200 C CA . SER A 1 415 ? 89.148 -15.611 -20.741 1.00 81.94 415 SER A CA 1
ATOM 3201 C C . SER A 1 415 ? 87.664 -15.701 -20.376 1.00 81.94 415 SER A C 1
ATOM 3203 O O . SER A 1 415 ? 87.263 -16.527 -19.557 1.00 81.94 415 SER A O 1
ATOM 3205 N N . PHE A 1 416 ? 86.839 -14.859 -20.997 1.00 86.62 416 PHE A N 1
ATOM 3206 C CA . PHE A 1 416 ? 85.383 -14.926 -20.888 1.00 86.62 416 PHE A CA 1
ATOM 3207 C C . PHE A 1 416 ? 84.800 -15.649 -22.102 1.00 86.62 416 PHE A C 1
ATOM 3209 O O . PHE A 1 416 ? 85.194 -15.374 -23.236 1.00 86.62 416 PHE A O 1
ATOM 3216 N N . TYR A 1 417 ? 83.857 -16.557 -21.852 1.00 82.56 417 TYR A N 1
ATOM 3217 C CA . TYR A 1 417 ? 83.052 -17.195 -22.885 1.00 82.56 417 TYR A CA 1
ATOM 3218 C C . TYR A 1 417 ? 81.588 -16.819 -22.665 1.00 82.56 417 TYR A C 1
ATOM 3220 O O . TYR A 1 417 ? 81.006 -17.158 -21.636 1.00 82.56 417 TYR A O 1
ATOM 3228 N N . GLU A 1 418 ? 81.010 -16.099 -23.622 1.00 82.38 418 GLU A N 1
ATOM 3229 C CA . GLU A 1 418 ? 79.606 -15.701 -23.582 1.00 82.38 418 GLU A CA 1
ATOM 3230 C C . GLU A 1 418 ? 78.735 -16.906 -23.961 1.00 82.38 418 GLU A C 1
ATOM 3232 O O . GLU A 1 418 ? 79.006 -17.600 -24.941 1.00 82.38 418 GLU A O 1
ATOM 3237 N N . SER A 1 419 ? 77.720 -17.202 -23.144 1.00 87.88 419 SER A N 1
ATOM 3238 C CA . SER A 1 419 ? 76.910 -18.423 -23.296 1.00 87.88 419 SER A CA 1
ATOM 3239 C C . SER A 1 419 ? 75.883 -18.344 -24.436 1.00 87.88 419 SER A C 1
ATOM 3241 O O . SER A 1 419 ? 75.140 -19.299 -24.670 1.00 87.88 419 SER A O 1
ATOM 3243 N N . GLY A 1 420 ? 75.830 -17.232 -25.161 1.00 87.94 420 GLY A N 1
ATOM 3244 C CA . GLY A 1 420 ? 74.833 -16.933 -26.172 1.00 87.94 420 GLY A CA 1
ATOM 3245 C C . GLY A 1 420 ? 73.514 -16.435 -25.591 1.00 87.94 420 GLY A C 1
ATOM 3246 O O . GLY A 1 420 ? 73.212 -16.526 -24.395 1.00 87.94 420 GLY A O 1
ATOM 3247 N N . TRP A 1 421 ? 72.658 -15.997 -26.504 1.00 88.06 421 TRP A N 1
ATOM 3248 C CA . TRP A 1 421 ? 71.278 -15.615 -26.246 1.00 88.06 421 TRP A CA 1
ATOM 3249 C C . TRP A 1 421 ? 70.350 -16.258 -27.276 1.00 88.06 421 TRP A C 1
ATOM 3251 O O . TRP A 1 421 ? 70.770 -16.689 -28.351 1.00 88.06 421 TRP A O 1
ATOM 3261 N N . LYS A 1 422 ? 69.065 -16.317 -26.936 1.00 88.00 422 LYS A N 1
ATOM 3262 C CA . LYS A 1 422 ? 67.979 -16.723 -27.821 1.00 88.00 422 LYS A CA 1
ATOM 3263 C C . LYS A 1 422 ? 66.936 -15.613 -27.848 1.00 88.00 422 LYS A C 1
ATOM 3265 O O . LYS A 1 422 ? 66.409 -15.248 -26.802 1.00 88.00 422 LYS A O 1
ATOM 3270 N N . ALA A 1 423 ? 66.625 -15.095 -29.031 1.00 84.50 423 ALA A N 1
ATOM 3271 C CA . ALA A 1 423 ? 65.404 -14.325 -29.240 1.00 84.50 423 ALA A CA 1
ATOM 3272 C C . ALA A 1 423 ? 64.309 -15.291 -29.689 1.00 84.50 423 ALA A C 1
ATOM 3274 O O . ALA A 1 423 ? 64.531 -16.107 -30.586 1.00 84.50 423 ALA A O 1
ATOM 3275 N N . VAL A 1 424 ? 63.153 -15.226 -29.041 1.00 80.50 424 VAL A N 1
ATOM 3276 C CA . VAL A 1 424 ? 61.945 -15.911 -29.492 1.00 80.50 424 VAL A CA 1
ATOM 3277 C C . VAL A 1 424 ? 60.902 -14.845 -29.742 1.00 80.50 424 VAL A C 1
ATOM 3279 O O . VAL A 1 424 ? 60.514 -14.141 -28.811 1.00 80.50 424 VAL A O 1
ATOM 3282 N N . ASP A 1 425 ? 60.491 -14.742 -30.996 1.00 76.19 425 ASP A N 1
ATOM 3283 C CA . ASP A 1 425 ? 59.280 -14.030 -31.383 1.00 76.19 425 ASP A CA 1
ATOM 3284 C C . ASP A 1 425 ? 58.123 -15.028 -31.488 1.00 76.19 425 ASP A C 1
ATOM 3286 O O . ASP A 1 425 ? 58.385 -16.229 -31.652 1.00 76.19 425 ASP A O 1
ATOM 3290 N N . ARG A 1 426 ? 56.884 -14.573 -31.294 1.00 65.06 426 ARG A N 1
ATOM 3291 C CA . ARG A 1 426 ? 55.718 -15.471 -31.258 1.00 65.06 426 ARG A CA 1
ATOM 3292 C C . ARG A 1 426 ? 55.265 -15.959 -32.626 1.00 65.06 426 ARG A C 1
ATOM 3294 O O . ARG A 1 426 ? 55.385 -15.210 -33.614 1.00 65.06 426 ARG A O 1
#

pLDDT: mean 79.25, std 20.38, range [25.05, 98.25]

Foldseek 3Di:
DDDPPPPPVVVVVVCVLPPPPDDDDDDDDDPPPPPDDDDDDDDDDDPDDKDFDADPPPRATAETADEDAFPVCLVVQQVVLLVRLNHQYYAYYYPDLPGFDAEDDLSVLSNLNHQYYHAPNGQHAAYDLSCLSNLNHAEYAHENYAHQEDHQSCQARNPNHQYYAYENYQHQEYDDHDADHLEYEYEQYQDLDDDPCLLVYQARLAYEYHNNQHDPDDPSVVVSCVNHVYPCVVNPPPDAKDKAAPDDAAAEDEAPDDDDRRDIDIDDPRADGFDKDKDDPDDRHDFDKDKIKIKTAGPNGHIDIDIGIYGYHNADPWAKDKAAQDDLEAEDEAPDDDDGRGIFIQTRHQGGFDWDWDWDDDSHDADWTKIKIWTAGPRGHIDIDIHIYGYDHDPDDWDKDQPDDPDDDDDPPDDDDGRDIDTDDD